Protein AF-0000000083319469 (afdb_homodimer)

Secondary structure (DSSP, 8-state):
-HHHHHHHGGGEEEEEEEEEEESS-GGG-EEEE--SSEEEEEEEE---EEEETTEEE---TTEEEEE-TTS-EEEE--TTSPPEEEEEEEEEEETTEESS-TT---EEEE-S-HHHHHHHHHHHHHHHHS--TTHHHHHHHHHHHHHHHHHHTS-S-HHHHHHHHHHHHHHHHHHHHHHHHTTTS---HHHHHHHTT--HHHHHHHHHHHHSS-HHHHHHHHHHHHHHHHHHH----HHHHHHHTT--HHHHHHHHHHHHSS-HHHHHHHH-/-HHHHHHHGGGEEEEEEEEEEESS-GGG-EEEE--SSEEEEEEEE---EEEETTEEE---TTEEEEE-TTS-EEEE--TTSPPEEEEEEEEEEETTEESS-TTPPPEEEE-S-HHHHHHHHHHHHHHHHS--TTHHHHHHHHHHHHHHHHHHTS-S-HHHHHHHHHHHHHHHHHHHHHHHHTTTS---HHHHHHHTT--HHHHHHHHHHHHSS-HHHHHHHHHHHHHHHHHHH----HHHHHHHTT--HHHHHHHHHHHHSS-HHHHHHHH-

Structure (mmCIF, N/CA/C/O backbone):
data_AF-0000000083319469-model_v1
#
loop_
_entity.id
_entity.type
_entity.pdbx_description
1 polymer 'Helix-turn-helix domain-containing protein'
#
loop_
_atom_site.group_PDB
_atom_site.id
_atom_site.type_symbol
_atom_site.label_atom_id
_atom_site.label_alt_id
_atom_site.label_comp_id
_atom_site.label_asym_id
_atom_site.label_entity_id
_atom_site.label_seq_id
_atom_site.pdbx_PDB_ins_code
_atom_site.Cartn_x
_atom_site.Cartn_y
_atom_site.Cartn_z
_atom_site.occupancy
_atom_site.B_iso_or_equiv
_atom_site.auth_seq_id
_atom_site.auth_comp_id
_atom_site.auth_asym_id
_atom_site.auth_atom_id
_atom_site.pdbx_PDB_model_num
ATOM 1 N N . MET A 1 1 ? -1.737 14.008 -18.641 1 25.75 1 MET A N 1
ATOM 2 C CA . MET A 1 1 ? -1.816 14.516 -17.266 1 25.75 1 MET A CA 1
ATOM 3 C C . MET A 1 1 ? -2.451 13.484 -16.344 1 25.75 1 MET A C 1
ATOM 5 O O . MET A 1 1 ? -2.035 13.344 -15.188 1 25.75 1 MET A O 1
ATOM 9 N N . GLN A 1 2 ? -3.469 12.727 -16.906 1 33.78 2 GLN A N 1
ATOM 10 C CA . GLN A 1 2 ? -4.371 11.711 -16.375 1 33.78 2 GLN A CA 1
ATOM 11 C C . GLN A 1 2 ? -3.623 10.414 -16.062 1 33.78 2 GLN A C 1
ATOM 13 O O . GLN A 1 2 ? -3.941 9.727 -15.086 1 33.78 2 GLN A O 1
ATOM 18 N N . SER A 1 3 ? -2.605 10.281 -16.875 1 37.31 3 SER A N 1
ATOM 19 C CA . SER A 1 3 ? -1.804 9.062 -16.875 1 37.31 3 SER A CA 1
ATOM 20 C C . SER A 1 3 ? -0.834 9.031 -15.703 1 37.31 3 SER A C 1
ATOM 22 O O . SER A 1 3 ? -0.553 7.965 -15.156 1 37.31 3 SER A O 1
ATOM 24 N N . PHE A 1 4 ? -0.313 10.289 -15.367 1 36.44 4 PHE A N 1
ATOM 25 C CA . PHE A 1 4 ? 0.733 10.484 -14.367 1 36.44 4 PHE A CA 1
ATOM 26 C C . PHE A 1 4 ? 0.229 10.117 -12.977 1 36.44 4 PHE A C 1
ATOM 28 O O . PHE A 1 4 ? 0.923 9.438 -12.219 1 36.44 4 PHE A O 1
ATOM 35 N N . SER A 1 5 ? -0.995 10.727 -12.617 1 45.03 5 SER A N 1
ATOM 36 C CA . SER A 1 5 ? -1.585 10.586 -11.289 1 45.03 5 SER A CA 1
ATOM 37 C C . SER A 1 5 ? -1.801 9.125 -10.93 1 45.03 5 SER A C 1
ATOM 39 O O . SER A 1 5 ? -1.565 8.719 -9.789 1 45.03 5 SER A O 1
ATOM 41 N N . ARG A 1 6 ? -2.006 8.43 -12.039 1 48.38 6 ARG A N 1
ATOM 42 C CA . ARG A 1 6 ? -2.326 7.008 -11.953 1 48.38 6 ARG A CA 1
ATOM 43 C C . ARG A 1 6 ? -1.109 6.195 -11.523 1 48.38 6 ARG A C 1
ATOM 45 O O . ARG A 1 6 ? -1.216 5.309 -10.68 1 48.38 6 ARG A O 1
ATOM 52 N N . ASN A 1 7 ? 0.108 6.676 -12.047 1 51.81 7 ASN A N 1
ATOM 53 C CA . ASN A 1 7 ? 1.324 5.898 -11.836 1 51.81 7 ASN A CA 1
ATOM 54 C C . ASN A 1 7 ? 1.938 6.176 -10.469 1 51.81 7 ASN A C 1
ATOM 56 O O . ASN A 1 7 ? 2.496 5.273 -9.836 1 51.81 7 ASN A O 1
ATOM 60 N N . GLU A 1 8 ? 1.679 7.383 -9.969 1 56.5 8 GLU A N 1
ATOM 61 C CA . GLU A 1 8 ? 2.332 7.715 -8.703 1 56.5 8 GLU A CA 1
ATOM 62 C C . GLU A 1 8 ? 1.681 6.977 -7.539 1 56.5 8 GLU A C 1
ATOM 64 O O . GLU A 1 8 ? 2.371 6.492 -6.641 1 56.5 8 GLU A O 1
ATOM 69 N N . LEU A 1 9 ? 0.451 6.816 -7.695 1 61.28 9 LEU A N 1
ATOM 70 C CA . LEU A 1 9 ? -0.272 6.195 -6.594 1 61.28 9 LEU A CA 1
ATOM 71 C C . LEU A 1 9 ? -0.03 4.688 -6.57 1 61.28 9 LEU A C 1
ATOM 73 O O . LEU A 1 9 ? -0.332 4.023 -5.574 1 61.28 9 LEU A O 1
ATOM 77 N N . GLU A 1 10 ? 0.678 4.305 -7.605 1 62 10 GLU A N 1
ATOM 78 C CA . GLU A 1 10 ? 0.975 2.879 -7.668 1 62 10 GLU A CA 1
ATOM 79 C C . GLU A 1 10 ? 1.936 2.465 -6.559 1 62 10 GLU A C 1
ATOM 81 O O . GLU A 1 10 ? 1.886 1.332 -6.074 1 62 10 GLU A O 1
ATOM 86 N N . ASN A 1 11 ? 2.678 3.463 -6.066 1 64.06 11 ASN A N 1
ATOM 87 C CA . ASN A 1 11 ? 3.654 3.158 -5.023 1 64.06 11 ASN A CA 1
ATOM 88 C C . ASN A 1 11 ? 3.199 3.674 -3.662 1 64.06 11 ASN A C 1
ATOM 90 O O . ASN A 1 11 ? 4.008 3.803 -2.74 1 64.06 11 ASN A O 1
ATOM 94 N N . LEU A 1 12 ? 1.973 3.92 -3.6 1 77.25 12 LEU A N 1
ATOM 95 C CA . LEU A 1 12 ? 1.419 4.441 -2.354 1 77.25 12 LEU A CA 1
ATOM 96 C C . LEU A 1 12 ? 1.422 3.371 -1.268 1 77.25 12 LEU A C 1
ATOM 98 O O . LEU A 1 12 ? 0.998 2.236 -1.506 1 77.25 12 LEU A O 1
ATOM 102 N N . THR A 1 13 ? 2.008 3.699 -0.183 1 77.56 13 THR A N 1
ATOM 103 C CA . THR A 1 13 ? 1.927 2.887 1.025 1 77.56 13 THR A CA 1
ATOM 104 C C . THR A 1 13 ? 1.103 3.592 2.098 1 77.56 13 THR A C 1
ATOM 106 O O . THR A 1 13 ? 1.212 4.805 2.273 1 77.56 13 THR A O 1
ATOM 109 N N . VAL A 1 14 ? 0.245 2.842 2.748 1 86.62 14 VAL A N 1
ATOM 110 C CA . VAL A 1 14 ? -0.57 3.439 3.799 1 86.62 14 VAL A CA 1
ATOM 111 C C . VAL A 1 14 ? -0.482 2.592 5.066 1 86.62 14 VAL A C 1
ATOM 113 O O . VAL A 1 14 ? -0.237 1.385 5 1 86.62 14 VAL A O 1
ATOM 116 N N . HIS A 1 15 ? -0.659 3.279 6.16 1 82.94 15 HIS A N 1
ATOM 117 C CA . HIS A 1 15 ? -0.666 2.635 7.469 1 82.94 15 HIS A CA 1
ATOM 118 C C . HIS A 1 15 ? -1.679 3.291 8.398 1 82.94 15 HIS A C 1
ATOM 120 O O . HIS A 1 15 ? -1.742 4.52 8.492 1 82.94 15 HIS A O 1
ATOM 126 N N . VAL A 1 16 ? -2.494 2.451 9.023 1 85.38 16 VAL A N 1
ATOM 127 C CA . VAL A 1 16 ? -3.459 2.943 10 1 85.38 16 VAL A CA 1
ATOM 128 C C . VAL A 1 16 ? -2.98 2.607 11.414 1 85.38 16 VAL A C 1
ATOM 130 O O . VAL A 1 16 ? -2.68 1.45 11.711 1 85.38 16 VAL A O 1
ATOM 133 N N . SER A 1 17 ? -2.889 3.578 12.266 1 77.06 17 SER A N 1
ATOM 134 C CA . SER A 1 17 ? -2.432 3.342 13.625 1 77.06 17 SER A CA 1
ATOM 135 C C . SER A 1 17 ? -3.607 3.137 14.578 1 77.06 17 SER A C 1
ATOM 137 O O . SER A 1 17 ? -3.531 2.328 15.5 1 77.06 17 SER A O 1
ATOM 139 N N . HIS A 1 18 ? -4.668 3.938 14.305 1 78.88 18 HIS A N 1
ATOM 140 C CA . HIS A 1 18 ? -5.852 3.859 15.156 1 78.88 18 HIS A CA 1
ATOM 141 C C . HIS A 1 18 ? -7.117 4.188 14.375 1 78.88 18 HIS A C 1
ATOM 143 O O . HIS A 1 18 ? -7.074 4.953 13.406 1 78.88 18 HIS A O 1
ATOM 149 N N . ALA A 1 19 ? -8.219 3.531 14.797 1 88.94 19 ALA A N 1
ATOM 150 C CA . ALA A 1 19 ? -9.547 3.844 14.273 1 88.94 19 ALA A CA 1
ATOM 151 C C . ALA A 1 19 ? -10.602 3.742 15.359 1 88.94 19 ALA A C 1
ATOM 153 O O . ALA A 1 19 ? -10.562 2.826 16.188 1 88.94 19 ALA A O 1
ATOM 154 N N . PHE A 1 20 ? -11.523 4.789 15.383 1 85.75 20 PHE A N 1
ATOM 155 C CA . PHE A 1 20 ? -12.484 4.816 16.469 1 85.75 20 PHE A CA 1
ATOM 156 C C . PHE A 1 20 ? -13.797 5.441 16.031 1 85.75 20 PHE A C 1
ATOM 158 O O . PHE A 1 20 ? -13.859 6.074 14.969 1 85.75 20 PHE A O 1
ATOM 165 N N . TYR A 1 21 ? -14.789 5.102 16.766 1 91.81 21 TYR A N 1
ATOM 166 C CA . TYR A 1 21 ? -16.031 5.863 16.781 1 91.81 21 TYR A CA 1
ATOM 167 C C . TYR A 1 21 ? -16.266 6.512 18.141 1 91.81 21 TYR A C 1
ATOM 169 O O . TYR A 1 21 ? -16.062 5.883 19.172 1 91.81 21 TYR A O 1
ATOM 177 N N . ARG A 1 22 ? -16.562 7.812 18.125 1 88.94 22 ARG A N 1
ATOM 178 C CA . ARG A 1 22 ? -16.906 8.531 19.359 1 88.94 22 ARG A CA 1
ATOM 179 C C . ARG A 1 22 ? -18.219 9.297 19.203 1 88.94 22 ARG A C 1
ATOM 181 O O . ARG A 1 22 ? -18.344 10.141 18.312 1 88.94 22 ARG A O 1
ATOM 188 N N . ALA A 1 23 ? -19.094 8.945 20.047 1 89.12 23 ALA A N 1
ATOM 189 C CA . ALA A 1 23 ? -20.391 9.617 20.031 1 89.12 23 ALA A CA 1
ATOM 190 C C . ALA A 1 23 ? -20.406 10.805 20.984 1 89.12 23 ALA A C 1
ATOM 192 O O . ALA A 1 23 ? -20.062 10.672 22.172 1 89.12 23 ALA A O 1
ATOM 193 N N . GLY A 1 24 ? -20.812 11.938 20.453 1 79.75 24 GLY A N 1
ATOM 194 C CA . GLY A 1 24 ? -21.094 13.117 21.25 1 79.75 24 GLY A CA 1
ATOM 195 C C . GLY A 1 24 ? -20 13.445 22.25 1 79.75 24 GLY A C 1
ATOM 196 O O . GLY A 1 24 ? -20.297 13.781 23.391 1 79.75 24 GLY A O 1
ATOM 197 N N . TYR A 1 25 ? -18.781 13.312 21.875 1 71.88 25 TYR A N 1
ATOM 198 C CA . TYR A 1 25 ? -17.672 13.477 22.797 1 71.88 25 TYR A CA 1
ATOM 199 C C . TYR A 1 25 ? -17.094 14.891 22.734 1 71.88 25 TYR A C 1
ATOM 201 O O . TYR A 1 25 ? -16.438 15.25 21.766 1 71.88 25 TYR A O 1
ATOM 209 N N . PHE A 1 26 ? -17.406 15.695 23.797 1 70.31 26 PHE A N 1
ATOM 210 C CA . PHE A 1 26 ? -17 17.094 23.859 1 70.31 26 PHE A CA 1
ATOM 211 C C . PHE A 1 26 ? -15.492 17.219 24.078 1 70.31 26 PHE A C 1
ATOM 213 O O . PHE A 1 26 ? -14.891 18.234 23.734 1 70.31 26 PHE A O 1
ATOM 220 N N . GLY A 1 27 ? -14.883 16.188 24.531 1 69.75 27 GLY A N 1
ATOM 221 C CA . GLY A 1 27 ? -13.445 16.203 24.766 1 69.75 27 GLY A CA 1
ATOM 222 C C . GLY A 1 27 ? -12.625 16.25 23.5 1 69.75 27 GLY A C 1
ATOM 223 O O . GLY A 1 27 ? -11.391 16.234 23.547 1 69.75 27 GLY A O 1
ATOM 224 N N . TRP A 1 28 ? -13.398 16.453 22.5 1 73.62 28 TRP A N 1
ATOM 225 C CA . TRP A 1 28 ? -12.719 16.562 21.219 1 73.62 28 TRP A CA 1
ATOM 226 C C . TRP A 1 28 ? -12.016 17.922 21.078 1 73.62 28 TRP A C 1
ATOM 228 O O . TRP A 1 28 ? -11.078 18.062 20.297 1 73.62 28 TRP A O 1
ATOM 238 N N . ASN A 1 29 ? -12.461 18.906 21.875 1 75.5 29 ASN A N 1
ATOM 239 C CA . ASN A 1 29 ? -11.883 20.25 21.797 1 75.5 29 ASN A CA 1
ATOM 240 C C . ASN A 1 29 ? -10.391 20.234 22.141 1 75.5 29 ASN A C 1
ATOM 242 O O . ASN A 1 29 ? -9.992 19.641 23.141 1 75.5 29 ASN A O 1
ATOM 246 N N . ALA A 1 30 ? -9.672 20.531 21.188 1 70.56 30 ALA A N 1
ATOM 247 C CA . ALA A 1 30 ? -8.227 20.562 21.422 1 70.56 30 ALA A CA 1
ATOM 248 C C . ALA A 1 30 ? -7.609 21.844 20.891 1 70.56 30 ALA A C 1
ATOM 250 O O . ALA A 1 30 ? -7.949 22.312 19.812 1 70.56 30 ALA A O 1
ATOM 251 N N . PRO A 1 31 ? -6.691 22.406 21.844 1 76.31 31 PRO A N 1
ATOM 252 C CA . PRO A 1 31 ? -5.898 23.547 21.391 1 76.31 31 PRO A CA 1
ATOM 253 C C . PRO A 1 31 ? -4.988 23.203 20.219 1 76.31 31 PRO A C 1
ATOM 255 O O . PRO A 1 31 ? -4.926 22.047 19.797 1 76.31 31 PRO A O 1
ATOM 258 N N . GLU A 1 32 ? -4.125 24.109 19.844 1 77.31 32 GLU A N 1
ATOM 259 C CA . GLU A 1 32 ? -3.215 24.047 18.703 1 77.31 32 GLU A CA 1
ATOM 260 C C . GLU A 1 32 ? -2.275 22.844 18.812 1 77.31 32 GLU A C 1
ATOM 262 O O . GLU A 1 32 ? -1.512 22.734 19.781 1 77.31 32 GLU A O 1
ATOM 267 N N . GLU A 1 33 ? -2.646 21.906 17.969 1 75.38 33 GLU A N 1
ATOM 268 C CA . GLU A 1 33 ? -1.786 20.734 17.859 1 75.38 33 GLU A CA 1
ATOM 269 C C . GLU A 1 33 ? -1.119 20.656 16.484 1 75.38 33 GLU A C 1
ATOM 271 O O . GLU A 1 33 ? -1.618 21.234 15.516 1 75.38 33 GLU A O 1
ATOM 276 N N . LYS A 1 34 ? -0.006 20 16.516 1 77.56 34 LYS A N 1
ATOM 277 C CA . LYS A 1 34 ? 0.685 19.688 15.273 1 77.56 34 LYS A CA 1
ATOM 278 C C . LYS A 1 34 ? 1.047 18.203 15.203 1 77.56 34 LYS A C 1
ATOM 280 O O . LYS A 1 34 ? 2.201 17.828 15.422 1 77.56 34 LYS A O 1
ATOM 285 N N . PRO A 1 35 ? 0.069 17.422 14.867 1 74.19 35 PRO A N 1
ATOM 286 C CA . PRO A 1 35 ? 0.321 15.977 14.883 1 74.19 35 PRO A CA 1
ATOM 287 C C . PRO A 1 35 ? 1.273 15.531 13.773 1 74.19 35 PRO A C 1
ATOM 289 O O . PRO A 1 35 ? 1.378 16.203 12.742 1 74.19 35 PRO A O 1
ATOM 292 N N . SER A 1 36 ? 1.928 14.367 13.953 1 73.06 36 SER A N 1
ATOM 293 C CA . SER A 1 36 ? 2.834 13.797 12.961 1 73.06 36 SER A CA 1
ATOM 294 C C . SER A 1 36 ? 2.121 12.773 12.086 1 73.06 36 SER A C 1
ATOM 296 O O . SER A 1 36 ? 2.76 12.07 11.297 1 73.06 36 SER A O 1
ATOM 298 N N . PHE A 1 37 ? 0.866 12.648 12.266 1 77.75 37 PHE A N 1
ATOM 299 C CA . PHE A 1 37 ? 0.055 11.727 11.484 1 77.75 37 PHE A CA 1
ATOM 300 C C . PHE A 1 37 ? -1.149 12.445 10.883 1 77.75 37 PHE A C 1
ATOM 302 O O . PHE A 1 37 ? -1.534 13.516 11.344 1 77.75 37 PHE A O 1
ATOM 309 N N . ASN A 1 38 ? -1.716 11.828 9.828 1 88 38 ASN A N 1
ATOM 310 C CA . ASN A 1 38 ? -2.947 12.344 9.25 1 88 38 ASN A CA 1
ATOM 311 C C . ASN A 1 38 ? -4.18 11.852 10.008 1 88 38 ASN A C 1
ATOM 313 O O . ASN A 1 38 ? -4.148 10.789 10.625 1 88 38 ASN A O 1
ATOM 317 N N . ARG A 1 39 ? -5.184 12.672 9.961 1 91.06 39 ARG A N 1
ATOM 318 C CA . ARG A 1 39 ? -6.473 12.266 10.5 1 91.06 39 ARG A CA 1
ATOM 319 C C . ARG A 1 39 ? -7.551 12.273 9.422 1 91.06 39 ARG A C 1
ATOM 321 O O . ARG A 1 39 ? -7.617 13.195 8.609 1 91.06 39 ARG A O 1
ATOM 328 N N . LEU A 1 40 ? -8.312 11.211 9.328 1 96.31 40 LEU A N 1
ATOM 329 C CA . LEU A 1 40 ? -9.508 11.141 8.492 1 96.31 40 LEU A CA 1
ATOM 330 C C . LEU A 1 40 ? -10.766 11.055 9.352 1 96.31 40 LEU A C 1
ATOM 332 O O . LEU A 1 40 ? -10.891 10.148 10.188 1 96.31 40 LEU A O 1
ATOM 336 N N . TYR A 1 41 ? -11.695 12.039 9.164 1 95.94 41 TYR A N 1
ATOM 337 C CA . TYR A 1 41 ? -12.922 12.094 9.953 1 95.94 41 TYR A CA 1
ATOM 338 C C . TYR A 1 41 ? -14.148 11.891 9.07 1 95.94 41 TYR A C 1
ATOM 340 O O . TYR A 1 41 ? -14.148 12.273 7.898 1 95.94 41 TYR A O 1
ATOM 348 N N . TYR A 1 42 ? -15.164 11.312 9.586 1 97.88 42 TYR A N 1
ATOM 349 C CA . TYR A 1 42 ? -16.516 11.297 9.055 1 97.88 42 TYR A CA 1
ATOM 350 C C . TYR A 1 42 ? -17.531 11.711 10.117 1 97.88 42 TYR A C 1
ATOM 352 O O . TYR A 1 42 ? -17.719 11.008 11.117 1 97.88 42 TYR A O 1
ATOM 360 N N . VAL A 1 43 ? -18.172 12.828 9.93 1 97.25 43 VAL A N 1
ATOM 361 C CA . VAL A 1 43 ? -19.125 13.359 10.906 1 97.25 43 VAL A CA 1
ATOM 362 C C . VAL A 1 43 ? -20.5 12.734 10.688 1 97.25 43 VAL A C 1
ATOM 364 O O . VAL A 1 43 ? -21.062 12.836 9.594 1 97.25 43 VAL A O 1
ATOM 367 N N . THR A 1 44 ? -20.984 12.109 11.742 1 96.94 44 THR A N 1
ATOM 368 C CA . THR A 1 44 ? -22.297 11.484 11.617 1 96.94 44 THR A CA 1
ATOM 369 C C . THR A 1 44 ? -23.391 12.398 12.164 1 96.94 44 THR A C 1
ATOM 371 O O . THR A 1 44 ? -24.531 12.367 11.703 1 96.94 44 THR A O 1
ATOM 374 N N . GLU A 1 45 ? -23.094 13.109 13.18 1 96.12 45 GLU A N 1
ATOM 375 C CA . GLU A 1 45 ? -24.031 14.023 13.828 1 96.12 45 GLU A CA 1
ATOM 376 C C . GLU A 1 45 ? -23.297 15.188 14.492 1 96.12 45 GLU A C 1
ATOM 378 O O . GLU A 1 45 ? -22.078 15.141 14.68 1 96.12 45 GLU A O 1
ATOM 383 N N . GLY A 1 46 ? -24.141 16.266 14.719 1 94.88 46 GLY A N 1
ATOM 384 C CA . GLY A 1 46 ? -23.656 17.359 15.547 1 94.88 46 GLY A CA 1
ATOM 385 C C . GLY A 1 46 ? -23.062 18.484 14.734 1 94.88 46 GLY A C 1
ATOM 386 O O . GLY A 1 46 ? -23.281 18.578 13.523 1 94.88 46 GLY A O 1
ATOM 387 N N . GLU A 1 47 ? -22.453 19.391 15.523 1 94.38 47 GLU A N 1
ATOM 388 C CA . GLU A 1 47 ? -21.828 20.578 14.922 1 94.38 47 GLU A CA 1
ATOM 389 C C . GLU A 1 47 ? -20.453 20.828 15.531 1 94.38 47 GLU A C 1
ATOM 391 O O . GLU A 1 47 ? -20.156 20.375 16.641 1 94.38 47 GLU A O 1
ATOM 396 N N . GLY A 1 48 ? -19.688 21.516 14.695 1 93.69 48 GLY A N 1
ATOM 397 C CA . GLY A 1 48 ? -18.344 21.844 15.148 1 93.69 48 GLY A CA 1
ATOM 398 C C . GLY A 1 48 ? -17.516 22.547 14.094 1 93.69 48 GLY A C 1
ATOM 399 O O . GLY A 1 48 ? -18.047 23.047 13.094 1 93.69 48 GLY A O 1
ATOM 400 N N . ALA A 1 49 ? -16.266 22.719 14.523 1 94.88 49 ALA A N 1
ATOM 401 C CA . ALA A 1 49 ? -15.344 23.391 13.617 1 94.88 49 ALA A CA 1
ATOM 402 C C . ALA A 1 49 ? -13.922 22.875 13.781 1 94.88 49 ALA A C 1
ATOM 404 O O . ALA A 1 49 ? -13.562 22.344 14.836 1 94.88 49 ALA A O 1
ATOM 405 N N . VAL A 1 50 ? -13.227 22.938 12.68 1 94.62 50 VAL A N 1
ATOM 406 C CA . VAL A 1 50 ? -11.797 22.656 12.711 1 94.62 50 VAL A CA 1
ATOM 407 C C . VAL A 1 50 ? -11.031 23.812 12.062 1 94.62 50 VAL A C 1
ATOM 409 O O . VAL A 1 50 ? -11.531 24.453 11.125 1 94.62 50 VAL A O 1
ATOM 412 N N . THR A 1 51 ? -9.898 24.156 12.625 1 92.69 51 THR A N 1
ATOM 413 C CA . THR A 1 51 ? -9.016 25.172 12.047 1 92.69 51 THR A CA 1
ATOM 414 C C . THR A 1 51 ? -7.703 24.531 11.594 1 92.69 51 THR A C 1
ATOM 416 O O . THR A 1 51 ? -7.035 23.844 12.367 1 92.69 51 THR A O 1
ATOM 419 N N . LEU A 1 52 ? -7.465 24.719 10.359 1 90.75 52 LEU A N 1
ATOM 420 C CA . LEU A 1 52 ? -6.215 24.234 9.773 1 90.75 52 LEU A CA 1
ATOM 421 C C . LEU A 1 52 ? -5.348 25.391 9.312 1 90.75 52 LEU A C 1
ATOM 423 O O . LEU A 1 52 ? -5.723 26.125 8.383 1 90.75 52 LEU A O 1
ATOM 427 N N . ASP A 1 53 ? -4.227 25.516 9.945 1 87.88 53 ASP A N 1
ATOM 428 C CA . ASP A 1 53 ? -3.295 26.594 9.594 1 87.88 53 ASP A CA 1
ATOM 429 C C . ASP A 1 53 ? -4.004 27.938 9.539 1 87.88 53 ASP A C 1
ATOM 431 O O . ASP A 1 53 ? -3.852 28.688 8.57 1 87.88 53 ASP A O 1
ATOM 435 N N . GLY A 1 54 ? -4.789 28.094 10.477 1 88.06 54 GLY A N 1
ATOM 436 C CA . GLY A 1 54 ? -5.414 29.391 10.672 1 88.06 54 GLY A CA 1
ATOM 437 C C . GLY A 1 54 ? -6.742 29.531 9.953 1 88.06 54 GLY A C 1
ATOM 438 O O . GLY A 1 54 ? -7.48 30.5 10.18 1 88.06 54 GLY A O 1
ATOM 439 N N . ILE A 1 55 ? -7.082 28.641 9.078 1 91.94 55 ILE A N 1
ATOM 440 C CA . ILE A 1 55 ? -8.336 28.719 8.328 1 91.94 55 ILE A CA 1
ATOM 441 C C . ILE A 1 55 ? -9.383 27.828 8.984 1 91.94 55 ILE A C 1
ATOM 443 O O . ILE A 1 55 ? -9.148 26.641 9.211 1 91.94 55 ILE A O 1
ATOM 447 N N . ARG A 1 56 ? -10.578 28.422 9.195 1 94.19 56 ARG A N 1
ATOM 448 C CA . ARG A 1 56 ? -11.633 27.734 9.93 1 94.19 56 ARG A CA 1
ATOM 449 C C . ARG A 1 56 ? -12.609 27.062 8.961 1 94.19 56 ARG A C 1
ATOM 451 O O . ARG A 1 56 ? -13.016 27.672 7.969 1 94.19 56 ARG A O 1
ATOM 458 N N . TYR A 1 57 ? -12.977 25.781 9.195 1 94.88 57 TYR A N 1
ATOM 459 C CA . TYR A 1 57 ? -13.961 25 8.453 1 94.88 57 TYR A CA 1
ATOM 460 C C . TYR A 1 57 ? -15.023 24.422 9.383 1 94.88 57 TYR A C 1
ATOM 462 O O . TYR A 1 57 ? -14.773 24.234 10.578 1 94.88 57 TYR A O 1
ATOM 470 N N . GLU A 1 58 ? -16.172 24.219 8.859 1 96.31 58 GLU A N 1
ATOM 471 C CA . GLU A 1 58 ? -17.25 23.656 9.648 1 96.31 58 GLU A CA 1
ATOM 472 C C . GLU A 1 58 ? -17.875 22.453 8.961 1 96.31 58 GLU A C 1
ATOM 474 O O . GLU A 1 58 ? -19 22.531 8.445 1 96.31 58 GLU A O 1
ATOM 479 N N . PRO A 1 59 ? -17.156 21.344 9.07 1 96.06 59 PRO A N 1
ATOM 480 C CA . PRO A 1 59 ? -17.734 20.141 8.477 1 96.06 59 PRO A CA 1
ATOM 481 C C . PRO A 1 59 ? -19.109 19.797 9.039 1 96.06 59 PRO A C 1
ATOM 483 O O . PRO A 1 59 ? -19.359 20 10.227 1 96.06 59 PRO A O 1
ATOM 486 N N . ARG A 1 60 ? -19.953 19.281 8.203 1 96.75 60 ARG A N 1
ATOM 487 C CA . ARG A 1 60 ? -21.328 18.938 8.562 1 96.75 60 ARG A CA 1
ATOM 488 C C . ARG A 1 60 ? -21.531 17.438 8.555 1 96.75 60 ARG A C 1
ATOM 490 O O . ARG A 1 60 ? -20.734 16.688 7.973 1 96.75 60 ARG A O 1
ATOM 497 N N . PRO A 1 61 ? -22.656 17 9.242 1 96.94 61 PRO A N 1
ATOM 498 C CA . PRO A 1 61 ? -22.969 15.562 9.18 1 96.94 61 PRO A CA 1
ATOM 499 C C . PRO A 1 61 ? -23.062 15.047 7.746 1 96.94 61 PRO A C 1
ATOM 501 O O . PRO A 1 61 ? -23.641 15.703 6.883 1 96.94 61 PRO A O 1
ATOM 504 N N . GLY A 1 62 ? -22.438 13.891 7.512 1 97.12 62 GLY A N 1
ATOM 505 C CA . GLY A 1 62 ? -22.422 13.312 6.176 1 97.12 62 GLY A CA 1
ATOM 506 C C . GLY A 1 62 ? -21.172 13.648 5.387 1 97.12 62 GLY A C 1
ATOM 507 O O . GLY A 1 62 ? -21.016 13.195 4.254 1 97.12 62 GLY A O 1
ATOM 508 N N . GLN A 1 63 ? -20.281 14.367 6.012 1 96.94 63 GLN A N 1
ATOM 509 C CA . GLN A 1 63 ? -19.094 14.789 5.293 1 96.94 63 GLN A CA 1
ATOM 510 C C . GLN A 1 63 ? -17.844 14.125 5.867 1 96.94 63 GLN A C 1
ATOM 512 O O . GLN A 1 63 ? -17.781 13.836 7.066 1 96.94 63 GLN A O 1
ATOM 517 N N . LEU A 1 64 ? -16.875 13.836 4.98 1 97 64 LEU A N 1
ATOM 518 C CA . LEU A 1 64 ? -15.531 13.383 5.301 1 97 64 LEU A CA 1
ATOM 519 C C . LEU A 1 64 ? -14.523 14.523 5.145 1 97 64 LEU A C 1
ATOM 521 O O . LEU A 1 64 ? -14.664 15.359 4.254 1 97 64 LEU A O 1
ATOM 525 N N . PHE A 1 65 ? -13.5 14.5 5.977 1 95.5 65 PHE A N 1
ATOM 526 C CA . PHE A 1 65 ? -12.422 15.453 5.762 1 95.5 65 PHE A CA 1
ATOM 527 C C . PHE A 1 65 ? -11.109 14.922 6.309 1 95.5 65 PHE A C 1
ATOM 529 O O . PHE A 1 65 ? -11.102 14.031 7.164 1 95.5 65 PHE A O 1
ATOM 536 N N . ILE A 1 66 ? -10.031 15.43 5.746 1 94.69 66 ILE A N 1
ATOM 537 C CA . ILE A 1 66 ? -8.68 15.016 6.117 1 94.69 66 ILE A CA 1
ATOM 538 C C . ILE A 1 66 ? -7.93 16.188 6.742 1 94.69 66 ILE A C 1
ATOM 540 O O . ILE A 1 66 ? -7.969 17.297 6.219 1 94.69 66 ILE A O 1
ATOM 544 N N . MET A 1 67 ? -7.359 15.961 7.871 1 91.38 67 MET A N 1
ATOM 545 C CA . MET A 1 67 ? -6.43 16.906 8.492 1 91.38 67 MET A CA 1
ATOM 546 C C . MET A 1 67 ? -4.992 16.391 8.375 1 91.38 67 MET A C 1
ATOM 548 O O . MET A 1 67 ? -4.625 15.406 9 1 91.38 67 MET A O 1
ATOM 552 N N . PRO A 1 68 ? -4.199 17.047 7.594 1 89.69 68 PRO A N 1
ATOM 553 C CA . PRO A 1 68 ? -2.873 16.531 7.246 1 89.69 68 PRO A CA 1
ATOM 554 C C . PRO A 1 68 ? -1.895 16.578 8.414 1 89.69 68 PRO A C 1
ATOM 556 O O . PRO A 1 68 ? -1.967 17.484 9.25 1 89.69 68 PRO A O 1
ATOM 559 N N . ALA A 1 69 ? -0.998 15.633 8.391 1 81.69 69 ALA A N 1
ATOM 560 C CA . ALA A 1 69 ? 0.128 15.648 9.32 1 81.69 69 ALA A CA 1
ATOM 561 C C . ALA A 1 69 ? 0.926 16.938 9.203 1 81.69 69 ALA A C 1
ATOM 563 O O . ALA A 1 69 ? 1.133 17.453 8.094 1 81.69 69 ALA A O 1
ATOM 564 N N . GLY A 1 70 ? 1.322 17.5 10.328 1 76.25 70 GLY A N 1
ATOM 565 C CA . GLY A 1 70 ? 2.205 18.656 10.328 1 76.25 70 GLY A CA 1
ATOM 566 C C . GLY A 1 70 ? 1.457 19.969 10.289 1 76.25 70 GLY A C 1
ATOM 567 O O . GLY A 1 70 ? 2.045 21.031 10.523 1 76.25 70 GLY A O 1
ATOM 568 N N . ALA A 1 71 ? 0.253 20 9.961 1 83 71 ALA A N 1
ATOM 569 C CA . ALA A 1 71 ? -0.548 21.219 9.984 1 83 71 ALA A CA 1
ATOM 570 C C . ALA A 1 71 ? -0.952 21.578 11.414 1 83 71 ALA A C 1
ATOM 572 O O . ALA A 1 71 ? -1.191 20.703 12.242 1 83 71 ALA A O 1
ATOM 573 N N . VAL A 1 72 ? -0.954 22.922 11.648 1 85.62 72 VAL A N 1
ATOM 574 C CA . VAL A 1 72 ? -1.498 23.359 12.93 1 85.62 72 VAL A CA 1
ATOM 575 C C . VAL A 1 72 ? -3.01 23.156 12.953 1 85.62 72 VAL A C 1
ATOM 577 O O . VAL A 1 72 ? -3.727 23.672 12.094 1 85.62 72 VAL A O 1
ATOM 580 N N . GLN A 1 73 ? -3.449 22.406 13.945 1 88.5 73 GLN A N 1
ATOM 581 C CA . GLN A 1 73 ? -4.848 21.984 13.945 1 88.5 73 GLN A CA 1
ATOM 582 C C . GLN A 1 73 ? -5.535 22.375 15.258 1 88.5 73 GLN A C 1
ATOM 584 O O . GLN A 1 73 ? -4.957 22.219 16.328 1 88.5 73 GLN A O 1
ATOM 589 N N . THR A 1 74 ? -6.633 23.016 15.195 1 89.62 74 THR A N 1
ATOM 590 C CA . THR A 1 74 ? -7.531 23.234 16.328 1 89.62 74 THR A CA 1
ATOM 591 C C . THR A 1 74 ? -8.891 22.609 16.062 1 89.62 74 THR A C 1
ATOM 593 O O . THR A 1 74 ? -9.383 22.609 14.938 1 89.62 74 THR A O 1
ATOM 596 N N . ARG A 1 75 ? -9.477 22.047 17.078 1 90 75 ARG A N 1
ATOM 597 C CA . ARG A 1 75 ? -10.773 21.391 17 1 90 75 ARG A CA 1
ATOM 598 C C . ARG A 1 75 ? -11.742 21.938 18.031 1 90 75 ARG A C 1
ATOM 600 O O . ARG A 1 75 ? -11.344 22.25 19.156 1 90 75 ARG A O 1
ATOM 607 N N . PHE A 1 76 ? -12.961 22.094 17.562 1 91 76 PHE A N 1
ATOM 608 C CA . PHE A 1 76 ? -13.992 22.625 18.438 1 91 76 PHE A CA 1
ATOM 609 C C . PHE A 1 76 ? -15.336 21.969 18.172 1 91 76 PHE A C 1
ATOM 611 O O . PHE A 1 76 ? -15.703 21.75 17.016 1 91 76 PHE A O 1
ATOM 618 N N . THR A 1 77 ? -16.047 21.562 19.25 1 91.5 77 THR A N 1
ATOM 619 C CA . THR A 1 77 ? -17.438 21.141 19.188 1 91.5 77 THR A CA 1
ATOM 620 C C . THR A 1 77 ? -18.219 21.688 20.375 1 91.5 77 THR A C 1
ATOM 622 O O . THR A 1 77 ? -17.719 21.688 21.5 1 91.5 77 THR A O 1
ATOM 625 N N . PRO A 1 78 ? -19.359 22.281 20.156 1 90.31 78 PRO A N 1
ATOM 626 C CA . PRO A 1 78 ? -20.141 22.812 21.281 1 90.31 78 PRO A CA 1
ATOM 627 C C . PRO A 1 78 ? -20.688 21.719 22.188 1 90.31 78 PRO A C 1
ATOM 629 O O . PRO A 1 78 ? -21.094 20.656 21.719 1 90.31 78 PRO A O 1
ATOM 632 N N . PRO A 1 79 ? -20.75 22 23.469 1 86.75 79 PRO A N 1
ATOM 633 C CA . PRO A 1 79 ? -21.266 21 24.406 1 86.75 79 PRO A CA 1
ATOM 634 C C . PRO A 1 79 ? -22.734 20.656 24.156 1 86.75 79 PRO A C 1
ATOM 636 O O . PRO A 1 79 ? -23.172 19.531 24.422 1 86.75 79 PRO A O 1
ATOM 639 N N . GLY A 1 80 ? -23.531 21.516 23.688 1 88.88 80 GLY A N 1
ATOM 640 C CA . GLY A 1 80 ? -24.953 21.297 23.5 1 88.88 80 GLY A CA 1
ATOM 641 C C . GLY A 1 80 ? -25.266 20.359 22.344 1 88.88 80 GLY A C 1
ATOM 642 O O . GLY A 1 80 ? -26.312 19.719 22.328 1 88.88 80 GLY A O 1
ATOM 643 N N . ASN A 1 81 ? -24.453 20.297 21.359 1 92.69 81 ASN A N 1
ATOM 644 C CA . ASN A 1 81 ? -24.641 19.453 20.188 1 92.69 81 ASN A CA 1
ATOM 645 C C . ASN A 1 81 ? -23.297 19 19.609 1 92.69 81 ASN A C 1
ATOM 647 O O . ASN A 1 81 ? -22.969 19.328 18.469 1 92.69 81 ASN A O 1
ATOM 651 N N . PRO A 1 82 ? -22.656 18.172 20.406 1 91.56 82 PRO A N 1
ATOM 652 C CA . PRO A 1 82 ? -21.281 17.797 20.016 1 91.56 82 PRO A CA 1
ATOM 653 C C . PRO A 1 82 ? -21.25 16.859 18.812 1 91.56 82 PRO A C 1
ATOM 655 O O . PRO A 1 82 ? -22.219 16.141 18.547 1 91.56 82 PRO A O 1
ATOM 658 N N . TYR A 1 83 ? -20.109 16.812 18.188 1 92.81 83 TYR A N 1
ATOM 659 C CA . TYR A 1 83 ? -19.891 15.93 17.047 1 92.81 83 TYR A CA 1
ATOM 660 C C . TYR A 1 83 ? -19.906 14.469 17.469 1 92.81 83 TYR A C 1
ATOM 662 O O . TYR A 1 83 ? -19.359 14.117 18.516 1 92.81 83 TYR A O 1
ATOM 670 N N . SER A 1 84 ? -20.641 13.648 16.797 1 95.19 84 SER A N 1
ATOM 671 C CA . SER A 1 84 ? -20.391 12.211 16.703 1 95.19 84 SER A CA 1
ATOM 672 C C . SER A 1 84 ? -19.641 11.875 15.414 1 95.19 84 SER A C 1
ATOM 674 O O . SER A 1 84 ? -19.984 12.391 14.344 1 95.19 84 SER A O 1
ATOM 676 N N . ARG A 1 85 ? -18.594 11.055 15.547 1 94.69 85 ARG A N 1
ATOM 677 C CA . ARG A 1 85 ? -17.766 10.922 14.359 1 94.69 85 ARG A CA 1
ATOM 678 C C . ARG A 1 85 ? -17 9.609 14.367 1 94.69 85 ARG A C 1
ATOM 680 O O . ARG A 1 85 ? -16.672 9.078 15.43 1 94.69 85 ARG A O 1
ATOM 687 N N . TYR A 1 86 ? -16.812 9.047 13.195 1 95.81 86 TYR A N 1
ATOM 688 C CA . TYR A 1 86 ? -15.773 8.062 12.938 1 95.81 86 TYR A CA 1
ATOM 689 C C . TYR A 1 86 ? -14.461 8.742 12.586 1 95.81 86 TYR A C 1
ATOM 691 O O . TYR A 1 86 ? -14.445 9.781 11.922 1 95.81 86 TYR A O 1
ATOM 699 N N . PHE A 1 87 ? -13.336 8.195 13.078 1 92.5 87 PHE A N 1
ATOM 700 C CA . PHE A 1 87 ? -12.055 8.758 12.648 1 92.5 87 PHE A CA 1
ATOM 701 C C . PHE A 1 87 ? -10.953 7.707 12.719 1 92.5 87 PHE A C 1
ATOM 703 O O . PHE A 1 87 ? -11.102 6.688 13.391 1 92.5 87 PHE A O 1
ATOM 710 N N . CYS A 1 88 ? -9.906 7.906 11.953 1 91.5 88 CYS A N 1
ATOM 711 C CA . CYS A 1 88 ? -8.695 7.105 12.047 1 91.5 88 CYS A CA 1
ATOM 712 C C . CYS A 1 88 ? -7.453 7.977 11.875 1 91.5 88 CYS A C 1
ATOM 714 O O . CYS A 1 88 ? -7.52 9.047 11.281 1 91.5 88 CYS A O 1
ATOM 716 N N . HIS A 1 89 ? -6.402 7.598 12.492 1 87.75 89 HIS A N 1
ATOM 717 C CA . HIS A 1 89 ? -5.066 8.141 12.273 1 87.75 89 HIS A CA 1
ATOM 718 C C . HIS A 1 89 ? -4.277 7.285 11.289 1 87.75 89 HIS A C 1
ATOM 720 O O . HIS A 1 89 ? -4.34 6.055 11.344 1 87.75 89 HIS A O 1
ATOM 726 N N . PHE A 1 90 ? -3.604 7.98 10.344 1 87.31 90 PHE A N 1
ATOM 727 C CA . PHE A 1 90 ? -2.934 7.168 9.336 1 87.31 90 PHE A CA 1
ATOM 728 C C . PHE A 1 90 ? -1.732 7.91 8.758 1 87.31 90 PHE A C 1
ATOM 730 O O . PHE A 1 90 ? -1.578 9.117 8.969 1 87.31 90 PHE A O 1
ATOM 737 N N . ASP A 1 91 ? -0.926 7.148 8.102 1 82.19 91 ASP A N 1
ATOM 738 C CA . ASP A 1 91 ? 0.144 7.648 7.238 1 82.19 91 ASP A CA 1
ATOM 739 C C . ASP A 1 91 ? -0.069 7.219 5.789 1 82.19 91 ASP A C 1
ATOM 741 O O . ASP A 1 91 ? -0.596 6.137 5.527 1 82.19 91 ASP A O 1
ATOM 745 N N . ALA A 1 92 ? 0.271 8.094 4.91 1 85.12 92 ALA A N 1
ATOM 746 C CA . ALA A 1 92 ? 0.208 7.812 3.479 1 85.12 92 ALA A CA 1
ATOM 747 C C . ALA A 1 92 ? 1.396 8.43 2.748 1 85.12 92 ALA A C 1
ATOM 749 O O . ALA A 1 92 ? 1.597 9.641 2.789 1 85.12 92 ALA A O 1
ATOM 750 N N . LYS A 1 93 ? 2.113 7.523 2.072 1 76.38 93 LYS A N 1
ATOM 751 C CA . LYS A 1 93 ? 3.32 8.008 1.409 1 76.38 93 LYS A CA 1
ATOM 752 C C . LYS A 1 93 ? 3.467 7.402 0.018 1 76.38 93 LYS A C 1
ATOM 754 O O . LYS A 1 93 ? 3.066 6.258 -0.211 1 76.38 93 LYS A O 1
ATOM 759 N N . ILE A 1 94 ? 4.02 8.18 -0.852 1 68.94 94 ILE A N 1
ATOM 760 C CA . ILE A 1 94 ? 4.453 7.719 -2.164 1 68.94 94 ILE A CA 1
ATOM 761 C C . ILE A 1 94 ? 5.977 7.773 -2.252 1 68.94 94 ILE A C 1
ATOM 763 O O . ILE A 1 94 ? 6.562 8.859 -2.301 1 68.94 94 ILE A O 1
ATOM 767 N N . GLY A 1 95 ? 6.574 6.664 -2.402 1 58.78 95 GLY A N 1
ATOM 768 C CA . GLY A 1 95 ? 8.031 6.676 -2.445 1 58.78 95 GLY A CA 1
ATOM 769 C C . GLY A 1 95 ? 8.656 7.406 -1.272 1 58.78 95 GLY A C 1
ATOM 770 O O . GLY A 1 95 ? 9.609 8.164 -1.446 1 58.78 95 GLY A O 1
ATOM 771 N N . GLY A 1 96 ? 8.031 7.438 -0.171 1 61.56 96 GLY A N 1
ATOM 772 C CA . GLY A 1 96 ? 8.547 8.102 1.012 1 61.56 96 GLY A CA 1
ATOM 773 C C . GLY A 1 96 ? 7.965 9.492 1.215 1 61.56 96 GLY A C 1
ATOM 774 O O . GLY A 1 96 ? 8.172 10.109 2.262 1 61.56 96 GLY A O 1
ATOM 775 N N . TRP A 1 97 ? 7.309 9.961 0.224 1 66.62 97 TRP A N 1
ATOM 776 C CA . TRP A 1 97 ? 6.715 11.297 0.301 1 66.62 97 TRP A CA 1
ATOM 777 C C . TRP A 1 97 ? 5.297 11.227 0.852 1 66.62 97 TRP A C 1
ATOM 779 O O . TRP A 1 97 ? 4.484 10.422 0.397 1 66.62 97 TRP A O 1
ATOM 789 N N . PRO A 1 98 ? 5.109 12.156 1.765 1 75.25 98 PRO A N 1
ATOM 790 C CA . PRO A 1 98 ? 3.744 12.148 2.293 1 75.25 98 PRO A CA 1
ATOM 791 C C . PRO A 1 98 ? 2.711 12.594 1.261 1 75.25 98 PRO A C 1
ATOM 793 O O . PRO A 1 98 ? 2.957 13.531 0.502 1 75.25 98 PRO A O 1
ATOM 796 N N . LEU A 1 99 ? 1.661 11.859 1.181 1 80.25 99 LEU A N 1
ATOM 797 C CA . LEU A 1 99 ? 0.579 12.211 0.267 1 80.25 99 LEU A CA 1
ATOM 798 C C . LEU A 1 99 ? -0.089 13.516 0.688 1 80.25 99 LEU A C 1
ATOM 800 O O . LEU A 1 99 ? -0.511 14.305 -0.161 1 80.25 99 LEU A O 1
ATOM 804 N N . PHE A 1 100 ? -0.156 13.672 2.018 1 83.06 100 PHE A N 1
ATOM 805 C CA . PHE A 1 100 ? -0.723 14.883 2.604 1 83.06 100 PHE A CA 1
ATOM 806 C C . PHE A 1 100 ? 0.319 15.617 3.438 1 83.06 100 PHE A C 1
ATOM 808 O O . PHE A 1 100 ? 1.124 14.992 4.129 1 83.06 100 PHE A O 1
ATOM 815 N N . ARG A 1 101 ? 0.284 17 3.273 1 77.12 101 ARG A N 1
ATOM 816 C CA . ARG A 1 101 ? 1.237 17.797 4.043 1 77.12 101 ARG A CA 1
ATOM 817 C C . ARG A 1 101 ? 0.611 19.109 4.5 1 77.12 101 ARG A C 1
ATOM 819 O O . ARG A 1 101 ? -0.474 19.484 4.047 1 77.12 101 ARG A O 1
ATOM 826 N N . ALA A 1 102 ? 1.415 19.703 5.414 1 75.62 102 ALA A N 1
ATOM 827 C CA . ALA A 1 102 ? 0.984 21.031 5.828 1 75.62 102 ALA A CA 1
ATOM 828 C C . ALA A 1 102 ? 0.869 21.969 4.629 1 75.62 102 ALA A C 1
ATOM 830 O O . ALA A 1 102 ? 1.725 21.969 3.74 1 75.62 102 ALA A O 1
ATOM 831 N N . GLY A 1 103 ? -0.214 22.656 4.617 1 74.38 103 GLY A N 1
ATOM 832 C CA . GLY A 1 103 ? -0.436 23.578 3.512 1 74.38 103 GLY A CA 1
ATOM 833 C C . GLY A 1 103 ? -1.248 22.969 2.385 1 74.38 103 GLY A C 1
ATOM 834 O O . GLY A 1 103 ? -1.63 23.672 1.442 1 74.38 103 GLY A O 1
ATOM 835 N N . SER A 1 104 ? -1.424 21.641 2.453 1 73.69 104 SER A N 1
ATOM 836 C CA . SER A 1 104 ? -2.297 21.016 1.462 1 73.69 104 SER A CA 1
ATOM 837 C C . SER A 1 104 ? -3.723 21.547 1.574 1 73.69 104 SER A C 1
ATOM 839 O O . SER A 1 104 ? -4.145 21.984 2.643 1 73.69 104 SER A O 1
ATOM 841 N N . PRO A 1 105 ? -4.352 21.484 0.456 1 77.31 105 PRO A N 1
ATOM 842 C CA . PRO A 1 105 ? -5.758 21.875 0.537 1 77.31 105 PRO A CA 1
ATOM 843 C C . PRO A 1 105 ? -6.559 21.016 1.513 1 77.31 105 PRO A C 1
ATOM 845 O O . PRO A 1 105 ? -6.227 19.844 1.72 1 77.31 105 PRO A O 1
ATOM 848 N N . PHE A 1 106 ? -7.508 21.75 2.1 1 85.44 106 PHE A N 1
ATOM 849 C CA . PHE A 1 106 ? -8.43 21.031 2.973 1 85.44 106 PHE A CA 1
ATOM 850 C C . PHE A 1 106 ? -9.367 20.141 2.16 1 85.44 106 PHE A C 1
ATOM 852 O O . PHE A 1 106 ? -10.164 20.641 1.363 1 85.44 106 PHE A O 1
ATOM 859 N N . HIS A 1 107 ? -9.289 18.875 2.324 1 89.5 107 HIS A N 1
ATOM 860 C CA . HIS A 1 107 ? -10.156 17.938 1.616 1 89.5 107 HIS A CA 1
ATOM 861 C C . HIS A 1 107 ? -11.445 17.688 2.391 1 89.5 107 HIS A C 1
ATOM 863 O O . HIS A 1 107 ? -11.438 16.969 3.395 1 89.5 107 HIS A O 1
ATOM 869 N N . LEU A 1 108 ? -12.438 18.297 1.979 1 93.19 108 LEU A N 1
ATOM 870 C CA . LEU A 1 108 ? -13.789 18.172 2.518 1 93.19 108 LEU A CA 1
ATOM 871 C C . LEU A 1 108 ? -14.75 17.641 1.452 1 93.19 108 LEU A C 1
ATOM 873 O O . LEU A 1 108 ? -14.844 18.219 0.363 1 93.19 108 LEU A O 1
ATOM 877 N N . ALA A 1 109 ? -15.453 16.531 1.763 1 94.44 109 ALA A N 1
ATOM 878 C CA . ALA A 1 109 ? -16.297 15.922 0.741 1 94.44 109 ALA A CA 1
ATOM 879 C C . ALA A 1 109 ? -17.594 15.375 1.353 1 94.44 109 ALA A C 1
ATOM 881 O O . ALA A 1 109 ? -17.578 14.82 2.455 1 94.44 109 ALA A O 1
ATOM 882 N N . ASP A 1 110 ? -18.641 15.477 0.564 1 95.31 110 ASP A N 1
ATOM 883 C CA . ASP A 1 110 ? -19.859 14.773 0.92 1 95.31 110 ASP A CA 1
ATOM 884 C C . ASP A 1 110 ? -19.75 13.281 0.632 1 95.31 110 ASP A C 1
ATOM 886 O O . ASP A 1 110 ? -19.266 12.883 -0.434 1 95.31 110 ASP A O 1
ATOM 890 N N . ALA A 1 111 ? -20.188 12.5 1.591 1 94.88 111 ALA A N 1
ATOM 891 C CA . ALA A 1 111 ? -20.25 11.07 1.312 1 94.88 111 ALA A CA 1
ATOM 892 C C . ALA A 1 111 ? -21.344 10.766 0.283 1 94.88 111 ALA A C 1
ATOM 894 O O . ALA A 1 111 ? -22.516 11.023 0.521 1 94.88 111 ALA A O 1
ATOM 895 N N . ALA A 1 112 ? -20.922 10.234 -0.802 1 90.62 112 ALA A N 1
ATOM 896 C CA . ALA A 1 112 ? -21.906 9.852 -1.805 1 90.62 112 ALA A CA 1
ATOM 897 C C . ALA A 1 112 ? -22.875 8.797 -1.251 1 90.62 112 ALA A C 1
ATOM 899 O O . ALA A 1 112 ? -24.062 8.836 -1.541 1 90.62 112 ALA A O 1
ATOM 900 N N . ASP A 1 113 ? -22.391 7.875 -0.492 1 93.94 113 ASP A N 1
ATOM 901 C CA . ASP A 1 113 ? -23.156 6.84 0.195 1 93.94 113 ASP A CA 1
ATOM 902 C C . ASP A 1 113 ? -22.734 6.727 1.658 1 93.94 113 ASP A C 1
ATOM 904 O O . ASP A 1 113 ? -21.844 5.934 1.995 1 93.94 113 ASP A O 1
ATOM 908 N N . PRO A 1 114 ? -23.516 7.379 2.559 1 96 114 PRO A N 1
ATOM 909 C CA . PRO A 1 114 ? -23.156 7.371 3.979 1 96 114 PRO A CA 1
ATOM 910 C C . PRO A 1 114 ? -23.094 5.961 4.566 1 96 114 PRO A C 1
ATOM 912 O O . PRO A 1 114 ? -22.234 5.672 5.398 1 96 114 PRO A O 1
ATOM 915 N N . GLY A 1 115 ? -23.984 5.156 4.102 1 95.88 115 GLY A N 1
ATOM 916 C CA . GLY A 1 115 ? -24 3.787 4.59 1 95.88 115 GLY A CA 1
ATOM 917 C C . GLY A 1 115 ? -22.703 3.045 4.301 1 95.88 115 GLY A C 1
ATOM 918 O O . GLY A 1 115 ? -22.172 2.344 5.172 1 95.88 115 GLY A O 1
ATOM 919 N N . THR A 1 116 ? -22.203 3.211 3.133 1 95.19 116 THR A N 1
ATOM 920 C CA . THR A 1 116 ? -20.969 2.557 2.736 1 95.19 116 THR A CA 1
ATOM 921 C C . THR A 1 116 ? -19.781 3.105 3.531 1 95.19 116 THR A C 1
ATOM 923 O O . THR A 1 116 ? -18.922 2.348 3.975 1 95.19 116 THR A O 1
ATOM 926 N N . VAL A 1 117 ? -19.75 4.375 3.715 1 97.38 117 VAL A N 1
ATOM 927 C CA . VAL A 1 117 ? -18.656 5.016 4.457 1 97.38 117 VAL A CA 1
ATOM 928 C C . VAL A 1 117 ? -18.656 4.516 5.898 1 97.38 117 VAL A C 1
ATOM 930 O O . VAL A 1 117 ? -17.609 4.137 6.426 1 97.38 117 VAL A O 1
ATOM 933 N N . GLU A 1 118 ? -19.797 4.488 6.488 1 97.5 118 GLU A N 1
ATOM 934 C CA . GLU A 1 118 ? -19.891 4.008 7.863 1 97.5 118 GLU A CA 1
ATOM 935 C C . GLU A 1 118 ? -19.5 2.537 7.965 1 97.5 118 GLU A C 1
ATOM 937 O O . GLU A 1 118 ? -18.828 2.131 8.922 1 97.5 118 GLU A O 1
ATOM 942 N N . ALA A 1 119 ? -19.938 1.771 7.008 1 96.88 119 ALA A N 1
ATOM 943 C CA . ALA A 1 119 ? -19.594 0.351 7 1 96.88 119 ALA A CA 1
ATOM 944 C C . ALA A 1 119 ? -18.094 0.148 6.914 1 96.88 119 ALA A C 1
ATOM 946 O O . ALA A 1 119 ? -17.531 -0.747 7.559 1 96.88 119 ALA A O 1
ATOM 947 N N . LEU A 1 120 ? -17.438 0.958 6.121 1 97.06 120 LEU A N 1
ATOM 948 C CA . LEU A 1 120 ? -15.992 0.87 5.977 1 97.06 120 LEU A CA 1
ATOM 949 C C . LEU A 1 120 ? -15.297 1.174 7.301 1 97.06 120 LEU A C 1
ATOM 951 O O . LEU A 1 120 ? -14.375 0.456 7.703 1 97.06 120 LEU A O 1
ATOM 955 N N . PHE A 1 121 ? -15.758 2.182 7.984 1 97.38 121 PHE A N 1
ATOM 956 C CA . PHE A 1 121 ? -15.172 2.502 9.281 1 97.38 121 PHE A CA 1
ATOM 957 C C . PHE A 1 121 ? -15.445 1.392 10.289 1 97.38 121 PHE A C 1
ATOM 959 O O . PHE A 1 121 ? -14.562 1.025 11.07 1 97.38 121 PHE A O 1
ATOM 966 N N . ARG A 1 122 ? -16.641 0.931 10.281 1 96.81 122 ARG A N 1
ATOM 967 C CA . ARG A 1 122 ? -16.984 -0.144 11.211 1 96.81 122 ARG A CA 1
ATOM 968 C C . ARG A 1 122 ? -16.109 -1.37 10.969 1 96.81 122 ARG A C 1
ATOM 970 O O . ARG A 1 122 ? -15.625 -1.993 11.922 1 96.81 122 ARG A O 1
ATOM 977 N N . ASP A 1 123 ? -15.93 -1.71 9.734 1 95.19 123 ASP A N 1
ATOM 978 C CA . ASP A 1 123 ? -15.055 -2.826 9.398 1 95.19 123 ASP A CA 1
ATOM 979 C C . ASP A 1 123 ? -13.625 -2.557 9.859 1 95.19 123 ASP A C 1
ATOM 981 O O . ASP A 1 123 ? -12.977 -3.438 10.43 1 95.19 123 ASP A O 1
ATOM 985 N N . MET A 1 124 ? -13.164 -1.384 9.602 1 94.56 124 MET A N 1
ATOM 986 C CA . MET A 1 124 ? -11.82 -0.981 10.016 1 94.56 124 MET A CA 1
ATOM 987 C C . MET A 1 124 ? -11.648 -1.128 11.523 1 94.56 124 MET A C 1
ATOM 989 O O . MET A 1 124 ? -10.656 -1.7 11.984 1 94.56 124 MET A O 1
ATOM 993 N N . 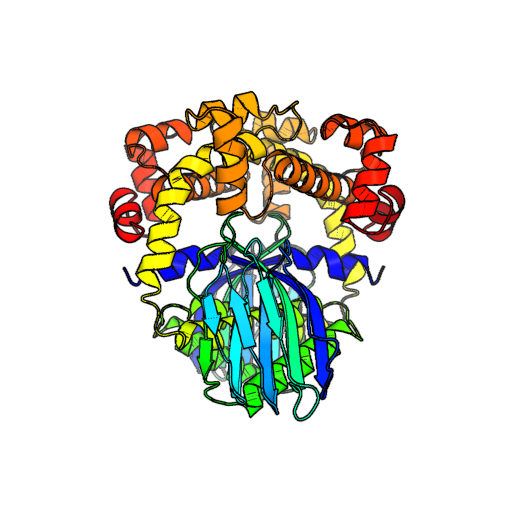ILE A 1 125 ? -12.617 -0.627 12.234 1 90.44 125 ILE A N 1
ATOM 994 C CA . ILE A 1 125 ? -12.578 -0.675 13.695 1 90.44 125 ILE A CA 1
ATOM 995 C C . ILE A 1 125 ? -12.633 -2.127 14.164 1 90.44 125 ILE A C 1
ATOM 997 O O . ILE A 1 125 ? -11.844 -2.537 15.016 1 90.44 125 ILE A O 1
ATOM 1001 N N . GLY A 1 126 ? -13.469 -2.867 13.617 1 91.75 126 GLY A N 1
ATOM 1002 C CA . GLY A 1 126 ? -13.578 -4.273 13.977 1 91.75 126 GLY A CA 1
ATOM 1003 C C . GLY A 1 126 ? -12.297 -5.047 13.742 1 91.75 126 GLY A C 1
ATOM 1004 O O . GLY A 1 126 ? -11.875 -5.832 14.594 1 91.75 126 GLY A O 1
ATOM 1005 N N . GLN A 1 127 ? -11.703 -4.801 12.562 1 87.62 127 GLN A N 1
ATOM 1006 C CA . GLN A 1 127 ? -10.461 -5.484 12.219 1 87.62 127 GLN A CA 1
ATOM 1007 C C . GLN A 1 127 ? -9.32 -5.031 13.117 1 87.62 127 GLN A C 1
ATOM 1009 O O . GLN A 1 127 ? -8.375 -5.789 13.359 1 87.62 127 GLN A O 1
ATOM 1014 N N . SER A 1 128 ? -9.367 -3.848 13.562 1 78.56 128 SER A N 1
ATOM 1015 C CA . SER A 1 128 ? -8.32 -3.307 14.43 1 78.56 128 SER A CA 1
ATOM 1016 C C . SER A 1 128 ? -8.469 -3.818 15.859 1 78.56 128 SER A C 1
ATOM 1018 O O . SER A 1 128 ? -7.473 -4.035 16.547 1 78.56 128 SER A O 1
ATOM 1020 N N . GLU A 1 129 ? -9.641 -3.979 16.281 1 74.12 129 GLU A N 1
ATOM 1021 C CA . GLU A 1 129 ? -9.93 -4.41 17.641 1 74.12 129 GLU A CA 1
ATOM 1022 C C . GLU A 1 129 ? -9.711 -5.914 17.797 1 74.12 129 GLU A C 1
ATOM 1024 O O . GLU A 1 129 ? -9.242 -6.371 18.844 1 74.12 129 GLU A O 1
ATOM 1029 N N . HIS A 1 130 ? -10.078 -6.676 16.812 1 76.5 130 HIS A N 1
ATOM 1030 C CA . HIS A 1 130 ? -9.914 -8.125 16.812 1 76.5 130 HIS A CA 1
ATOM 1031 C C . HIS A 1 130 ? -9.133 -8.578 15.578 1 76.5 130 HIS A C 1
ATOM 1033 O O . HIS A 1 130 ? -9.703 -9.203 14.672 1 76.5 130 HIS A O 1
ATOM 1039 N N . PRO A 1 131 ? -7.867 -8.367 15.719 1 74 131 PRO A N 1
ATOM 1040 C CA . PRO A 1 131 ? -7.094 -8.578 14.5 1 74 131 PRO A CA 1
ATOM 1041 C C . PRO A 1 131 ? -6.797 -10.055 14.234 1 74 131 PRO A C 1
ATOM 1043 O O . PRO A 1 131 ? -6.297 -10.75 15.125 1 74 131 PRO A O 1
ATOM 1046 N N . GLY A 1 132 ? -7.312 -10.445 13.102 1 73.56 132 GLY A N 1
ATOM 1047 C CA . GLY A 1 132 ? -6.812 -11.711 12.578 1 73.56 132 GLY A CA 1
ATOM 1048 C C . GLY A 1 132 ? -5.461 -11.586 11.906 1 73.56 132 GLY A C 1
ATOM 1049 O O . GLY A 1 132 ? -4.883 -10.492 11.859 1 73.56 132 GLY A O 1
ATOM 1050 N N . PRO A 1 133 ? -4.965 -12.656 11.336 1 73.06 133 PRO A N 1
ATOM 1051 C CA . PRO A 1 133 ? -3.633 -12.648 10.734 1 73.06 133 PRO A CA 1
ATOM 1052 C C . PRO A 1 133 ? -3.539 -11.727 9.516 1 73.06 133 PRO A C 1
ATOM 1054 O O . PRO A 1 133 ? -2.463 -11.211 9.211 1 73.06 133 PRO A O 1
ATOM 1057 N N . PHE A 1 134 ? -4.668 -11.492 8.891 1 83.25 134 PHE A N 1
ATOM 1058 C CA . PHE A 1 134 ? -4.621 -10.688 7.676 1 83.25 134 PHE A CA 1
ATOM 1059 C C . PHE A 1 134 ? -5.477 -9.438 7.824 1 83.25 134 PHE A C 1
ATOM 1061 O O . PHE A 1 134 ? -5.906 -8.844 6.832 1 83.25 134 PHE A O 1
ATOM 1068 N N . ALA A 1 135 ? -5.707 -9.094 9.109 1 85.5 135 ALA A N 1
ATOM 1069 C CA . ALA A 1 135 ? -6.508 -7.914 9.414 1 85.5 135 ALA A CA 1
ATOM 1070 C C . ALA A 1 135 ? -5.883 -6.66 8.805 1 85.5 135 ALA A C 1
ATOM 1072 O O . ALA A 1 135 ? -6.598 -5.754 8.367 1 85.5 135 ALA A O 1
ATOM 1073 N N . ALA A 1 136 ? -4.59 -6.652 8.734 1 84.81 136 ALA A N 1
ATOM 1074 C CA . ALA A 1 136 ? -3.883 -5.492 8.195 1 84.81 136 ALA A CA 1
ATOM 1075 C C . ALA A 1 136 ? -4.273 -5.238 6.738 1 84.81 136 ALA A C 1
ATOM 1077 O O . ALA A 1 136 ? -4.387 -4.086 6.312 1 84.81 136 ALA A O 1
ATOM 1078 N N . LEU A 1 137 ? -4.48 -6.242 5.965 1 90 137 LEU A N 1
ATOM 1079 C CA . LEU A 1 137 ? -4.906 -6.094 4.578 1 90 137 LEU A CA 1
ATOM 1080 C C . LEU A 1 137 ? -6.273 -5.426 4.496 1 90 137 LEU A C 1
ATOM 1082 O O . LEU A 1 137 ? -6.48 -4.52 3.688 1 90 137 LEU A O 1
ATOM 1086 N N . ARG A 1 138 ? -7.105 -5.828 5.348 1 92.38 138 ARG A N 1
ATOM 1087 C CA . ARG A 1 138 ? -8.469 -5.316 5.34 1 92.38 138 ARG A CA 1
ATOM 1088 C C . ARG A 1 138 ? -8.516 -3.867 5.816 1 92.38 138 ARG A C 1
ATOM 1090 O O . ARG A 1 138 ? -9.227 -3.041 5.242 1 92.38 138 ARG A O 1
ATOM 1097 N N . VAL A 1 139 ? -7.781 -3.652 6.848 1 92.88 139 VAL A N 1
ATOM 1098 C CA . VAL A 1 139 ? -7.719 -2.293 7.375 1 92.88 139 VAL A CA 1
ATOM 1099 C C . VAL A 1 139 ? -7.176 -1.349 6.305 1 92.88 139 VAL A C 1
ATOM 1101 O O . VAL A 1 139 ? -7.738 -0.275 6.074 1 92.88 139 VAL A O 1
ATOM 1104 N N . LYS A 1 140 ? -6.16 -1.715 5.637 1 93.69 140 LYS A N 1
ATOM 1105 C CA . LYS A 1 140 ? -5.594 -0.917 4.555 1 93.69 140 LYS A CA 1
ATOM 1106 C C . LYS A 1 140 ? -6.609 -0.708 3.436 1 93.69 140 LYS A C 1
ATOM 1108 O O . LYS A 1 140 ? -6.715 0.389 2.883 1 93.69 140 LYS A O 1
ATOM 1113 N N . ALA A 1 141 ? -7.258 -1.775 3.104 1 95.56 141 ALA A N 1
ATOM 1114 C CA . ALA A 1 141 ? -8.266 -1.685 2.051 1 95.56 141 ALA A CA 1
ATOM 1115 C C . ALA A 1 141 ? -9.344 -0.668 2.412 1 95.56 141 ALA A C 1
ATOM 1117 O O . ALA A 1 141 ? -9.758 0.134 1.571 1 95.56 141 ALA A O 1
ATOM 1118 N N . CYS A 1 142 ? -9.758 -0.712 3.646 1 96.56 142 CYS A N 1
ATOM 1119 C CA . CYS A 1 142 ? -10.766 0.237 4.109 1 96.56 142 CYS A CA 1
ATOM 1120 C C . CYS A 1 142 ? -10.266 1.671 3.975 1 96.56 142 CYS A C 1
ATOM 1122 O O . CYS A 1 142 ? -10.984 2.539 3.473 1 96.56 142 CYS A O 1
ATOM 1124 N N . LEU A 1 143 ? -9.086 1.866 4.406 1 96.56 143 LEU A N 1
ATOM 1125 C CA . LEU A 1 143 ? -8.531 3.213 4.328 1 96.56 143 LEU A CA 1
ATOM 1126 C C . LEU A 1 143 ? -8.461 3.688 2.879 1 96.56 143 LEU A C 1
ATOM 1128 O O . LEU A 1 143 ? -8.844 4.82 2.576 1 96.56 143 LEU A O 1
ATOM 1132 N N . LEU A 1 144 ? -8.016 2.871 2.049 1 95.19 144 LEU A N 1
ATOM 1133 C CA . LEU A 1 144 ? -7.867 3.25 0.648 1 95.19 144 LEU A CA 1
ATOM 1134 C C . LEU A 1 144 ? -9.211 3.617 0.038 1 95.19 144 LEU A C 1
ATOM 1136 O O . LEU A 1 144 ? -9.312 4.582 -0.724 1 95.19 144 LEU A O 1
ATOM 1140 N N . GLN A 1 145 ? -10.203 2.867 0.348 1 95.5 145 GLN A N 1
ATOM 1141 C CA . GLN A 1 145 ? -11.539 3.182 -0.135 1 95.5 145 GLN A CA 1
ATOM 1142 C C . GLN A 1 145 ? -12.031 4.516 0.425 1 95.5 145 GLN A C 1
ATOM 1144 O O . GLN A 1 145 ? -12.625 5.316 -0.297 1 95.5 145 GLN A O 1
ATOM 1149 N N . LEU A 1 146 ? -11.773 4.727 1.665 1 96.69 146 LEU A N 1
ATOM 1150 C CA . LEU A 1 146 ? -12.195 5.969 2.305 1 96.69 146 LEU A CA 1
ATOM 1151 C C . LEU A 1 146 ? -11.469 7.164 1.708 1 96.69 146 LEU A C 1
ATOM 1153 O O . LEU A 1 146 ? -12.07 8.219 1.481 1 96.69 146 LEU A O 1
ATOM 1157 N N . LEU A 1 147 ? -10.203 7.004 1.477 1 94 147 LEU A N 1
ATOM 1158 C CA . LEU A 1 147 ? -9.422 8.07 0.854 1 94 147 LEU A CA 1
ATOM 1159 C C . LEU A 1 147 ? -9.953 8.391 -0.539 1 94 147 LEU A C 1
ATOM 1161 O O . LEU A 1 147 ? -10.086 9.562 -0.904 1 94 147 LEU A O 1
ATOM 1165 N N . ALA A 1 148 ? -10.258 7.383 -1.282 1 91.69 148 ALA A N 1
ATOM 1166 C CA . ALA A 1 148 ? -10.82 7.602 -2.611 1 91.69 148 ALA A CA 1
ATOM 1167 C C . ALA A 1 148 ? -12.133 8.383 -2.533 1 91.69 148 ALA A C 1
ATOM 1169 O O . ALA A 1 148 ? -12.336 9.336 -3.289 1 91.69 148 ALA A O 1
ATOM 1170 N N . CYS A 1 149 ? -12.969 8.016 -1.629 1 92.5 149 CYS A N 1
ATOM 1171 C CA . CYS A 1 149 ? -14.25 8.688 -1.436 1 92.5 149 CYS A CA 1
ATOM 1172 C C . CYS A 1 149 ? -14.047 10.164 -1.135 1 92.5 149 CYS A C 1
ATOM 1174 O O . CYS A 1 149 ? -14.773 11.016 -1.666 1 92.5 149 CYS A O 1
ATOM 1176 N N . CYS A 1 150 ? -13.094 10.453 -0.316 1 92.62 150 CYS A N 1
ATOM 1177 C CA . CYS A 1 150 ? -12.852 11.82 0.129 1 92.62 150 CYS A CA 1
ATOM 1178 C C . CYS A 1 150 ? -12.211 12.648 -0.98 1 92.62 150 CYS A C 1
ATOM 1180 O O . CYS A 1 150 ? -12.656 13.766 -1.262 1 92.62 150 CYS A O 1
ATOM 1182 N N . LEU A 1 151 ? -11.273 12.07 -1.654 1 87.94 151 LEU A N 1
ATOM 1183 C CA . LEU A 1 151 ? -10.469 12.82 -2.611 1 87.94 151 LEU A CA 1
ATOM 1184 C C . LEU A 1 151 ? -11.227 13.031 -3.916 1 87.94 151 LEU A C 1
ATOM 1186 O O . LEU A 1 151 ? -11.055 14.055 -4.578 1 87.94 151 LEU A O 1
ATOM 1190 N N . GLU A 1 152 ? -11.984 12.078 -4.301 1 84.69 152 GLU A N 1
ATOM 1191 C CA . GLU A 1 152 ? -12.734 12.164 -5.547 1 84.69 152 GLU A CA 1
ATOM 1192 C C . GLU A 1 152 ? -13.719 13.328 -5.516 1 84.69 152 GLU A C 1
ATOM 1194 O O . GLU A 1 152 ? -14.047 13.906 -6.555 1 84.69 152 GLU A O 1
ATOM 1199 N N . ARG A 1 153 ? -14.148 13.75 -4.41 1 82.06 153 ARG A N 1
ATOM 1200 C CA . ARG A 1 153 ? -15.234 14.727 -4.32 1 82.06 153 ARG A CA 1
ATOM 1201 C C . ARG A 1 153 ? -14.758 16.016 -3.672 1 82.06 153 ARG A C 1
ATOM 1203 O O . ARG A 1 153 ? -15.562 16.906 -3.373 1 82.06 153 ARG A O 1
ATOM 1210 N N . SER A 1 154 ? -13.516 16.094 -3.27 1 75.12 154 SER A N 1
ATOM 1211 C CA . SER A 1 154 ? -13.016 17.297 -2.6 1 75.12 154 SER A CA 1
ATOM 1212 C C . SER A 1 154 ? -12.766 18.422 -3.596 1 75.12 154 SER A C 1
ATOM 1214 O O . SER A 1 154 ? -12.531 19.562 -3.201 1 75.12 154 SER A O 1
ATOM 1216 N N . GLY A 1 155 ? -13.211 18.359 -4.875 1 63.41 155 GLY A N 1
ATOM 1217 C CA . GLY A 1 155 ? -13.203 19.422 -5.863 1 63.41 155 GLY A CA 1
ATOM 1218 C C . GLY A 1 155 ? -11.812 19.906 -6.211 1 63.41 155 GLY A C 1
ATOM 1219 O O . GLY A 1 155 ? -11.648 20.844 -6.996 1 63.41 155 GLY A O 1
ATOM 1220 N N . HIS A 1 156 ? -10.766 19.641 -5.438 1 56.84 156 HIS A N 1
ATOM 1221 C CA . HIS A 1 156 ? -9.477 20.266 -5.723 1 56.84 156 HIS A CA 1
ATOM 1222 C C . HIS A 1 156 ? -8.844 19.672 -6.98 1 56.84 156 HIS A C 1
ATOM 1224 O O . HIS A 1 156 ? -9.047 18.5 -7.289 1 56.84 156 HIS A O 1
ATOM 1230 N N . ASP A 1 157 ? -8.484 20.578 -7.871 1 51.28 157 ASP A N 1
ATOM 1231 C CA . ASP A 1 157 ? -7.773 20.172 -9.078 1 51.28 157 ASP A CA 1
ATOM 1232 C C . ASP A 1 157 ? -6.574 19.297 -8.734 1 51.28 157 ASP A C 1
ATOM 1234 O O . ASP A 1 157 ? -5.531 19.797 -8.305 1 51.28 157 ASP A O 1
ATOM 1238 N N . GLU A 1 158 ? -6.754 18.062 -8.477 1 51.56 158 GLU A N 1
ATOM 1239 C CA . GLU A 1 158 ? -5.992 16.922 -7.984 1 51.56 158 GLU A CA 1
ATOM 1240 C C . GLU A 1 158 ? -4.625 16.828 -8.664 1 51.56 158 GLU A C 1
ATOM 1242 O O . GLU A 1 158 ? -3.613 16.594 -8 1 51.56 158 GLU A O 1
ATOM 1247 N N . HIS A 1 159 ? -4.797 17.125 -9.914 1 50.25 159 HIS A N 1
ATOM 1248 C CA . HIS A 1 159 ? -3.596 17 -10.727 1 50.25 159 HIS A CA 1
ATOM 1249 C C . HIS A 1 159 ? -2.57 18.062 -10.367 1 50.25 159 HIS A C 1
ATOM 1251 O O . HIS A 1 159 ? -1.369 17.797 -10.32 1 50.25 159 HIS A O 1
ATOM 1257 N N . SER A 1 160 ? -3.189 19.094 -10.023 1 49.31 160 SER A N 1
ATOM 1258 C CA . SER A 1 160 ? -2.307 20.219 -9.781 1 49.31 160 SER A CA 1
ATOM 1259 C C . SER A 1 160 ? -1.542 20.062 -8.469 1 49.31 160 SER A C 1
ATOM 1261 O O . SER A 1 160 ? -0.348 20.359 -8.406 1 49.31 160 SER A O 1
ATOM 1263 N N . GLU A 1 161 ? -2.168 19.531 -7.516 1 53.56 161 GLU A N 1
ATOM 1264 C CA . GLU A 1 161 ? -1.504 19.422 -6.219 1 53.56 161 GLU A CA 1
ATOM 1265 C C . GLU A 1 161 ? -0.465 18.312 -6.215 1 53.56 161 GLU A C 1
ATOM 1267 O O . GLU A 1 161 ? 0.631 18.469 -5.676 1 53.56 161 GLU A O 1
ATOM 1272 N N . LEU A 1 162 ? -0.926 17.312 -6.816 1 55.69 162 LEU A N 1
ATOM 1273 C CA . LEU A 1 162 ? 0.031 16.203 -6.895 1 55.69 162 LEU A CA 1
ATOM 1274 C C . LEU A 1 162 ? 1.234 16.594 -7.75 1 55.69 162 LEU A C 1
ATOM 1276 O O . LEU A 1 162 ? 2.369 16.234 -7.43 1 55.69 162 LEU A O 1
ATOM 1280 N N . ALA A 1 163 ? 0.86 17.422 -8.711 1 49.44 163 ALA A N 1
ATOM 1281 C CA . ALA A 1 163 ? 1.908 17.938 -9.594 1 49.44 163 ALA A CA 1
ATOM 1282 C C . ALA A 1 163 ? 2.795 18.938 -8.867 1 49.44 163 ALA A C 1
ATOM 1284 O O . ALA A 1 163 ? 4.02 18.938 -9.023 1 49.44 163 ALA A O 1
ATOM 1285 N N . ALA A 1 164 ? 2.191 19.812 -8.109 1 51.28 164 ALA A N 1
ATOM 1286 C CA . ALA A 1 164 ? 2.947 20.797 -7.348 1 51.28 164 ALA A CA 1
ATOM 1287 C C . ALA A 1 164 ? 3.887 20.109 -6.355 1 51.28 164 ALA A C 1
ATOM 1289 O O . ALA A 1 164 ? 5.027 20.547 -6.172 1 51.28 164 ALA A O 1
ATOM 1290 N N . GLN A 1 165 ? 3.445 19.078 -5.879 1 57.84 165 GLN A N 1
ATOM 1291 C CA . GLN A 1 165 ? 4.238 18.297 -4.934 1 57.84 165 GLN A CA 1
ATOM 1292 C C . GLN A 1 165 ? 5.406 17.609 -5.637 1 57.84 165 GLN A C 1
ATOM 1294 O O . GLN A 1 165 ? 6.488 17.469 -5.059 1 57.84 165 GLN A O 1
ATOM 1299 N N . ALA A 1 166 ? 5.098 17.297 -6.805 1 54.59 166 ALA A N 1
ATOM 1300 C CA . ALA A 1 166 ? 6.152 16.656 -7.586 1 54.59 166 ALA A CA 1
ATOM 1301 C C . ALA A 1 166 ? 7.32 17.609 -7.82 1 54.59 166 ALA A C 1
ATOM 1303 O O . ALA A 1 166 ? 8.484 17.188 -7.797 1 54.59 166 ALA A O 1
ATOM 1304 N N . GLY A 1 167 ? 6.949 18.891 -8.031 1 51.81 167 GLY A N 1
ATOM 1305 C CA . GLY A 1 167 ? 7.996 19.891 -8.195 1 51.81 167 GLY A CA 1
ATOM 1306 C C . GLY A 1 167 ? 8.867 20.047 -6.961 1 51.81 167 GLY A C 1
ATOM 1307 O O . GLY A 1 167 ? 10.094 20.047 -7.059 1 51.81 167 GLY A O 1
ATOM 1308 N N . GLU A 1 168 ? 8.312 20.266 -5.844 1 55.5 168 GLU A N 1
ATOM 1309 C CA . GLU A 1 168 ? 9.023 20.406 -4.578 1 55.5 168 GLU A CA 1
ATOM 1310 C C . GLU A 1 168 ? 9.75 19.125 -4.203 1 55.5 168 GLU A C 1
ATOM 1312 O O . GLU A 1 168 ? 10.797 19.156 -3.543 1 55.5 168 GLU A O 1
ATOM 1317 N N . ARG A 1 169 ? 9.289 18.094 -4.758 1 59.53 169 ARG A N 1
ATOM 1318 C CA . ARG A 1 169 ? 9.836 16.766 -4.555 1 59.53 169 ARG A CA 1
ATOM 1319 C C . ARG A 1 169 ? 11.25 16.656 -5.121 1 59.53 169 ARG A C 1
ATOM 1321 O O . ARG A 1 169 ? 12.102 15.977 -4.551 1 59.53 169 ARG A O 1
ATOM 1328 N N . GLY A 1 170 ? 11.391 17.422 -6.121 1 58.28 170 GLY A N 1
ATOM 1329 C CA . GLY A 1 170 ? 12.695 17.344 -6.754 1 58.28 170 GLY A CA 1
ATOM 1330 C C . GLY A 1 170 ? 13.828 17.766 -5.84 1 58.28 170 GLY A C 1
ATOM 1331 O O . GLY A 1 170 ? 14.836 17.062 -5.73 1 58.28 170 GLY A O 1
ATOM 1332 N N . LYS A 1 171 ? 13.664 18.844 -5.137 1 62.47 171 LYS A N 1
ATOM 1333 C CA . LYS A 1 171 ? 14.742 19.344 -4.285 1 62.47 171 LYS A CA 1
ATOM 1334 C C . LYS A 1 171 ? 14.984 18.406 -3.107 1 62.47 171 LYS A C 1
ATOM 1336 O O . LYS A 1 171 ? 16.141 18.125 -2.76 1 62.47 171 LYS A O 1
ATOM 1341 N N . LEU A 1 172 ? 13.992 17.891 -2.568 1 76.31 172 LEU A N 1
ATOM 1342 C CA . LEU A 1 172 ? 14.125 17.062 -1.371 1 76.31 172 LEU A CA 1
ATOM 1343 C C . LEU A 1 172 ? 14.43 15.617 -1.738 1 76.31 172 LEU A C 1
ATOM 1345 O O . LEU A 1 172 ? 14.93 14.852 -0.908 1 76.31 172 LEU A O 1
ATOM 1349 N N . SER A 1 173 ? 14.211 15.383 -2.945 1 72.81 173 SER A N 1
ATOM 1350 C CA . SER A 1 173 ? 14.477 14.016 -3.391 1 72.81 173 SER A CA 1
ATOM 1351 C C . SER A 1 173 ? 15.945 13.656 -3.213 1 72.81 173 SER A C 1
ATOM 1353 O O . SER A 1 173 ? 16.266 12.547 -2.777 1 72.81 173 SER A O 1
ATOM 1355 N N . ALA A 1 174 ? 16.766 14.562 -3.498 1 71.25 174 ALA A N 1
ATOM 1356 C CA . ALA A 1 174 ? 18.188 14.328 -3.35 1 71.25 174 ALA A CA 1
ATOM 1357 C C . ALA A 1 174 ? 18.562 14.086 -1.89 1 71.25 174 ALA A C 1
ATOM 1359 O O . ALA A 1 174 ? 19.422 13.258 -1.592 1 71.25 174 ALA A O 1
ATOM 1360 N N . VAL A 1 175 ? 17.875 14.789 -1.047 1 82.06 175 VAL A N 1
ATOM 1361 C CA . VAL A 1 175 ? 18.125 14.633 0.381 1 82.06 175 VAL A CA 1
ATOM 1362 C C . VAL A 1 175 ? 17.672 13.25 0.837 1 82.06 175 VAL A C 1
ATOM 1364 O O . VAL A 1 175 ? 18.391 12.539 1.527 1 82.06 175 VAL A O 1
ATOM 1367 N N . LEU A 1 176 ? 16.5 12.914 0.4 1 78.69 176 LEU A N 1
ATOM 1368 C CA . LEU A 1 176 ? 15.93 11.641 0.807 1 78.69 176 LEU A CA 1
ATOM 1369 C C . LEU A 1 176 ? 16.766 10.477 0.274 1 78.69 176 LEU A C 1
ATOM 1371 O O . LEU A 1 176 ? 16.984 9.492 0.983 1 78.69 176 LEU A O 1
ATOM 1375 N N . GLU A 1 177 ? 17.203 10.664 -0.854 1 70.81 177 GLU A N 1
ATOM 1376 C CA . GLU A 1 177 ? 18.062 9.648 -1.447 1 70.81 177 GLU A CA 1
ATOM 1377 C C . GLU A 1 177 ? 19.391 9.547 -0.705 1 70.81 177 GLU A C 1
ATOM 1379 O O . GLU A 1 177 ? 19.922 8.453 -0.498 1 70.81 177 GLU A O 1
ATOM 1384 N N . TYR A 1 178 ? 19.891 10.664 -0.445 1 77.62 178 TYR A N 1
ATOM 1385 C CA . TYR A 1 178 ? 21.125 10.711 0.316 1 77.62 178 TYR A CA 1
ATOM 1386 C C . TYR A 1 178 ? 20.984 10.008 1.656 1 77.62 178 TYR A C 1
ATOM 1388 O O . TYR A 1 178 ? 21.844 9.227 2.057 1 77.62 178 TYR A O 1
ATOM 1396 N N . ILE A 1 179 ? 19.906 10.25 2.281 1 82 179 ILE A N 1
ATOM 1397 C CA . ILE A 1 179 ? 19.641 9.641 3.582 1 82 179 ILE A CA 1
ATOM 1398 C C . ILE A 1 179 ? 19.516 8.133 3.432 1 82 179 ILE A C 1
ATOM 1400 O O . ILE A 1 179 ? 20.172 7.371 4.152 1 82 179 ILE A O 1
ATOM 1404 N N . GLU A 1 180 ? 18.734 7.723 2.475 1 74.19 180 GLU A N 1
ATOM 1405 C CA . GLU A 1 180 ? 18.5 6.301 2.26 1 74.19 180 GLU A CA 1
ATOM 1406 C C . GLU A 1 180 ? 19.797 5.562 1.958 1 74.19 180 GLU A C 1
ATOM 1408 O O . GLU A 1 180 ? 20 4.438 2.424 1 74.19 180 GLU A O 1
ATOM 1413 N N . ALA A 1 181 ? 20.609 6.199 1.265 1 68.69 181 ALA A N 1
ATOM 1414 C CA . ALA A 1 181 ? 21.859 5.582 0.812 1 68.69 181 ALA A CA 1
ATOM 1415 C C . ALA A 1 181 ? 22.891 5.551 1.934 1 68.69 181 ALA A C 1
ATOM 1417 O O . ALA A 1 181 ? 23.859 4.785 1.874 1 68.69 181 ALA A O 1
ATOM 1418 N N . ARG A 1 182 ? 22.594 6.328 2.979 1 77.62 182 ARG A N 1
ATOM 1419 C CA . ARG A 1 182 ? 23.641 6.5 3.977 1 77.62 182 ARG A CA 1
ATOM 1420 C C . ARG A 1 182 ? 23.078 6.352 5.387 1 77.62 182 ARG A C 1
ATOM 1422 O O . ARG A 1 182 ? 23.469 7.094 6.293 1 77.62 182 ARG A O 1
ATOM 1429 N N . LEU A 1 183 ? 22.188 5.496 5.508 1 80 183 LEU A N 1
ATOM 1430 C CA . LEU A 1 183 ? 21.516 5.328 6.789 1 80 183 LEU A CA 1
ATOM 1431 C C . LEU A 1 183 ? 22.469 4.82 7.855 1 80 183 LEU A C 1
ATOM 1433 O O . LEU A 1 183 ? 22.281 5.078 9.047 1 80 183 LEU A O 1
ATOM 1437 N N . GLU A 1 184 ? 23.453 4.141 7.406 1 80.56 184 GLU A N 1
ATOM 1438 C CA . GLU A 1 184 ? 24.391 3.508 8.336 1 80.56 184 GLU A CA 1
ATOM 1439 C C . GLU A 1 184 ? 25.531 4.457 8.711 1 80.56 184 GLU A C 1
ATOM 1441 O O . GLU A 1 184 ? 26.359 4.129 9.555 1 80.56 184 GLU A O 1
ATOM 1446 N N . GLU A 1 185 ? 25.531 5.586 8.102 1 82.75 185 GLU A N 1
ATOM 1447 C CA . GLU A 1 185 ? 26.562 6.582 8.336 1 82.75 185 GLU A CA 1
ATOM 1448 C C . GLU A 1 185 ? 26.047 7.742 9.172 1 82.75 185 GLU A C 1
ATOM 1450 O O . GLU A 1 185 ? 24.844 7.953 9.266 1 82.75 185 GLU A O 1
ATOM 1455 N N . PRO A 1 186 ? 27.031 8.391 9.875 1 85.5 186 PRO A N 1
ATOM 1456 C CA . PRO A 1 186 ? 26.594 9.617 10.547 1 85.5 186 PRO A CA 1
ATOM 1457 C C . PRO A 1 186 ? 26.047 10.656 9.57 1 85.5 186 PRO A C 1
ATOM 1459 O O . PRO A 1 186 ? 26.656 10.906 8.523 1 85.5 186 PRO A O 1
ATOM 1462 N N . LEU A 1 187 ? 24.859 11.062 9.82 1 89.81 187 LEU A N 1
ATOM 1463 C CA . LEU A 1 187 ? 24.234 12.094 9.008 1 89.81 187 LEU A CA 1
ATOM 1464 C C . LEU A 1 187 ? 24.016 13.367 9.82 1 89.81 187 LEU A C 1
ATOM 1466 O O . LEU A 1 187 ? 23.5 13.312 10.938 1 89.81 187 LEU A O 1
ATOM 1470 N N . GLU A 1 188 ? 24.562 14.461 9.336 1 92.19 188 GLU A N 1
ATOM 1471 C CA . GLU A 1 188 ? 24.406 15.766 9.977 1 92.19 188 GLU A CA 1
ATOM 1472 C C . GLU A 1 188 ? 23.438 16.641 9.188 1 92.19 188 GLU A C 1
ATOM 1474 O O . GLU A 1 188 ? 23.422 16.625 7.953 1 92.19 188 GLU A O 1
ATOM 1479 N N . VAL A 1 189 ? 22.734 17.375 9.961 1 94 189 VAL A N 1
ATOM 1480 C CA . VAL A 1 189 ? 21.719 18.234 9.344 1 94 189 VAL A CA 1
ATOM 1481 C C . VAL A 1 189 ? 22.391 19.203 8.391 1 94 189 VAL A C 1
ATOM 1483 O O . VAL A 1 189 ? 21.828 19.562 7.352 1 94 189 VAL A O 1
ATOM 1486 N N . GLU A 1 190 ? 23.656 19.594 8.719 1 93.69 190 GLU A N 1
ATOM 1487 C CA . GLU A 1 190 ? 24.391 20.547 7.891 1 93.69 190 GLU A CA 1
ATOM 1488 C C . GLU A 1 190 ? 24.641 19.984 6.492 1 93.69 190 GLU A C 1
ATOM 1490 O O . GLU A 1 190 ? 24.484 20.688 5.496 1 93.69 190 GLU A O 1
ATOM 1495 N N . ARG A 1 191 ? 25.016 18.781 6.461 1 92 191 ARG A N 1
ATOM 1496 C CA . ARG A 1 191 ? 25.266 18.125 5.184 1 92 191 ARG A CA 1
ATOM 1497 C C . ARG A 1 191 ? 24 18 4.363 1 92 191 ARG A C 1
ATOM 1499 O O . ARG A 1 191 ? 24.016 18.188 3.146 1 92 191 ARG A O 1
ATOM 1506 N N . LEU A 1 192 ? 22.953 17.609 5.02 1 92.56 192 LEU A N 1
ATOM 1507 C CA . LEU A 1 192 ? 21.672 17.469 4.336 1 92.56 192 LEU A CA 1
ATOM 1508 C C . LEU A 1 192 ? 21.219 18.797 3.775 1 92.56 192 LEU A C 1
ATOM 1510 O O . LEU A 1 192 ? 20.703 18.859 2.654 1 92.56 192 LEU A O 1
ATOM 1514 N N . ALA A 1 193 ? 21.406 19.812 4.531 1 92 193 ALA A N 1
ATOM 1515 C CA . ALA A 1 193 ? 21.031 21.156 4.113 1 92 193 ALA A CA 1
ATOM 1516 C C . ALA A 1 193 ? 21.828 21.594 2.885 1 92 193 ALA A C 1
ATOM 1518 O O . ALA A 1 193 ? 21.297 22.234 1.977 1 92 193 ALA A O 1
ATOM 1519 N N . GLU A 1 194 ? 23.062 21.203 2.863 1 89.25 194 GLU A N 1
ATOM 1520 C CA . GLU A 1 194 ? 23.969 21.562 1.771 1 89.25 194 GLU A CA 1
ATOM 1521 C C . GLU A 1 194 ? 23.484 20.969 0.448 1 89.25 194 GLU A C 1
ATOM 1523 O O . GLU A 1 194 ? 23.688 21.578 -0.612 1 89.25 194 GLU A O 1
ATOM 1528 N N . ILE A 1 195 ? 22.891 19.891 0.521 1 84.56 195 ILE A N 1
ATOM 1529 C CA . ILE A 1 195 ? 22.438 19.188 -0.68 1 84.56 195 ILE A CA 1
ATOM 1530 C C . ILE A 1 195 ? 21.438 20.062 -1.43 1 84.56 195 ILE A C 1
ATOM 1532 O O . ILE A 1 195 ? 21.406 20.062 -2.662 1 84.56 195 ILE A O 1
ATOM 1536 N N . VAL A 1 196 ? 20.672 20.781 -0.643 1 82.81 196 VAL A N 1
ATOM 1537 C CA . VAL A 1 196 ? 19.656 21.625 -1.273 1 82.81 196 VAL A CA 1
ATOM 1538 C C . VAL A 1 196 ? 20.078 23.094 -1.209 1 82.81 196 VAL A C 1
ATOM 1540 O O . VAL A 1 196 ? 19.25 23.984 -1.382 1 82.81 196 VAL A O 1
ATOM 1543 N N . HIS A 1 197 ? 21.312 23.266 -0.84 1 87.88 197 HIS A N 1
ATOM 1544 C CA . HIS A 1 197 ? 21.938 24.578 -0.838 1 87.88 197 HIS A CA 1
ATOM 1545 C C . HIS A 1 197 ? 21.203 25.547 0.096 1 87.88 197 HIS A C 1
ATOM 1547 O O . HIS A 1 197 ? 20.906 26.688 -0.278 1 87.88 197 HIS A O 1
ATOM 1553 N N . LEU A 1 198 ? 20.844 25.078 1.27 1 88 198 LEU A N 1
ATOM 1554 C CA . LEU A 1 198 ? 20.234 25.891 2.312 1 88 198 LEU A CA 1
ATOM 1555 C C . LEU A 1 198 ? 21.047 25.844 3.596 1 88 198 LEU A C 1
ATOM 1557 O O . LEU A 1 198 ? 21.812 24.891 3.816 1 88 198 LEU A O 1
ATOM 1561 N N . HIS A 1 199 ? 20.922 26.906 4.383 1 89.88 199 HIS A N 1
ATOM 1562 C CA . HIS A 1 199 ? 21.406 26.859 5.758 1 89.88 199 HIS A CA 1
ATOM 1563 C C . HIS A 1 199 ? 20.516 25.984 6.625 1 89.88 199 HIS A C 1
ATOM 1565 O O . HIS A 1 199 ? 19.297 25.938 6.438 1 89.88 199 HIS A O 1
ATOM 1571 N N . PRO A 1 200 ? 21.109 25.25 7.594 1 91.75 200 PRO A N 1
ATOM 1572 C CA . PRO A 1 200 ? 20.312 24.391 8.461 1 91.75 200 PRO A CA 1
ATOM 1573 C C . PRO A 1 200 ? 19.109 25.094 9.07 1 91.75 200 PRO A C 1
ATOM 1575 O O . PRO A 1 200 ? 18.047 24.5 9.211 1 91.75 200 PRO A O 1
ATOM 1578 N N . ASN A 1 201 ? 19.297 26.406 9.273 1 90.38 201 ASN A N 1
ATOM 1579 C CA . ASN A 1 201 ? 18.219 27.188 9.883 1 90.38 201 ASN A CA 1
ATOM 1580 C C . ASN A 1 201 ? 17 27.281 8.961 1 90.38 201 ASN A C 1
ATOM 1582 O O . ASN A 1 201 ? 15.875 27.438 9.438 1 90.38 201 ASN A O 1
ATOM 1586 N N . TYR A 1 202 ? 17.281 27.266 7.719 1 89.19 202 TYR A N 1
ATOM 1587 C CA . TYR A 1 202 ? 16.203 27.312 6.746 1 89.19 202 TYR A CA 1
ATOM 1588 C C . TYR A 1 202 ? 15.789 25.922 6.301 1 89.19 202 TYR A C 1
ATOM 1590 O O . TYR A 1 202 ? 14.617 25.672 5.98 1 89.19 202 TYR A O 1
ATOM 1598 N N . PHE A 1 203 ? 16.672 24.969 6.336 1 92.25 203 PHE A N 1
ATOM 1599 C CA . PHE A 1 203 ? 16.438 23.609 5.859 1 92.25 203 PHE A CA 1
ATOM 1600 C C . PHE A 1 203 ? 15.492 22.859 6.789 1 92.25 203 PHE A C 1
ATOM 1602 O O . PHE A 1 203 ? 14.586 22.156 6.332 1 92.25 203 PHE A O 1
ATOM 1609 N N . ILE A 1 204 ? 15.68 22.984 8.117 1 90.69 204 ILE A N 1
ATOM 1610 C CA . ILE A 1 204 ? 14.938 22.188 9.094 1 90.69 204 ILE A CA 1
ATOM 1611 C C . ILE A 1 204 ? 13.453 22.516 9 1 90.69 204 ILE A C 1
ATOM 1613 O O . ILE A 1 204 ? 12.625 21.609 8.812 1 90.69 204 ILE A O 1
ATOM 1617 N N . PRO A 1 205 ? 13.18 23.812 8.992 1 87.19 205 PRO A N 1
ATOM 1618 C CA . PRO A 1 205 ? 11.75 24.109 8.844 1 87.19 205 PRO A CA 1
ATOM 1619 C C . PRO A 1 205 ? 11.211 23.75 7.465 1 87.19 205 PRO A C 1
ATOM 1621 O O . PRO A 1 205 ? 10.055 23.312 7.344 1 87.19 205 PRO A O 1
ATOM 1624 N N . TYR A 1 206 ? 11.977 23.922 6.465 1 82.31 206 TYR A N 1
ATOM 1625 C CA . TYR A 1 206 ? 11.594 23.547 5.105 1 82.31 206 TYR A CA 1
ATOM 1626 C C . TYR A 1 206 ? 11.281 22.062 5.012 1 82.31 206 TYR A C 1
ATOM 1628 O O . TYR A 1 206 ? 10.234 21.672 4.477 1 82.31 206 TYR A O 1
ATOM 1636 N N . PHE A 1 207 ? 12.188 21.281 5.531 1 86.81 207 PHE A N 1
ATOM 1637 C CA . PHE A 1 207 ? 12.008 19.828 5.539 1 86.81 207 PHE A CA 1
ATOM 1638 C C . PHE A 1 207 ? 10.758 19.438 6.32 1 86.81 207 PHE A C 1
ATOM 1640 O O . PHE A 1 207 ? 9.961 18.625 5.859 1 86.81 207 PHE A O 1
ATOM 1647 N N . LYS A 1 208 ? 10.648 20.031 7.414 1 83.31 208 LYS A N 1
ATOM 1648 C CA . LYS A 1 208 ? 9.5 19.734 8.266 1 83.31 208 LYS A CA 1
ATOM 1649 C C . LYS A 1 208 ? 8.188 20.078 7.566 1 83.31 208 LYS A C 1
ATOM 1651 O O . LYS A 1 208 ? 7.207 19.344 7.66 1 83.31 208 LYS A O 1
ATOM 1656 N N . LYS A 1 209 ? 8.234 21.172 6.934 1 75.56 209 LYS A N 1
ATOM 1657 C CA . LYS A 1 209 ? 7.047 21.594 6.195 1 75.56 209 LYS A CA 1
ATOM 1658 C C . LYS A 1 209 ? 6.691 20.578 5.109 1 75.56 209 LYS A C 1
ATOM 1660 O O . LYS A 1 209 ? 5.512 20.297 4.887 1 75.56 209 LYS A O 1
ATOM 1665 N N . GLN A 1 210 ? 7.695 20.062 4.488 1 74.25 210 GLN A N 1
ATOM 1666 C CA . GLN A 1 210 ? 7.488 19.188 3.344 1 74.25 210 GLN A CA 1
ATOM 1667 C C . GLN A 1 210 ? 7.223 17.75 3.795 1 74.25 210 GLN A C 1
ATOM 1669 O O . GLN A 1 210 ? 6.402 17.047 3.199 1 74.25 210 GLN A O 1
ATOM 1674 N N . MET A 1 211 ? 7.918 17.328 4.887 1 75.38 211 MET A N 1
ATOM 1675 C CA . MET A 1 211 ? 7.938 15.914 5.25 1 75.38 211 MET A CA 1
ATOM 1676 C C . MET A 1 211 ? 7.113 15.664 6.504 1 75.38 211 MET A C 1
ATOM 1678 O O . MET A 1 211 ? 6.863 14.516 6.871 1 75.38 211 MET A O 1
ATOM 1682 N N . GLY A 1 212 ? 6.699 16.75 7.172 1 73.25 212 GLY A N 1
ATOM 1683 C CA . GLY A 1 212 ? 5.93 16.625 8.398 1 73.25 212 GLY A CA 1
ATOM 1684 C C . GLY A 1 212 ? 6.781 16.297 9.609 1 73.25 212 GLY A C 1
ATOM 1685 O O . GLY A 1 212 ? 6.266 16.141 10.719 1 73.25 212 GLY A O 1
ATOM 1686 N N . THR A 1 213 ? 8.047 16.109 9.453 1 80.38 213 THR A N 1
ATOM 1687 C CA . THR A 1 213 ? 9 15.797 10.516 1 80.38 213 THR A CA 1
ATOM 1688 C C . THR A 1 213 ? 10.344 16.469 10.242 1 80.38 213 THR A C 1
ATOM 1690 O O . THR A 1 213 ? 10.586 16.969 9.141 1 80.38 213 THR A O 1
ATOM 1693 N N . THR A 1 214 ? 11.07 16.594 11.273 1 88.31 214 THR A N 1
ATOM 1694 C CA . THR A 1 214 ? 12.391 17.188 11.094 1 88.31 214 THR A CA 1
ATOM 1695 C C . THR A 1 214 ? 13.328 16.219 10.383 1 88.31 214 THR A C 1
ATOM 1697 O O . THR A 1 214 ? 13.078 15.016 10.367 1 88.31 214 THR A O 1
ATOM 1700 N N . PRO A 1 215 ? 14.383 16.703 9.82 1 89.94 215 PRO A N 1
ATOM 1701 C CA . PRO A 1 215 ? 15.32 15.844 9.109 1 89.94 215 PRO A CA 1
ATOM 1702 C C . PRO A 1 215 ? 15.898 14.742 9.992 1 89.94 215 PRO A C 1
ATOM 1704 O O . PRO A 1 215 ? 15.914 13.57 9.594 1 89.94 215 PRO A O 1
ATOM 1707 N N . MET A 1 216 ? 16.234 15.062 11.141 1 89.81 216 MET A N 1
ATOM 1708 C CA . MET A 1 216 ? 16.906 14.078 11.984 1 89.81 216 MET A CA 1
ATOM 1709 C C . MET A 1 216 ? 15.906 13.062 12.539 1 89.81 216 MET A C 1
ATOM 1711 O O . MET A 1 216 ? 16.234 11.891 12.711 1 89.81 216 MET A O 1
ATOM 1715 N N . SER A 1 217 ? 14.75 13.578 12.859 1 86.88 217 SER A N 1
ATOM 1716 C CA . SER A 1 217 ? 13.711 12.633 13.258 1 86.88 217 SER A CA 1
ATOM 1717 C C . SER A 1 217 ? 13.398 11.648 12.141 1 86.88 217 SER A C 1
ATOM 1719 O O . SER A 1 217 ? 13.188 10.461 12.391 1 86.88 217 SER A O 1
ATOM 1721 N N . TYR A 1 218 ? 13.383 12.18 10.922 1 86.62 218 TYR A N 1
ATOM 1722 C CA . TYR A 1 218 ? 13.172 11.328 9.75 1 86.62 218 TYR A CA 1
ATOM 1723 C C . TYR A 1 218 ? 14.266 10.273 9.641 1 86.62 218 TYR A C 1
ATOM 1725 O O . TYR A 1 218 ? 13.984 9.094 9.445 1 86.62 218 TYR A O 1
ATOM 1733 N N . VAL A 1 219 ? 15.516 10.672 9.781 1 88.38 219 VAL A N 1
ATOM 1734 C CA . VAL A 1 219 ? 16.672 9.773 9.719 1 88.38 219 VAL A CA 1
ATOM 1735 C C . VAL A 1 219 ? 16.531 8.68 10.773 1 88.38 219 VAL A C 1
ATOM 1737 O O . VAL A 1 219 ? 16.734 7.5 10.492 1 88.38 219 VAL A O 1
ATOM 1740 N N . GLN A 1 220 ? 16.125 9.109 11.938 1 85.5 220 GLN A N 1
ATOM 1741 C CA . GLN A 1 220 ? 15.977 8.156 13.039 1 85.5 220 GLN A CA 1
ATOM 1742 C C . GLN A 1 220 ? 14.898 7.121 12.727 1 85.5 220 GLN A C 1
ATOM 1744 O O . GLN A 1 220 ? 15.078 5.93 12.984 1 85.5 220 GLN A O 1
ATOM 1749 N N . HIS A 1 221 ? 13.883 7.617 12.234 1 79.25 221 HIS A N 1
ATOM 1750 C CA . HIS A 1 221 ? 12.797 6.715 11.867 1 79.25 221 HIS A CA 1
ATOM 1751 C C . HIS A 1 221 ? 13.242 5.711 10.812 1 79.25 221 HIS A C 1
ATOM 1753 O O . HIS A 1 221 ? 12.938 4.52 10.914 1 79.25 221 HIS A O 1
ATOM 1759 N N . LYS A 1 222 ? 13.898 6.184 9.82 1 80.44 222 LYS A N 1
ATOM 1760 C CA . LYS A 1 222 ? 14.398 5.316 8.75 1 80.44 222 LYS A CA 1
ATOM 1761 C C . LYS A 1 222 ? 15.383 4.289 9.297 1 80.44 222 LYS A C 1
ATOM 1763 O O . LYS A 1 222 ? 15.406 3.141 8.852 1 80.44 222 LYS A O 1
ATOM 1768 N N . ARG A 1 223 ? 16.125 4.746 10.219 1 84.25 223 ARG A N 1
ATOM 1769 C CA . ARG A 1 223 ? 17.094 3.848 10.828 1 84.25 223 ARG A CA 1
ATOM 1770 C C . ARG A 1 223 ? 16.406 2.742 11.617 1 84.25 223 ARG A C 1
ATOM 1772 O O . ARG A 1 223 ? 16.828 1.587 11.586 1 84.25 223 ARG A O 1
ATOM 1779 N N . ILE A 1 224 ? 15.414 3.102 12.312 1 80.94 224 ILE A N 1
ATOM 1780 C CA . ILE A 1 224 ? 14.672 2.104 13.07 1 80.94 224 ILE A CA 1
ATOM 1781 C C . ILE A 1 224 ? 14 1.123 12.109 1 80.94 224 ILE A C 1
ATOM 1783 O O . ILE A 1 224 ? 13.977 -0.084 12.367 1 80.94 224 ILE A O 1
ATOM 1787 N N . GLU A 1 225 ? 13.5 1.642 11.055 1 72.12 225 GLU A N 1
ATOM 1788 C CA . GLU A 1 225 ? 12.914 0.768 10.039 1 72.12 225 GLU A CA 1
ATOM 1789 C C . GLU A 1 225 ? 13.953 -0.201 9.484 1 72.12 225 GLU A C 1
ATOM 1791 O O . GLU A 1 225 ? 13.656 -1.376 9.258 1 72.12 225 GLU A O 1
ATOM 1796 N N . PHE A 1 226 ? 15.109 0.318 9.273 1 74.38 226 PHE A N 1
ATOM 1797 C CA . PHE A 1 226 ? 16.219 -0.49 8.805 1 74.38 226 PHE A CA 1
ATOM 1798 C C . PHE A 1 226 ? 16.594 -1.556 9.828 1 74.38 226 PHE A C 1
ATOM 1800 O O . PHE A 1 226 ? 16.812 -2.717 9.477 1 74.38 226 PHE A O 1
ATOM 1807 N N . ALA A 1 227 ? 16.562 -1.146 10.992 1 78.88 227 ALA A N 1
ATOM 1808 C CA . ALA A 1 227 ? 16.859 -2.074 12.078 1 78.88 227 ALA A CA 1
ATOM 1809 C C . ALA A 1 227 ? 15.82 -3.188 12.148 1 78.88 227 ALA A C 1
ATOM 1811 O O . ALA A 1 227 ? 16.156 -4.355 12.359 1 78.88 227 ALA A O 1
ATOM 1812 N N . ARG A 1 228 ? 14.656 -2.775 12 1 69.75 228 ARG A N 1
ATOM 1813 C CA . ARG A 1 228 ? 13.578 -3.758 12 1 69.75 228 ARG A CA 1
ATOM 1814 C C . ARG A 1 228 ? 13.797 -4.816 10.93 1 69.75 228 ARG A C 1
ATOM 1816 O O . ARG A 1 228 ? 13.602 -6.008 11.172 1 69.75 228 ARG A O 1
ATOM 1823 N N . ARG A 1 229 ? 14.258 -4.352 9.883 1 64.06 229 ARG A N 1
ATOM 1824 C CA . ARG A 1 229 ? 14.523 -5.262 8.773 1 64.06 229 ARG A CA 1
ATOM 1825 C C . ARG A 1 229 ? 15.68 -6.195 9.094 1 64.06 229 ARG A C 1
ATOM 1827 O O . ARG A 1 229 ? 15.617 -7.395 8.805 1 64.06 229 ARG A O 1
ATOM 1834 N N . LEU A 1 230 ? 16.656 -5.625 9.703 1 70.69 230 LEU A N 1
ATOM 1835 C CA . LEU A 1 230 ? 17.828 -6.422 10.062 1 70.69 230 LEU A CA 1
ATOM 1836 C C . LEU A 1 230 ? 17.469 -7.449 11.133 1 70.69 230 LEU A C 1
ATOM 1838 O O . LEU A 1 230 ? 17.953 -8.586 11.094 1 70.69 230 LEU A O 1
ATOM 1842 N N . LEU A 1 231 ? 16.625 -7.035 12.023 1 72.75 231 LEU A N 1
ATOM 1843 C CA . LEU A 1 231 ? 16.219 -7.91 13.117 1 72.75 231 LEU A CA 1
ATOM 1844 C C . LEU A 1 231 ? 15.43 -9.102 12.602 1 72.75 231 LEU A C 1
ATOM 1846 O O . LEU A 1 231 ? 15.531 -10.203 13.148 1 72.75 231 LEU A O 1
ATOM 1850 N N . THR A 1 232 ? 14.766 -8.812 11.586 1 59.75 232 THR A N 1
ATOM 1851 C CA . THR A 1 232 ? 13.867 -9.844 11.078 1 59.75 232 THR A CA 1
ATOM 1852 C C . THR A 1 232 ? 14.57 -10.695 10.023 1 59.75 232 THR A C 1
ATOM 1854 O O . THR A 1 232 ? 14.242 -11.875 9.859 1 59.75 232 THR A O 1
ATOM 1857 N N . SER A 1 233 ? 15.555 -10.102 9.477 1 56.44 233 SER A N 1
ATOM 1858 C CA . SER A 1 233 ? 16.094 -10.758 8.289 1 56.44 233 SER A CA 1
ATOM 1859 C C . SER A 1 233 ? 17.484 -11.32 8.547 1 56.44 233 SER A C 1
ATOM 1861 O O . SER A 1 233 ? 18.031 -12.047 7.711 1 56.44 233 SER A O 1
ATOM 1863 N N . THR A 1 234 ? 18.047 -10.898 9.602 1 65 234 THR A N 1
ATOM 1864 C CA . THR A 1 234 ? 19.422 -11.336 9.883 1 65 234 THR A CA 1
ATOM 1865 C C . THR A 1 234 ? 19.516 -11.883 11.305 1 65 234 THR A C 1
ATOM 1867 O O . THR A 1 234 ? 18.609 -11.719 12.109 1 65 234 THR A O 1
ATOM 1870 N N . ASP A 1 235 ? 20.562 -12.617 11.523 1 70.94 235 ASP A N 1
ATOM 1871 C CA . ASP A 1 235 ? 20.859 -13.078 12.875 1 70.94 235 ASP A CA 1
ATOM 1872 C C . ASP A 1 235 ? 21.875 -12.172 13.555 1 70.94 235 ASP A C 1
ATOM 1874 O O . ASP A 1 235 ? 22.547 -12.578 14.516 1 70.94 235 ASP A O 1
ATOM 1878 N N . MET A 1 236 ? 21.984 -11.055 13 1 79.38 236 MET A N 1
ATOM 1879 C CA . MET A 1 236 ? 22.922 -10.102 13.57 1 79.38 236 MET A CA 1
ATOM 1880 C C . MET A 1 236 ? 22.562 -9.766 15.016 1 79.38 236 MET A C 1
ATOM 1882 O O . MET A 1 236 ? 21.375 -9.617 15.336 1 79.38 236 MET A O 1
ATOM 1886 N N . GLY A 1 237 ? 23.562 -9.789 15.867 1 86.75 237 GLY A N 1
ATOM 1887 C CA . GLY A 1 237 ? 23.312 -9.391 17.25 1 86.75 237 GLY A CA 1
ATOM 1888 C C . GLY A 1 237 ? 22.75 -7.988 17.375 1 86.75 237 GLY A C 1
ATOM 1889 O O . GLY A 1 237 ? 22.969 -7.145 16.5 1 86.75 237 GLY A O 1
ATOM 1890 N N . ILE A 1 238 ? 22.094 -7.75 18.406 1 89.62 238 ILE A N 1
ATOM 1891 C CA . ILE A 1 238 ? 21.422 -6.477 18.641 1 89.62 238 ILE A CA 1
ATOM 1892 C C . ILE A 1 238 ? 22.453 -5.352 18.688 1 89.62 238 ILE A C 1
ATOM 1894 O O . ILE A 1 238 ? 22.219 -4.262 18.156 1 89.62 238 ILE A O 1
ATOM 1898 N N . SER A 1 239 ? 23.594 -5.672 19.281 1 91.12 239 SER A N 1
ATOM 1899 C CA . SER A 1 239 ? 24.641 -4.668 19.391 1 91.12 239 SER A CA 1
ATOM 1900 C C . SER A 1 239 ? 25.203 -4.289 18.016 1 91.12 239 SER A C 1
ATOM 1902 O O . SER A 1 239 ? 25.5 -3.121 17.766 1 91.12 239 SER A O 1
ATOM 1904 N N . LEU A 1 240 ? 25.297 -5.25 17.219 1 88.81 240 LEU A N 1
ATOM 1905 C CA . LEU A 1 240 ? 25.812 -5.004 15.867 1 88.81 240 LEU A CA 1
ATOM 1906 C C . LEU A 1 240 ? 24.812 -4.207 15.039 1 88.81 240 LEU A C 1
ATOM 1908 O O . LEU A 1 240 ? 25.203 -3.34 14.25 1 88.81 240 LEU A O 1
ATOM 1912 N N . ILE A 1 241 ? 23.562 -4.512 15.219 1 87.81 241 ILE A N 1
ATOM 1913 C CA . ILE A 1 241 ? 22.516 -3.775 14.523 1 87.81 241 ILE A CA 1
ATOM 1914 C C . ILE A 1 241 ? 22.5 -2.32 14.992 1 87.81 241 ILE A C 1
ATOM 1916 O O . ILE A 1 241 ? 22.375 -1.403 14.18 1 87.81 241 ILE A O 1
ATOM 1920 N N . ALA A 1 242 ? 22.688 -2.162 16.25 1 89.75 242 ALA A N 1
ATOM 1921 C CA . ALA A 1 242 ? 22.781 -0.81 16.797 1 89.75 242 ALA A CA 1
ATOM 1922 C C . ALA A 1 242 ? 23.906 -0.023 16.141 1 89.75 242 ALA A C 1
ATOM 1924 O O . ALA A 1 242 ? 23.734 1.138 15.766 1 89.75 242 ALA A O 1
ATOM 1925 N N . ASP A 1 243 ? 25 -0.7 15.992 1 86.19 243 ASP A N 1
ATOM 1926 C CA . ASP A 1 243 ? 26.172 -0.077 15.383 1 86.19 243 ASP A CA 1
ATOM 1927 C C . ASP A 1 243 ? 25.906 0.274 13.922 1 86.19 243 ASP A C 1
ATOM 1929 O O . ASP A 1 243 ? 26.344 1.324 13.445 1 86.19 243 ASP A O 1
ATOM 1933 N N . ARG A 1 244 ? 25.234 -0.515 13.289 1 82.88 244 ARG A N 1
ATOM 1934 C CA . ARG A 1 244 ? 24.953 -0.326 11.875 1 82.88 244 ARG A CA 1
ATOM 1935 C C . ARG A 1 244 ? 24.062 0.888 11.648 1 82.88 244 ARG A C 1
ATOM 1937 O O . ARG A 1 244 ? 24.141 1.532 10.594 1 82.88 244 ARG A O 1
ATOM 1944 N N . VAL A 1 245 ? 23.219 1.053 12.609 1 85.12 245 VAL A N 1
ATOM 1945 C CA . VAL A 1 245 ? 22.312 2.176 12.43 1 85.12 245 VAL A CA 1
ATOM 1946 C C . VAL A 1 245 ? 22.859 3.416 13.125 1 85.12 245 VAL A C 1
ATOM 1948 O O . VAL A 1 245 ? 22.188 4.438 13.227 1 85.12 245 VAL A O 1
ATOM 1951 N N . GLY A 1 246 ? 24.016 3.311 13.609 1 82.25 246 GLY A N 1
ATOM 1952 C CA . GLY A 1 246 ? 24.734 4.457 14.148 1 82.25 246 GLY A CA 1
ATOM 1953 C C . GLY A 1 246 ? 24.312 4.812 15.555 1 82.25 246 GLY A C 1
ATOM 1954 O O . GLY A 1 246 ? 24.312 5.988 15.93 1 82.25 246 GLY A O 1
ATOM 1955 N N . MET A 1 247 ? 23.828 3.9 16.328 1 85.69 247 MET A N 1
ATOM 1956 C CA . MET A 1 247 ? 23.406 4.164 17.688 1 85.69 247 MET A CA 1
ATOM 1957 C C . MET A 1 247 ? 24.141 3.262 18.672 1 85.69 247 MET A C 1
ATOM 1959 O O . MET A 1 247 ? 24.578 2.166 18.312 1 85.69 247 MET A O 1
ATOM 1963 N N . ASP A 1 248 ? 24.344 3.801 19.844 1 88.19 248 ASP A N 1
ATOM 1964 C CA . ASP A 1 248 ? 24.766 2.893 20.906 1 88.19 248 ASP A CA 1
ATOM 1965 C C . ASP A 1 248 ? 23.641 1.95 21.312 1 88.19 248 ASP A C 1
ATOM 1967 O O . ASP A 1 248 ? 22.469 2.283 21.156 1 88.19 248 ASP A O 1
ATOM 1971 N N . PRO A 1 249 ? 24 0.747 21.75 1 89.56 249 PRO A N 1
ATOM 1972 C CA . PRO A 1 249 ? 23 -0.292 22.031 1 89.56 249 PRO A CA 1
ATOM 1973 C C . PRO A 1 249 ? 21.906 0.188 22.969 1 89.56 249 PRO A C 1
ATOM 1975 O O . PRO A 1 249 ? 20.734 -0.139 22.766 1 89.56 249 PRO A O 1
ATOM 1978 N N . ALA A 1 250 ? 22.281 0.981 23.969 1 89.94 250 ALA A N 1
ATOM 1979 C CA . ALA A 1 250 ? 21.281 1.46 24.906 1 89.94 250 ALA A CA 1
ATOM 1980 C C . ALA A 1 250 ? 20.312 2.434 24.25 1 89.94 250 ALA A C 1
ATOM 1982 O O . ALA A 1 250 ? 19.094 2.328 24.422 1 89.94 250 ALA A O 1
ATOM 1983 N N . HIS A 1 251 ? 20.906 3.316 23.562 1 89.75 251 HIS A N 1
ATOM 1984 C CA . HIS A 1 251 ? 20.094 4.297 22.844 1 89.75 251 HIS A CA 1
ATOM 1985 C C . HIS A 1 251 ? 19.234 3.629 21.781 1 89.75 251 HIS A C 1
ATOM 1987 O O . HIS A 1 251 ? 18.062 3.992 21.609 1 89.75 251 HIS A O 1
ATOM 1993 N N . PHE A 1 252 ? 19.766 2.67 21.141 1 91.44 252 PHE A N 1
ATOM 1994 C CA . PHE A 1 252 ? 19.031 1.922 20.125 1 91.44 252 PHE A CA 1
ATOM 1995 C C . PHE A 1 252 ? 17.812 1.22 20.734 1 91.44 252 PHE A C 1
ATOM 1997 O O . PHE A 1 252 ? 16.703 1.341 20.234 1 91.44 252 PHE A O 1
ATOM 2004 N N . SER A 1 253 ? 18.047 0.572 21.812 1 89.44 253 SER A N 1
ATOM 2005 C CA . SER A 1 253 ? 16.969 -0.191 22.453 1 89.44 253 SER A CA 1
ATOM 2006 C C . SER A 1 253 ? 15.836 0.719 22.906 1 89.44 253 SER A C 1
ATOM 2008 O O . SER A 1 253 ? 14.664 0.39 22.719 1 89.44 253 SER A O 1
ATOM 2010 N N . ARG A 1 254 ? 16.156 1.85 23.406 1 89.06 254 ARG A N 1
ATOM 2011 C CA . ARG A 1 254 ? 15.164 2.805 23.875 1 89.06 254 ARG A CA 1
ATOM 2012 C C . ARG A 1 254 ? 14.359 3.381 22.719 1 89.06 254 ARG A C 1
ATOM 2014 O O . ARG A 1 254 ? 13.133 3.447 22.781 1 89.06 254 ARG A O 1
ATOM 2021 N N . THR A 1 255 ? 15.125 3.756 21.766 1 86.06 255 THR A N 1
ATOM 2022 C CA . THR A 1 255 ? 14.484 4.379 20.609 1 86.06 255 THR A CA 1
ATOM 2023 C C . THR A 1 255 ? 13.609 3.375 19.875 1 86.06 255 THR A C 1
ATOM 2025 O O . THR A 1 255 ? 12.508 3.713 19.422 1 86.06 255 THR A O 1
ATOM 2028 N N . PHE A 1 256 ? 14.117 2.211 19.75 1 86.25 256 PHE A N 1
ATOM 2029 C CA . PHE A 1 256 ? 13.375 1.145 19.078 1 86.25 256 PHE A CA 1
ATOM 2030 C C . PHE A 1 256 ? 12.07 0.851 19.812 1 86.25 256 PHE A C 1
ATOM 2032 O O . PHE A 1 256 ? 11.008 0.778 19.188 1 86.25 256 PHE A O 1
ATOM 2039 N N . LYS A 1 257 ? 12.172 0.757 21.047 1 81.19 257 LYS A N 1
ATOM 2040 C CA . LYS A 1 257 ? 10.992 0.477 21.859 1 81.19 257 LYS A CA 1
ATOM 2041 C C . LYS A 1 257 ? 9.984 1.621 21.781 1 81.19 257 LYS A C 1
ATOM 2043 O O . LYS A 1 257 ? 8.773 1.388 21.688 1 81.19 257 LYS A O 1
ATOM 2048 N N . LYS A 1 258 ? 10.492 2.762 21.844 1 78.12 258 LYS A N 1
ATOM 2049 C CA . LYS A 1 258 ? 9.641 3.939 21.766 1 78.12 258 LYS A CA 1
ATOM 2050 C C . LYS A 1 258 ? 8.883 3.975 20.438 1 78.12 258 LYS A C 1
ATOM 2052 O O . LYS A 1 258 ? 7.707 4.332 20.391 1 78.12 258 LYS A O 1
ATOM 2057 N N . THR A 1 259 ? 9.602 3.551 19.453 1 68.75 259 THR A N 1
ATOM 2058 C CA . THR A 1 259 ? 9.055 3.666 18.109 1 68.75 259 THR A CA 1
ATOM 2059 C C . THR A 1 259 ? 8.141 2.48 17.797 1 68.75 259 THR A C 1
ATOM 2061 O O . THR A 1 259 ? 7.105 2.643 17.141 1 68.75 259 THR A O 1
ATOM 2064 N N . THR A 1 260 ? 8.531 1.267 18.266 1 65.19 260 THR A N 1
ATOM 2065 C CA . THR A 1 260 ? 7.836 0.058 17.844 1 65.19 260 THR A CA 1
ATOM 2066 C C . THR A 1 260 ? 6.949 -0.48 18.953 1 65.19 260 THR A C 1
ATOM 2068 O O . THR A 1 260 ? 6.074 -1.314 18.719 1 65.19 260 THR A O 1
ATOM 2071 N N . GLY A 1 261 ? 7.207 -0.091 20.062 1 62.69 261 GLY A N 1
ATOM 2072 C CA . GLY A 1 261 ? 6.43 -0.522 21.219 1 62.69 261 GLY A CA 1
ATOM 2073 C C . GLY A 1 261 ? 7.035 -1.715 21.938 1 62.69 261 GLY A C 1
ATOM 2074 O O . GLY A 1 261 ? 6.609 -2.064 23.031 1 62.69 261 GLY A O 1
ATOM 2075 N N . VAL A 1 262 ? 7.988 -2.428 21.281 1 69.38 262 VAL A N 1
ATOM 2076 C CA . VAL A 1 262 ? 8.625 -3.59 21.891 1 69.38 262 VAL A CA 1
ATOM 2077 C C . VAL A 1 262 ? 10.141 -3.488 21.75 1 69.38 262 VAL A C 1
ATOM 2079 O O . VAL A 1 262 ? 10.641 -2.734 20.906 1 69.38 262 VAL A O 1
ATOM 2082 N N . SER A 1 263 ? 10.828 -4.219 22.609 1 82.75 263 SER A N 1
ATOM 2083 C CA . SER A 1 263 ? 12.281 -4.215 22.531 1 82.75 263 SER A CA 1
ATOM 2084 C C . SER A 1 263 ? 12.773 -4.902 21.266 1 82.75 263 SER A C 1
ATOM 2086 O O . SER A 1 263 ? 12.031 -5.68 20.656 1 82.75 263 SER A O 1
ATOM 2088 N N . PRO A 1 264 ? 14.023 -4.594 20.875 1 83.44 264 PRO A N 1
ATOM 2089 C CA . PRO A 1 264 ? 14.57 -5.27 19.703 1 83.44 264 PRO A CA 1
ATOM 2090 C C . PRO A 1 264 ? 14.562 -6.793 19.828 1 83.44 264 PRO A C 1
ATOM 2092 O O . PRO A 1 264 ? 14.227 -7.496 18.891 1 83.44 264 PRO A O 1
ATOM 2095 N N . SER A 1 265 ? 14.922 -7.273 21 1 82.62 265 SER A N 1
ATOM 2096 C CA . SER A 1 265 ? 14.953 -8.711 21.234 1 82.62 265 SER A CA 1
ATOM 2097 C C . SER A 1 265 ? 13.555 -9.32 21.109 1 82.62 265 SER A C 1
ATOM 2099 O O . SER A 1 265 ? 13.383 -10.367 20.484 1 82.62 265 SER A O 1
ATOM 2101 N N . THR A 1 266 ? 12.656 -8.656 21.719 1 72.06 266 THR A N 1
ATOM 2102 C CA . THR A 1 266 ? 11.273 -9.117 21.656 1 72.06 266 THR A CA 1
ATOM 2103 C C . THR A 1 266 ? 10.758 -9.086 20.219 1 72.06 266 THR A C 1
ATOM 2105 O O . THR A 1 266 ? 10.062 -10.008 19.781 1 72.06 266 THR A O 1
ATOM 2108 N N . TYR A 1 267 ? 11.117 -8.016 19.562 1 69.25 267 TYR A N 1
ATOM 2109 C CA . TYR A 1 267 ? 10.711 -7.875 18.172 1 69.25 267 TYR A CA 1
ATOM 2110 C C . TYR A 1 267 ? 11.234 -9.031 17.328 1 69.25 267 TYR A C 1
ATOM 2112 O O . TYR A 1 267 ? 10.484 -9.625 16.547 1 69.25 267 TYR A O 1
ATOM 2120 N N . ARG A 1 268 ? 12.461 -9.367 17.438 1 70.56 268 ARG A N 1
ATOM 2121 C CA . ARG A 1 268 ? 13.094 -10.461 16.703 1 70.56 268 ARG A CA 1
ATOM 2122 C C . ARG A 1 268 ? 12.43 -11.797 17.016 1 70.56 268 ARG A C 1
ATOM 2124 O O . ARG A 1 268 ? 12.156 -12.594 16.125 1 70.56 268 ARG A O 1
ATOM 2131 N N . ASN A 1 269 ? 12.258 -11.953 18.25 1 64.19 269 ASN A N 1
ATOM 2132 C CA . ASN A 1 269 ? 11.688 -13.219 18.688 1 64.19 269 ASN A CA 1
ATOM 2133 C C . ASN A 1 269 ? 10.25 -13.391 18.188 1 64.19 269 ASN A C 1
ATOM 2135 O O . ASN A 1 269 ? 9.805 -14.516 17.969 1 64.19 269 ASN A O 1
ATOM 2139 N N . SER A 1 270 ? 9.695 -12.281 18.094 1 50.22 270 SER A N 1
ATOM 2140 C CA . SER A 1 270 ? 8.305 -12.344 17.672 1 50.22 270 SER A CA 1
ATOM 2141 C C . SER A 1 270 ? 8.188 -12.547 16.156 1 50.22 270 SER A C 1
ATOM 2143 O O . SER A 1 270 ? 7.125 -12.914 15.656 1 50.22 270 SER A O 1
ATOM 2145 N N . THR A 1 271 ? 9.211 -12.266 15.539 1 44.62 271 THR A N 1
ATOM 2146 C CA . THR A 1 271 ? 9.172 -12.328 14.086 1 44.62 271 THR A CA 1
ATOM 2147 C C . THR A 1 271 ? 9.891 -13.57 13.57 1 44.62 271 THR A C 1
ATOM 2149 O O . THR A 1 271 ? 9.844 -13.883 12.383 1 44.62 271 THR A O 1
ATOM 2152 N N . ARG A 1 272 ? 10.586 -14.359 14.461 1 47.31 272 ARG A N 1
ATOM 2153 C CA . ARG A 1 272 ? 11.25 -15.609 14.133 1 47.31 272 ARG A CA 1
ATOM 2154 C C . ARG A 1 272 ? 10.391 -16.812 14.531 1 47.31 272 ARG A C 1
ATOM 2156 O O . ARG A 1 272 ? 9.68 -16.766 15.531 1 47.31 272 ARG A O 1
ATOM 2163 N N . MET B 1 1 ? 3.297 -14.047 18.594 1 26 1 MET B N 1
ATOM 2164 C CA . MET B 1 1 ? 3.383 -14.555 17.219 1 26 1 MET B CA 1
ATOM 2165 C C . MET B 1 1 ? 2.441 -13.789 16.297 1 26 1 MET B C 1
ATOM 2167 O O . MET B 1 1 ? 2.777 -13.523 15.148 1 26 1 MET B O 1
ATOM 2171 N N . GLN B 1 2 ? 1.274 -13.438 16.859 1 34.25 2 GLN B N 1
ATOM 2172 C CA . GLN B 1 2 ? 0.081 -12.789 16.328 1 34.25 2 GLN B CA 1
ATOM 2173 C C . GLN B 1 2 ? 0.351 -11.32 16 1 34.25 2 GLN B C 1
ATOM 2175 O O . GLN B 1 2 ? -0.177 -10.789 15.016 1 34.25 2 GLN B O 1
ATOM 2180 N N . SER B 1 3 ? 1.294 -10.875 16.781 1 36.28 3 SER B N 1
ATOM 2181 C CA . SER B 1 3 ? 1.626 -9.453 16.781 1 36.28 3 SER B CA 1
ATOM 2182 C C . SER B 1 3 ? 2.51 -9.086 15.594 1 36.28 3 SER B C 1
ATOM 2184 O O . SER B 1 3 ? 2.387 -7.992 15.039 1 36.28 3 SER B O 1
ATOM 2186 N N . PHE B 1 4 ? 3.465 -10.062 15.273 1 36.91 4 PHE B N 1
ATOM 2187 C CA . PHE B 1 4 ? 4.496 -9.867 14.258 1 36.91 4 PHE B CA 1
ATOM 2188 C C . PHE B 1 4 ? 3.875 -9.711 12.875 1 36.91 4 PHE B C 1
ATOM 2190 O O . PHE B 1 4 ? 4.293 -8.859 12.094 1 36.91 4 PHE B O 1
ATOM 2197 N N . SER B 1 5 ? 2.893 -10.648 12.555 1 45.25 5 SER B N 1
ATOM 2198 C CA . SER B 1 5 ? 2.285 -10.742 11.234 1 45.25 5 SER B CA 1
ATOM 2199 C C . SER B 1 5 ? 1.576 -9.445 10.859 1 45.25 5 SER B C 1
ATOM 2201 O O . SER B 1 5 ? 1.664 -8.992 9.719 1 45.25 5 SER B O 1
ATOM 2203 N N . ARG B 1 6 ? 1.213 -8.828 11.938 1 48.88 6 ARG B N 1
ATOM 2204 C CA . ARG B 1 6 ? 0.429 -7.602 11.805 1 48.88 6 ARG B CA 1
ATOM 2205 C C . ARG B 1 6 ? 1.306 -6.438 11.352 1 48.88 6 ARG B C 1
ATOM 2207 O O . ARG B 1 6 ? 0.923 -5.668 10.469 1 48.88 6 ARG B O 1
ATOM 2214 N N . ASN B 1 7 ? 2.562 -6.477 11.906 1 52.34 7 ASN B N 1
ATOM 2215 C CA . ASN B 1 7 ? 3.443 -5.336 11.68 1 52.34 7 ASN B CA 1
ATOM 2216 C C . ASN B 1 7 ? 4.113 -5.406 10.312 1 52.34 7 ASN B C 1
ATOM 2218 O O . ASN B 1 7 ? 4.336 -4.379 9.672 1 52.34 7 ASN B O 1
ATOM 2222 N N . GLU B 1 8 ? 4.27 -6.66 9.836 1 56.09 8 GLU B N 1
ATOM 2223 C CA . GLU B 1 8 ? 4.988 -6.766 8.57 1 56.09 8 GLU B CA 1
ATOM 2224 C C . GLU B 1 8 ? 4.125 -6.301 7.406 1 56.09 8 GLU B C 1
ATOM 2226 O O . GLU B 1 8 ? 4.605 -5.613 6.5 1 56.09 8 GLU B O 1
ATOM 2231 N N . LEU B 1 9 ? 2.93 -6.582 7.555 1 61.38 9 LEU B N 1
ATOM 2232 C CA . LEU B 1 9 ? 2.033 -6.25 6.453 1 61.38 9 LEU B CA 1
ATOM 2233 C C . LEU B 1 9 ? 1.735 -4.758 6.426 1 61.38 9 LEU B C 1
ATOM 2235 O O . LEU B 1 9 ? 1.22 -4.238 5.434 1 61.38 9 LEU B O 1
ATOM 2239 N N . GLU B 1 10 ? 2.26 -4.156 7.465 1 61.47 10 GLU B N 1
ATOM 2240 C CA . GLU B 1 10 ? 2.037 -2.713 7.523 1 61.47 10 GLU B CA 1
ATOM 2241 C C . GLU B 1 10 ? 2.785 -1.992 6.406 1 61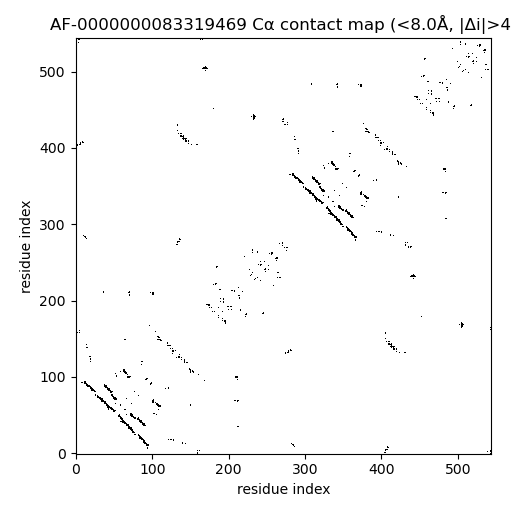.47 10 GLU B C 1
ATOM 2243 O O . GLU B 1 10 ? 2.336 -0.95 5.926 1 61.47 10 GLU B O 1
ATOM 2248 N N . ASN B 1 11 ? 3.822 -2.662 5.902 1 64 11 ASN B N 1
ATOM 2249 C CA . ASN B 1 11 ? 4.625 -2.039 4.855 1 64 11 ASN B CA 1
ATOM 2250 C C . ASN B 1 11 ? 4.367 -2.688 3.496 1 64 11 ASN B C 1
ATOM 2252 O O . ASN B 1 11 ? 5.172 -2.537 2.572 1 64 11 ASN B O 1
ATOM 2256 N N . LEU B 1 12 ? 3.311 -3.33 3.438 1 77.31 12 LEU B N 1
ATOM 2257 C CA . LEU B 1 12 ? 2.963 -4.016 2.197 1 77.31 12 LEU B CA 1
ATOM 2258 C C . LEU B 1 12 ? 2.584 -3.012 1.111 1 77.31 12 LEU B C 1
ATOM 2260 O O . LEU B 1 12 ? 1.792 -2.1 1.354 1 77.31 12 LEU B O 1
ATOM 2264 N N . THR B 1 13 ? 3.234 -3.119 0.026 1 77.56 13 THR B N 1
ATOM 2265 C CA . THR B 1 13 ? 2.865 -2.389 -1.181 1 77.56 13 THR B CA 1
ATOM 2266 C C . THR B 1 13 ? 2.332 -3.34 -2.248 1 77.56 13 THR B C 1
ATOM 2268 O O . THR B 1 13 ? 2.857 -4.441 -2.424 1 77.56 13 THR B O 1
ATOM 2271 N N . VAL B 1 14 ? 1.258 -2.941 -2.887 1 86.94 14 VAL B N 1
ATOM 2272 C CA . VAL B 1 14 ? 0.696 -3.789 -3.934 1 86.94 14 VAL B CA 1
ATOM 2273 C C . VAL B 1 14 ? 0.473 -2.967 -5.199 1 86.94 14 VAL B C 1
ATOM 2275 O O . VAL B 1 14 ? 0.276 -1.752 -5.133 1 86.94 14 VAL B O 1
ATOM 2278 N N . HIS B 1 15 ? 0.548 -3.67 -6.293 1 82.94 15 HIS B N 1
ATOM 2279 C CA . HIS B 1 15 ? 0.307 -3.072 -7.598 1 82.94 15 HIS B CA 1
ATOM 2280 C C . HIS B 1 15 ? -0.419 -4.043 -8.523 1 82.94 15 HIS B C 1
ATOM 2282 O O . HIS B 1 15 ? -0.052 -5.219 -8.609 1 82.94 15 HIS B O 1
ATOM 2288 N N . VAL B 1 16 ? -1.481 -3.541 -9.156 1 85.5 16 VAL B N 1
ATOM 2289 C CA . VAL B 1 16 ? -2.217 -4.344 -10.125 1 85.5 16 VAL B CA 1
ATOM 2290 C C . VAL B 1 16 ? -1.896 -3.863 -11.539 1 85.5 16 VAL B C 1
ATOM 2292 O O . VAL B 1 16 ? -2.018 -2.672 -11.836 1 85.5 16 VAL B O 1
ATOM 2295 N N . SER B 1 17 ? -1.479 -4.734 -12.391 1 77.12 17 SER B N 1
ATOM 2296 C CA . SER B 1 17 ? -1.143 -4.355 -13.766 1 77.12 17 SER B CA 1
ATOM 2297 C C . SER B 1 17 ? -2.32 -4.578 -14.703 1 77.12 17 SER B C 1
ATOM 2299 O O . SER B 1 17 ? -2.537 -3.795 -15.633 1 77.12 17 SER B O 1
ATOM 2301 N N . HIS B 1 18 ? -3.035 -5.707 -14.414 1 78.88 18 HIS B N 1
ATOM 2302 C CA . HIS B 1 18 ? -4.176 -6.051 -15.258 1 78.88 18 HIS B CA 1
ATOM 2303 C C . HIS B 1 18 ? -5.246 -6.793 -14.461 1 78.88 18 HIS B C 1
ATOM 2305 O O . HIS B 1 18 ? -4.934 -7.496 -13.5 1 78.88 18 HIS B O 1
ATOM 2311 N N . ALA B 1 19 ? -6.512 -6.555 -14.875 1 89.06 19 ALA B N 1
ATOM 2312 C CA . ALA B 1 19 ? -7.641 -7.309 -14.344 1 89.06 19 ALA B CA 1
ATOM 2313 C C . ALA B 1 19 ? -8.68 -7.578 -15.43 1 89.06 19 ALA B C 1
ATOM 2315 O O . ALA B 1 19 ? -8.969 -6.707 -16.25 1 89.06 19 ALA B O 1
ATOM 2316 N N . PHE B 1 20 ? -9.172 -8.875 -15.43 1 86.06 20 PHE B N 1
ATOM 2317 C CA . PHE B 1 20 ? -10.078 -9.234 -16.516 1 86.06 20 PHE B CA 1
ATOM 2318 C C . PHE B 1 20 ? -11.086 -10.281 -16.062 1 86.06 20 PHE B C 1
ATOM 2320 O O . PHE B 1 20 ? -10.914 -10.898 -15.008 1 86.06 20 PHE B O 1
ATOM 2327 N N . TYR B 1 21 ? -12.156 -10.312 -16.812 1 91.88 21 TYR B N 1
ATOM 2328 C CA . TYR B 1 21 ? -13.055 -11.461 -16.812 1 91.88 21 TYR B CA 1
ATOM 2329 C C . TYR B 1 21 ? -13.055 -12.148 -18.172 1 91.88 21 TYR B C 1
ATOM 2331 O O . TYR B 1 21 ? -13.086 -11.484 -19.203 1 91.88 21 TYR B O 1
ATOM 2339 N N . ARG B 1 22 ? -12.867 -13.461 -18.156 1 89.06 22 ARG B N 1
ATOM 2340 C CA . ARG B 1 22 ? -12.945 -14.25 -19.391 1 89.06 22 ARG B CA 1
ATOM 2341 C C . ARG B 1 22 ? -13.898 -15.43 -19.219 1 89.06 22 ARG B C 1
ATOM 2343 O O . ARG B 1 22 ? -13.719 -16.266 -18.344 1 89.06 22 ARG B O 1
ATOM 2350 N N . ALA B 1 23 ? -14.867 -15.406 -20.062 1 89 23 ALA B N 1
ATOM 2351 C CA . ALA B 1 23 ? -15.836 -16.484 -20.047 1 89 23 ALA B CA 1
ATOM 2352 C C . ALA B 1 23 ? -15.438 -17.609 -21 1 89 23 ALA B C 1
ATOM 2354 O O . ALA B 1 23 ? -15.18 -17.359 -22.188 1 89 23 ALA B O 1
ATOM 2355 N N . GLY B 1 24 ? -15.422 -18.812 -20.469 1 79.12 24 GLY B N 1
ATOM 2356 C CA . GLY B 1 24 ? -15.289 -20.031 -21.266 1 79.12 24 GLY B CA 1
ATOM 2357 C C . GLY B 1 24 ? -14.156 -19.953 -22.281 1 79.12 24 GLY B C 1
ATOM 2358 O O . GLY B 1 24 ? -14.32 -20.359 -23.422 1 79.12 24 GLY B O 1
ATOM 2359 N N . TYR B 1 25 ? -13.047 -19.391 -21.906 1 71.44 25 TYR B N 1
ATOM 2360 C CA . TYR B 1 25 ? -11.961 -19.156 -22.844 1 71.44 25 TYR B CA 1
ATOM 2361 C C . TYR B 1 25 ? -10.938 -20.281 -22.781 1 71.44 25 TYR B C 1
ATOM 2363 O O . TYR B 1 25 ? -10.18 -20.391 -21.812 1 71.44 25 TYR B O 1
ATOM 2371 N N . PHE B 1 26 ? -10.945 -21.141 -23.859 1 70.12 26 PHE B N 1
ATOM 2372 C CA . PHE B 1 26 ? -10.07 -22.312 -23.938 1 70.12 26 PHE B CA 1
ATOM 2373 C C . PHE B 1 26 ? -8.625 -21.891 -24.141 1 70.12 26 PHE B C 1
ATOM 2375 O O . PHE B 1 26 ? -7.703 -22.641 -23.812 1 70.12 26 PHE B O 1
ATOM 2382 N N . GLY B 1 27 ? -8.406 -20.719 -24.578 1 69.69 27 GLY B N 1
ATOM 2383 C CA . GLY B 1 27 ? -7.059 -20.234 -24.828 1 69.69 27 GLY B CA 1
ATOM 2384 C C . GLY B 1 27 ? -6.266 -20 -23.562 1 69.69 27 GLY B C 1
ATOM 2385 O O . GLY B 1 27 ? -5.117 -19.562 -23.609 1 69.69 27 GLY B O 1
ATOM 2386 N N . TRP B 1 28 ? -6.922 -20.453 -22.578 1 73.62 28 TRP B N 1
ATOM 2387 C CA . TRP B 1 28 ? -6.234 -20.328 -21.281 1 73.62 28 TRP B CA 1
ATOM 2388 C C . TRP B 1 28 ? -5.113 -21.344 -21.172 1 73.62 28 TRP B C 1
ATOM 2390 O O . TRP B 1 28 ? -4.168 -21.156 -20.391 1 73.62 28 TRP B O 1
ATOM 2400 N N . ASN B 1 29 ? -5.195 -22.438 -21.953 1 75.44 29 ASN B N 1
ATOM 2401 C CA . ASN B 1 29 ? -4.188 -23.484 -21.891 1 75.44 29 ASN B CA 1
ATOM 2402 C C . ASN B 1 29 ? -2.803 -22.953 -22.25 1 75.44 29 ASN B C 1
ATOM 2404 O O . ASN B 1 29 ? -2.641 -22.25 -23.25 1 75.44 29 ASN B O 1
ATOM 2408 N N . ALA B 1 30 ? -2.004 -23 -21.281 1 70.81 30 ALA B N 1
ATOM 2409 C CA . ALA B 1 30 ? -0.647 -22.516 -21.531 1 70.81 30 ALA B CA 1
ATOM 2410 C C . ALA B 1 30 ? 0.39 -23.516 -21.031 1 70.81 30 ALA B C 1
ATOM 2412 O O . ALA B 1 30 ? 0.239 -24.078 -19.938 1 70.81 30 ALA B O 1
ATOM 2413 N N . PRO B 1 31 ? 1.439 -23.703 -21.984 1 76.56 31 PRO B N 1
ATOM 2414 C CA . PRO B 1 31 ? 2.594 -24.484 -21.547 1 76.56 31 PRO B CA 1
ATOM 2415 C C . PRO B 1 31 ? 3.322 -23.859 -20.359 1 76.56 31 PRO B C 1
ATOM 2417 O O . PRO B 1 31 ? 2.961 -22.766 -19.922 1 76.56 31 PRO B O 1
ATOM 2420 N N . GLU B 1 32 ? 4.445 -24.406 -20.016 1 78.44 32 GLU B N 1
ATOM 2421 C CA . GLU B 1 32 ? 5.277 -24.047 -18.875 1 78.44 32 GLU B CA 1
ATOM 2422 C C . GLU B 1 32 ? 5.746 -22.594 -18.984 1 78.44 32 GLU B C 1
ATOM 2424 O O . GLU B 1 32 ? 6.41 -22.219 -19.953 1 78.44 32 GLU B O 1
ATOM 2429 N N . GLU B 1 33 ? 5.094 -21.828 -18.125 1 75.31 33 GLU B N 1
ATOM 2430 C CA . GLU B 1 33 ? 5.492 -20.438 -18.031 1 75.31 33 GLU B CA 1
ATOM 2431 C C . GLU B 1 33 ? 6.094 -20.125 -16.656 1 75.31 33 GLU B C 1
ATOM 2433 O O . GLU B 1 33 ? 5.828 -20.844 -15.688 1 75.31 33 GLU B O 1
ATOM 2438 N N . LYS B 1 34 ? 6.918 -19.141 -16.688 1 77.44 34 LYS B N 1
ATOM 2439 C CA . LYS B 1 34 ? 7.457 -18.594 -15.438 1 77.44 34 LYS B CA 1
ATOM 2440 C C . LYS B 1 34 ? 7.277 -17.078 -15.375 1 77.44 34 LYS B C 1
ATOM 2442 O O . LYS B 1 34 ? 8.227 -16.328 -15.602 1 77.44 34 LYS B O 1
ATOM 2447 N N . PRO B 1 35 ? 6.094 -16.688 -15.039 1 74.06 35 PRO B N 1
ATOM 2448 C CA . PRO B 1 35 ? 5.828 -15.25 -15.055 1 74.06 35 PRO B CA 1
ATOM 2449 C C . PRO B 1 35 ? 6.57 -14.5 -13.953 1 74.06 35 PRO B C 1
ATOM 2451 O O . PRO B 1 35 ? 6.906 -15.086 -12.922 1 74.06 35 PRO B O 1
ATOM 2454 N N . SER B 1 36 ? 6.773 -13.172 -14.133 1 73.25 36 SER B N 1
ATOM 2455 C CA . SER B 1 36 ? 7.43 -12.32 -13.148 1 73.25 36 SER B CA 1
ATOM 2456 C C . SER B 1 36 ? 6.414 -11.609 -12.258 1 73.25 36 SER B C 1
ATOM 2458 O O . SER B 1 36 ? 6.773 -10.727 -11.477 1 73.25 36 SER B O 1
ATOM 2460 N N . PHE B 1 37 ? 5.191 -11.938 -12.438 1 77.69 37 PHE B N 1
ATOM 2461 C CA . PHE B 1 37 ? 4.117 -11.352 -11.641 1 77.69 37 PHE B CA 1
ATOM 2462 C C . PHE B 1 37 ? 3.242 -12.445 -11.031 1 77.69 37 PHE B C 1
ATOM 2464 O O . PHE B 1 37 ? 3.258 -13.586 -11.492 1 77.69 37 PHE B O 1
ATOM 2471 N N . ASN B 1 38 ? 2.494 -12.055 -9.977 1 88 38 ASN B N 1
ATOM 2472 C CA . ASN B 1 38 ? 1.522 -12.969 -9.383 1 88 38 ASN B CA 1
ATOM 2473 C C . ASN B 1 38 ? 0.194 -12.938 -10.133 1 88 38 ASN B C 1
ATOM 2475 O O . ASN B 1 38 ? -0.154 -11.922 -10.75 1 88 38 ASN B O 1
ATOM 2479 N N . ARG B 1 39 ? -0.457 -14.055 -10.086 1 90.94 39 ARG B N 1
ATOM 2480 C CA . ARG B 1 39 ? -1.812 -14.125 -10.617 1 90.94 39 ARG B CA 1
ATOM 2481 C C . ARG B 1 39 ? -2.812 -14.508 -9.531 1 90.94 39 ARG B C 1
ATOM 2483 O O . ARG B 1 39 ? -2.547 -15.398 -8.719 1 90.94 39 ARG B O 1
ATOM 2490 N N . LEU B 1 40 ? -3.889 -13.766 -9.43 1 96.25 40 LEU B N 1
ATOM 2491 C CA . LEU B 1 40 ? -5.027 -14.125 -8.594 1 96.25 40 LEU B CA 1
ATOM 2492 C C . LEU B 1 40 ? -6.242 -14.477 -9.445 1 96.25 40 LEU B C 1
ATOM 2494 O O . LEU B 1 40 ? -6.68 -13.672 -10.273 1 96.25 40 LEU B O 1
ATOM 2498 N N . TYR B 1 41 ? -6.773 -15.719 -9.234 1 95.81 41 TYR B N 1
ATOM 2499 C CA . TYR B 1 41 ? -7.91 -16.203 -10.016 1 95.81 41 TYR B CA 1
ATOM 2500 C C . TYR B 1 41 ? -9.125 -16.422 -9.133 1 95.81 41 TYR B C 1
ATOM 2502 O O . TYR B 1 41 ? -8.992 -16.781 -7.953 1 95.81 41 TYR B O 1
ATOM 2510 N N . TYR B 1 42 ? -10.281 -16.219 -9.695 1 97.88 42 TYR B N 1
ATOM 2511 C CA . TYR B 1 42 ? -11.555 -16.688 -9.148 1 97.88 42 TYR B CA 1
ATOM 2512 C C . TYR B 1 42 ? -12.359 -17.422 -10.203 1 97.88 42 TYR B C 1
ATOM 2514 O O . TYR B 1 42 ? -12.789 -16.828 -11.195 1 97.88 42 TYR B O 1
ATOM 2522 N N . VAL B 1 43 ? -12.57 -18.719 -9.961 1 97.25 43 VAL B N 1
ATOM 2523 C CA . VAL B 1 43 ? -13.281 -19.547 -10.938 1 97.25 43 VAL B CA 1
ATOM 2524 C C . VAL B 1 43 ? -14.781 -19.438 -10.703 1 97.25 43 VAL B C 1
ATOM 2526 O O . VAL B 1 43 ? -15.273 -19.734 -9.609 1 97.25 43 VAL B O 1
ATOM 2529 N N . THR B 1 44 ? -15.484 -19.031 -11.75 1 96.88 44 THR B N 1
ATOM 2530 C CA . THR B 1 44 ? -16.922 -18.906 -11.609 1 96.88 44 THR B CA 1
ATOM 2531 C C . THR B 1 44 ? -17.625 -20.141 -12.156 1 96.88 44 THR B C 1
ATOM 2533 O O . THR B 1 44 ? -18.703 -20.516 -11.672 1 96.88 44 THR B O 1
ATOM 2536 N N . GLU B 1 45 ? -17.109 -20.703 -13.18 1 96.06 45 GLU B N 1
ATOM 2537 C CA . GLU B 1 45 ? -17.672 -21.875 -13.828 1 96.06 45 GLU B CA 1
ATOM 2538 C C . GLU B 1 45 ? -16.578 -22.719 -14.492 1 96.06 45 GLU B C 1
ATOM 2540 O O . GLU B 1 45 ? -15.461 -22.234 -14.695 1 96.06 45 GLU B O 1
ATOM 2545 N N . GLY B 1 46 ? -17.016 -24.016 -14.711 1 94.81 46 GLY B N 1
ATOM 2546 C CA . GLY B 1 46 ? -16.172 -24.859 -15.539 1 94.81 46 GLY B CA 1
ATOM 2547 C C . GLY B 1 46 ? -15.219 -25.719 -14.734 1 94.81 46 GLY B C 1
ATOM 2548 O O . GLY B 1 46 ? -15.398 -25.891 -13.523 1 94.81 46 GLY B O 1
ATOM 2549 N N . GLU B 1 47 ? -14.328 -26.359 -15.531 1 94.31 47 GLU B N 1
ATOM 2550 C CA . GLU B 1 47 ? -13.336 -27.25 -14.938 1 94.31 47 GLU B CA 1
ATOM 2551 C C . GLU B 1 47 ? -11.953 -27.016 -15.555 1 94.31 47 GLU B C 1
ATOM 2553 O O . GLU B 1 47 ? -11.852 -26.484 -16.656 1 94.31 47 GLU B O 1
ATOM 2558 N N . GLY B 1 48 ? -11 -27.391 -14.727 1 93.69 48 GLY B N 1
ATOM 2559 C CA . GLY B 1 48 ? -9.633 -27.234 -15.195 1 93.69 48 GLY B CA 1
ATOM 2560 C C . GLY B 1 48 ? -8.602 -27.609 -14.148 1 93.69 48 GLY B C 1
ATOM 2561 O O . GLY B 1 48 ? -8.922 -28.25 -13.156 1 93.69 48 GLY B O 1
ATOM 2562 N N . ALA B 1 49 ? -7.359 -27.328 -14.586 1 94.88 49 ALA B N 1
ATOM 2563 C CA . ALA B 1 49 ? -6.254 -27.641 -13.688 1 94.88 49 ALA B CA 1
ATOM 2564 C C . ALA B 1 49 ? -5.105 -26.656 -13.859 1 94.88 49 ALA B C 1
ATOM 2566 O O . ALA B 1 49 ? -4.965 -26.031 -14.922 1 94.88 49 ALA B O 1
ATOM 2567 N N . VAL B 1 50 ? -4.426 -26.469 -12.766 1 94.62 50 VAL B N 1
ATOM 2568 C CA . VAL B 1 50 ? -3.184 -25.703 -12.805 1 94.62 50 VAL B CA 1
ATOM 2569 C C . VAL B 1 50 ? -2.061 -26.516 -12.164 1 94.62 50 VAL B C 1
ATOM 2571 O O . VAL B 1 50 ? -2.295 -27.281 -11.219 1 94.62 50 VAL B O 1
ATOM 2574 N N . THR B 1 51 ? -0.89 -26.453 -12.734 1 92.81 51 THR B N 1
ATOM 2575 C CA . THR B 1 51 ? 0.292 -27.094 -12.164 1 92.81 51 THR B CA 1
ATOM 2576 C C . THR B 1 51 ? 1.309 -26.047 -11.719 1 92.81 51 THR B C 1
ATOM 2578 O O . THR B 1 51 ? 1.692 -25.172 -12.5 1 92.81 51 THR B O 1
ATOM 2581 N N . LEU B 1 52 ? 1.604 -26.125 -10.484 1 90.69 52 LEU B N 1
ATOM 2582 C CA . LEU B 1 52 ? 2.609 -25.234 -9.914 1 90.69 52 LEU B CA 1
ATOM 2583 C C . LEU B 1 52 ? 3.83 -26.031 -9.453 1 90.69 52 LEU B C 1
ATOM 2585 O O . LEU B 1 52 ? 3.734 -26.844 -8.531 1 90.69 52 LEU B O 1
ATOM 2589 N N . ASP B 1 53 ? 4.922 -25.75 -10.086 1 87.88 53 ASP B N 1
ATOM 2590 C CA . ASP B 1 53 ? 6.168 -26.438 -9.75 1 87.88 53 ASP B CA 1
ATOM 2591 C C . ASP B 1 53 ? 5.973 -27.938 -9.688 1 87.88 53 ASP B C 1
ATOM 2593 O O . ASP B 1 53 ? 6.383 -28.594 -8.727 1 87.88 53 ASP B O 1
ATOM 2597 N N . GLY B 1 54 ? 5.297 -28.359 -10.633 1 88 54 GLY B N 1
ATOM 2598 C CA . GLY B 1 54 ? 5.16 -29.797 -10.82 1 88 54 GLY B CA 1
ATOM 2599 C C . GLY B 1 54 ? 3.965 -30.391 -10.102 1 88 54 GLY B C 1
ATOM 2600 O O . GLY B 1 54 ? 3.613 -31.547 -10.312 1 88 54 GLY B O 1
ATOM 2601 N N . ILE B 1 55 ? 3.336 -29.672 -9.211 1 91.81 55 ILE B N 1
ATOM 2602 C CA . ILE B 1 55 ? 2.195 -30.188 -8.461 1 91.81 55 ILE B CA 1
ATOM 2603 C C . ILE B 1 55 ? 0.896 -29.719 -9.109 1 91.81 55 ILE B C 1
ATOM 2605 O O . ILE B 1 55 ? 0.704 -28.516 -9.336 1 91.81 55 ILE B O 1
ATOM 2609 N N . ARG B 1 56 ? -0.016 -30.688 -9.312 1 94.19 56 ARG B N 1
ATOM 2610 C CA . ARG B 1 56 ? -1.253 -30.406 -10.031 1 94.19 56 ARG B CA 1
ATOM 2611 C C . ARG B 1 56 ? -2.396 -30.109 -9.062 1 94.19 56 ARG B C 1
ATOM 2613 O O . ARG B 1 56 ? -2.564 -30.828 -8.062 1 94.19 56 ARG B O 1
ATOM 2620 N N . TYR B 1 57 ? -3.178 -29.047 -9.289 1 94.88 57 TYR B N 1
ATOM 2621 C CA . TYR B 1 57 ? -4.367 -28.672 -8.539 1 94.88 57 TYR B CA 1
ATOM 2622 C C . TYR B 1 57 ? -5.566 -28.484 -9.461 1 94.88 57 TYR B C 1
ATOM 2624 O O . TYR B 1 57 ? -5.406 -28.234 -10.656 1 94.88 57 TYR B O 1
ATOM 2632 N N . GLU B 1 58 ? -6.715 -28.672 -8.914 1 96.31 58 GLU B N 1
ATOM 2633 C CA . GLU B 1 58 ? -7.934 -28.531 -9.703 1 96.31 58 GLU B CA 1
ATOM 2634 C C . GLU B 1 58 ? -8.938 -27.625 -9.008 1 96.31 58 GLU B C 1
ATOM 2636 O O . GLU B 1 58 ? -9.953 -28.078 -8.484 1 96.31 58 GLU B O 1
ATOM 2641 N N . PRO B 1 59 ? -8.641 -26.344 -9.133 1 96.06 59 PRO B N 1
ATOM 2642 C CA . PRO B 1 59 ? -9.594 -25.406 -8.531 1 96.06 59 PRO B CA 1
ATOM 2643 C C . PRO B 1 59 ? -11.008 -25.578 -9.078 1 96.06 59 PRO B C 1
ATOM 2645 O O . PRO B 1 59 ? -11.188 -25.844 -10.266 1 96.06 59 PRO B O 1
ATOM 2648 N N . ARG B 1 60 ? -11.969 -25.391 -8.234 1 96.69 60 ARG B N 1
ATOM 2649 C CA . ARG B 1 60 ? -13.383 -25.547 -8.578 1 96.69 60 ARG B CA 1
ATOM 2650 C C . ARG B 1 60 ? -14.102 -24.203 -8.57 1 96.69 60 ARG B C 1
ATOM 2652 O O . ARG B 1 60 ? -13.609 -23.234 -7.988 1 96.69 60 ARG B O 1
ATOM 2659 N N . PRO B 1 61 ? -15.32 -24.203 -9.242 1 96.94 61 PRO B N 1
ATOM 2660 C CA . PRO B 1 61 ? -16.094 -22.969 -9.18 1 96.94 61 PRO B CA 1
ATOM 2661 C C . PRO B 1 61 ? -16.359 -22.5 -7.746 1 96.94 61 PRO B C 1
ATOM 2663 O O . PRO B 1 61 ? -16.672 -23.328 -6.879 1 96.94 61 PRO B O 1
ATOM 2666 N N . GLY B 1 62 ? -16.188 -21.188 -7.516 1 97.12 62 GLY B N 1
ATOM 2667 C CA . GLY B 1 62 ? -16.375 -20.641 -6.184 1 97.12 62 GLY B CA 1
ATOM 2668 C C . GLY B 1 62 ? -15.07 -20.531 -5.402 1 97.12 62 GLY B C 1
ATOM 2669 O O . GLY B 1 62 ? -15.07 -20.062 -4.262 1 97.12 62 GLY B O 1
ATOM 2670 N N . GLN B 1 63 ? -13.984 -20.891 -6.031 1 96.94 63 GLN B N 1
ATOM 2671 C CA . GLN B 1 63 ? -12.711 -20.875 -5.32 1 96.94 63 GLN B CA 1
ATOM 2672 C C . GLN B 1 63 ? -11.773 -19.812 -5.906 1 96.94 63 GLN B C 1
ATOM 2674 O O . GLN B 1 63 ? -11.836 -19.516 -7.102 1 96.94 63 GLN B O 1
ATOM 2679 N N . LEU B 1 64 ? -10.969 -19.219 -5.027 1 96.94 64 LEU B N 1
ATOM 2680 C CA . LEU B 1 64 ? -9.867 -18.328 -5.359 1 96.94 64 LEU B CA 1
ATOM 2681 C C . LEU B 1 64 ? -8.523 -19.031 -5.211 1 96.94 64 LEU B C 1
ATOM 2683 O O . LEU B 1 64 ? -8.359 -19.875 -4.324 1 96.94 64 LEU B O 1
ATOM 2687 N N . PHE B 1 65 ? -7.582 -18.656 -6.047 1 95.56 65 PHE B N 1
ATOM 2688 C CA . PHE B 1 65 ? -6.234 -19.172 -5.84 1 95.56 65 PHE B CA 1
ATOM 2689 C C . PHE B 1 65 ? -5.191 -18.219 -6.398 1 95.56 65 PHE B C 1
ATOM 2691 O O . PHE B 1 65 ? -5.5 -17.375 -7.246 1 95.56 65 PHE B O 1
ATOM 2698 N N . ILE B 1 66 ? -4.008 -18.328 -5.852 1 94.69 66 ILE B N 1
ATOM 2699 C CA . ILE B 1 66 ? -2.895 -17.469 -6.234 1 94.69 66 ILE B CA 1
ATOM 2700 C C . ILE B 1 66 ? -1.785 -18.312 -6.867 1 94.69 66 ILE B C 1
ATOM 2702 O O . ILE B 1 66 ? -1.425 -19.359 -6.344 1 94.69 66 ILE B O 1
ATOM 2706 N N . MET B 1 67 ? -1.335 -17.906 -7.992 1 91.38 67 MET B N 1
ATOM 2707 C CA . MET B 1 67 ? -0.14 -18.453 -8.625 1 91.38 67 MET B CA 1
ATOM 2708 C C . MET B 1 67 ? 1.033 -17.484 -8.508 1 91.38 67 MET B C 1
ATOM 2710 O O . MET B 1 67 ? 1.03 -16.422 -9.125 1 91.38 67 MET B O 1
ATOM 2714 N N . PRO B 1 68 ? 2.008 -17.828 -7.738 1 89.5 68 PRO B N 1
ATOM 2715 C CA . PRO B 1 68 ? 3.074 -16.875 -7.391 1 89.5 68 PRO B CA 1
ATOM 2716 C C . PRO B 1 68 ? 4.004 -16.578 -8.562 1 89.5 68 PRO B C 1
ATOM 2718 O O . PRO B 1 68 ? 4.246 -17.453 -9.398 1 89.5 68 PRO B O 1
ATOM 2721 N N . ALA B 1 69 ? 4.52 -15.375 -8.547 1 81.5 69 ALA B N 1
ATOM 2722 C CA . ALA B 1 69 ? 5.57 -14.992 -9.484 1 81.5 69 ALA B CA 1
ATOM 2723 C C . ALA B 1 69 ? 6.773 -15.922 -9.375 1 81.5 69 ALA B C 1
ATOM 2725 O O . ALA B 1 69 ? 7.152 -16.328 -8.273 1 81.5 69 ALA B O 1
ATOM 2726 N N . GLY B 1 70 ? 7.32 -16.297 -10.5 1 76.12 70 GLY B N 1
ATOM 2727 C CA . GLY B 1 70 ? 8.555 -17.078 -10.516 1 76.12 70 GLY B CA 1
ATOM 2728 C C . GLY B 1 70 ? 8.32 -18.578 -10.469 1 76.12 70 GLY B C 1
ATOM 2729 O O . GLY B 1 70 ? 9.234 -19.359 -10.711 1 76.12 70 GLY B O 1
ATOM 2730 N N . ALA B 1 71 ? 7.203 -19.031 -10.133 1 82.62 71 ALA B N 1
ATOM 2731 C CA . ALA B 1 71 ? 6.879 -20.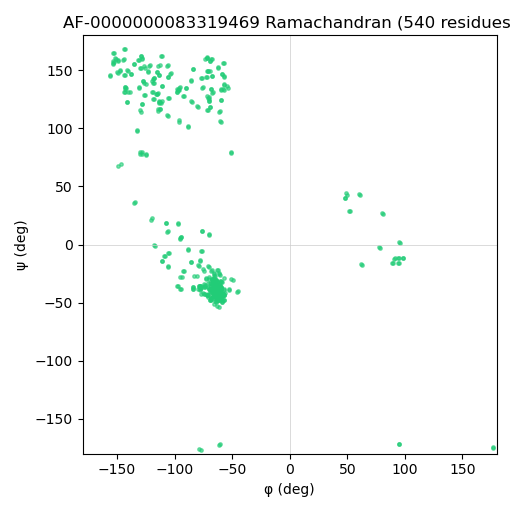453 -10.156 1 82.62 71 ALA B CA 1
ATOM 2732 C C . ALA B 1 71 ? 6.621 -20.938 -11.578 1 82.62 71 ALA B C 1
ATOM 2734 O O . ALA B 1 71 ? 6.082 -20.188 -12.406 1 82.62 71 ALA B O 1
ATOM 2735 N N . VAL B 1 72 ? 7.078 -22.188 -11.82 1 85.5 72 VAL B N 1
ATOM 2736 C CA . VAL B 1 72 ? 6.715 -22.797 -13.094 1 85.5 72 VAL B CA 1
ATOM 2737 C C . VAL B 1 72 ? 5.223 -23.125 -13.102 1 85.5 72 VAL B C 1
ATOM 2739 O O . VAL B 1 72 ? 4.738 -23.859 -12.242 1 85.5 72 VAL B O 1
ATOM 2742 N N . GLN B 1 73 ? 4.547 -22.578 -14.109 1 88.56 73 GLN B N 1
ATOM 2743 C CA . GLN B 1 73 ? 3.092 -22.672 -14.102 1 88.56 73 GLN B CA 1
ATOM 2744 C C . GLN B 1 73 ? 2.57 -23.266 -15.406 1 88.56 73 GLN B C 1
ATOM 2746 O O . GLN B 1 73 ? 3.057 -22.938 -16.484 1 88.56 73 GLN B O 1
ATOM 2751 N N . THR B 1 74 ? 1.752 -24.25 -15.32 1 89.44 74 THR B N 1
ATOM 2752 C CA . THR B 1 74 ? 0.985 -24.766 -16.438 1 89.44 74 THR B CA 1
ATOM 2753 C C . THR B 1 74 ? -0.513 -24.656 -16.172 1 89.44 74 THR B C 1
ATOM 2755 O O . THR B 1 74 ? -0.965 -24.828 -15.047 1 89.44 74 THR B O 1
ATOM 2758 N N . ARG B 1 75 ? -1.259 -24.312 -17.203 1 90 75 ARG B N 1
ATOM 2759 C CA . ARG B 1 75 ? -2.705 -24.156 -17.109 1 90 75 ARG B CA 1
ATOM 2760 C C . ARG B 1 75 ? -3.424 -25.016 -18.141 1 90 75 ARG B C 1
ATOM 2762 O O . ARG B 1 75 ? -2.953 -25.156 -19.266 1 90 75 ARG B O 1
ATOM 2769 N N . PHE B 1 76 ? -4.496 -25.594 -17.625 1 90.94 76 PHE B N 1
ATOM 2770 C CA . PHE B 1 76 ? -5.277 -26.453 -18.516 1 90.94 76 PHE B CA 1
ATOM 2771 C C . PHE B 1 76 ? -6.77 -26.297 -18.234 1 90.94 76 PHE B C 1
ATOM 2773 O O . PHE B 1 76 ? -7.184 -26.234 -17.078 1 90.94 76 PHE B O 1
ATOM 2780 N N . THR B 1 77 ? -7.582 -26.172 -19.312 1 91.38 77 THR B N 1
ATOM 2781 C CA . THR B 1 77 ? -9.031 -26.25 -19.234 1 91.38 77 THR B CA 1
ATOM 2782 C C . THR B 1 77 ? -9.586 -27.031 -20.438 1 91.38 77 THR B C 1
ATOM 2784 O O . THR B 1 77 ? -9.133 -26.859 -21.562 1 91.38 77 THR B O 1
ATOM 2787 N N . PRO B 1 78 ? -10.453 -27.984 -20.203 1 90.06 78 PRO B N 1
ATOM 2788 C CA . PRO B 1 78 ? -11.008 -28.766 -21.312 1 90.06 78 PRO B CA 1
ATOM 2789 C C . PRO B 1 78 ? -11.914 -27.922 -22.219 1 90.06 78 PRO B C 1
ATOM 2791 O O . PRO B 1 78 ? -12.648 -27.062 -21.734 1 90.06 78 PRO B O 1
ATOM 2794 N N . PRO B 1 79 ? -11.883 -28.219 -23.5 1 86.56 79 PRO B N 1
ATOM 2795 C CA . PRO B 1 79 ? -12.719 -27.469 -24.438 1 86.56 79 PRO B CA 1
ATOM 2796 C C . PRO B 1 79 ? -14.211 -27.641 -24.188 1 86.56 79 PRO B C 1
ATOM 2798 O O . PRO B 1 79 ? -15 -26.734 -24.453 1 86.56 79 PRO B O 1
ATOM 2801 N N . GLY B 1 80 ? -14.648 -28.719 -23.703 1 88.88 80 GLY B N 1
ATOM 2802 C CA . GLY B 1 80 ? -16.062 -29 -23.5 1 88.88 80 GLY B CA 1
ATOM 2803 C C . GLY B 1 80 ? -16.672 -28.234 -22.344 1 88.88 80 GLY B C 1
ATOM 2804 O O . GLY B 1 80 ? -17.875 -27.984 -22.328 1 88.88 80 GLY B O 1
ATOM 2805 N N . ASN B 1 81 ? -15.945 -27.922 -21.359 1 92.56 81 ASN B N 1
ATOM 2806 C CA . ASN B 1 81 ? -16.406 -27.188 -20.188 1 92.56 81 ASN B CA 1
ATOM 2807 C C . ASN B 1 81 ? -15.297 -26.297 -19.625 1 92.56 81 ASN B C 1
ATOM 2809 O O . ASN B 1 81 ? -14.859 -26.5 -18.484 1 92.56 81 ASN B O 1
ATOM 2813 N N . PRO B 1 82 ? -14.984 -25.281 -20.406 1 91.5 82 PRO B N 1
ATOM 2814 C CA . PRO B 1 82 ? -13.836 -24.469 -20.031 1 91.5 82 PRO B CA 1
ATOM 2815 C C . PRO B 1 82 ? -14.117 -23.562 -18.828 1 91.5 82 PRO B C 1
ATOM 2817 O O . PRO B 1 82 ? -15.273 -23.234 -18.562 1 91.5 82 PRO B O 1
ATOM 2820 N N . TYR B 1 83 ? -13.062 -23.141 -18.203 1 92.75 83 TYR B N 1
ATOM 2821 C CA . TYR B 1 83 ? -13.156 -22.234 -17.062 1 92.75 83 TYR B CA 1
ATOM 2822 C C . TYR B 1 83 ? -13.68 -20.875 -17.484 1 92.75 83 TYR B C 1
ATOM 2824 O O . TYR B 1 83 ? -13.289 -20.344 -18.531 1 92.75 83 TYR B O 1
ATOM 2832 N N . SER B 1 84 ? -14.641 -20.359 -16.812 1 95.12 84 SER B N 1
ATOM 2833 C CA . SER B 1 84 ? -14.898 -18.922 -16.719 1 95.12 84 SER B CA 1
ATOM 2834 C C . SER B 1 84 ? -14.312 -18.344 -15.43 1 95.12 84 SER B C 1
ATOM 2836 O O . SER B 1 84 ? -14.445 -18.938 -14.359 1 95.12 84 SER B O 1
ATOM 2838 N N . ARG B 1 85 ? -13.625 -17.203 -15.578 1 94.62 85 ARG B N 1
ATOM 2839 C CA . ARG B 1 85 ? -12.875 -16.797 -14.391 1 94.62 85 ARG B CA 1
ATOM 2840 C C . ARG B 1 85 ? -12.617 -15.297 -14.398 1 94.62 85 ARG B C 1
ATOM 2842 O O . ARG B 1 85 ? -12.5 -14.68 -15.461 1 94.62 85 ARG B O 1
ATOM 2849 N N . TYR B 1 86 ? -12.641 -14.719 -13.227 1 95.81 86 TYR B N 1
ATOM 2850 C CA . TYR B 1 86 ? -12.008 -13.43 -12.977 1 95.81 86 TYR B CA 1
ATOM 2851 C C . TYR B 1 86 ? -10.531 -13.609 -12.641 1 95.81 86 TYR B C 1
ATOM 2853 O O . TYR B 1 86 ? -10.148 -14.578 -11.984 1 95.81 86 TYR B O 1
ATOM 2861 N N . PHE B 1 87 ? -9.664 -12.695 -13.133 1 92.5 87 PHE B N 1
ATOM 2862 C CA . PHE B 1 87 ? -8.273 -12.773 -12.711 1 92.5 87 PHE B CA 1
ATOM 2863 C C . PHE B 1 87 ? -7.605 -11.406 -12.789 1 92.5 87 PHE B C 1
ATOM 2865 O O . PHE B 1 87 ? -8.102 -10.5 -13.461 1 92.5 87 PHE B O 1
ATOM 2872 N N . CYS B 1 88 ? -6.551 -11.234 -12.047 1 91.62 88 CYS B N 1
ATOM 2873 C CA . CYS B 1 88 ? -5.691 -10.062 -12.141 1 91.62 88 CYS B CA 1
ATOM 2874 C C . CYS B 1 88 ? -4.227 -10.438 -11.984 1 91.62 88 CYS B C 1
ATOM 2876 O O . CYS B 1 88 ? -3.91 -11.469 -11.383 1 91.62 88 CYS B O 1
ATOM 2878 N N . HIS B 1 89 ? -3.369 -9.719 -12.594 1 87.62 89 HIS B N 1
ATOM 2879 C CA . HIS B 1 89 ? -1.927 -9.766 -12.383 1 87.62 89 HIS B CA 1
ATOM 2880 C C . HIS B 1 89 ? -1.48 -8.688 -11.398 1 87.62 89 HIS B C 1
ATOM 2882 O O . HIS B 1 89 ? -1.968 -7.555 -11.453 1 87.62 89 HIS B O 1
ATOM 2888 N N . PHE B 1 90 ? -0.606 -9.117 -10.461 1 87.19 90 PHE B N 1
ATOM 2889 C CA . PHE B 1 90 ? -0.252 -8.125 -9.453 1 87.19 90 PHE B CA 1
ATOM 2890 C C . PHE B 1 90 ? 1.135 -8.398 -8.883 1 87.19 90 PHE B C 1
ATOM 2892 O O . PHE B 1 90 ? 1.696 -9.477 -9.102 1 87.19 90 PHE B O 1
ATOM 2899 N N . ASP B 1 91 ? 1.633 -7.395 -8.234 1 82.38 91 ASP B N 1
ATOM 2900 C CA . ASP B 1 91 ? 2.814 -7.492 -7.383 1 82.38 91 ASP B CA 1
ATOM 2901 C C . ASP B 1 91 ? 2.475 -7.164 -5.934 1 82.38 91 ASP B C 1
ATOM 2903 O O . ASP B 1 91 ? 1.604 -6.332 -5.668 1 82.38 91 ASP B O 1
ATOM 2907 N N . ALA B 1 92 ? 3.104 -7.859 -5.062 1 85.06 92 ALA B N 1
ATOM 2908 C CA . ALA B 1 92 ? 2.955 -7.617 -3.627 1 85.06 92 ALA B CA 1
ATOM 2909 C C . ALA B 1 92 ? 4.289 -7.777 -2.902 1 85.06 92 ALA B C 1
ATOM 2911 O O . ALA B 1 92 ? 4.902 -8.852 -2.945 1 85.06 92 ALA B O 1
ATOM 2912 N N . LYS B 1 93 ? 4.656 -6.676 -2.23 1 76.38 93 LYS B N 1
ATOM 2913 C CA . LYS B 1 93 ? 5.957 -6.711 -1.573 1 76.38 93 LYS B CA 1
ATOM 2914 C C . LYS B 1 93 ? 5.887 -6.09 -0.181 1 76.38 93 LYS B C 1
ATOM 2916 O O . LYS B 1 93 ? 5.117 -5.156 0.05 1 76.38 93 LYS B O 1
ATOM 2921 N N . ILE B 1 94 ? 6.684 -6.641 0.682 1 68.69 94 ILE B N 1
ATOM 2922 C CA . ILE B 1 94 ? 6.938 -6.051 1.994 1 68.69 94 ILE B CA 1
ATOM 2923 C C . ILE B 1 94 ? 8.383 -5.574 2.076 1 68.69 94 ILE B C 1
ATOM 2925 O O . ILE B 1 94 ? 9.312 -6.383 2.113 1 68.69 94 ILE B O 1
ATOM 2929 N N . GLY B 1 95 ? 8.555 -4.324 2.223 1 58.44 95 GLY B N 1
ATOM 2930 C CA . GLY B 1 95 ? 9.914 -3.826 2.256 1 58.44 95 GLY B CA 1
ATOM 2931 C C . GLY B 1 95 ? 10.75 -4.297 1.081 1 58.44 95 GLY B C 1
ATOM 2932 O O . GLY B 1 95 ? 11.914 -4.672 1.249 1 58.44 95 GLY B O 1
ATOM 2933 N N . GLY B 1 96 ? 10.18 -4.543 -0.014 1 61.44 96 GLY B N 1
ATOM 2934 C CA . GLY B 1 96 ? 10.891 -4.984 -1.202 1 61.44 96 GLY B CA 1
ATOM 2935 C C . GLY B 1 96 ? 10.836 -6.488 -1.408 1 61.44 96 GLY B C 1
ATOM 2936 O O . GLY B 1 96 ? 11.234 -6.988 -2.461 1 61.44 96 GLY B O 1
ATOM 2937 N N . TRP B 1 97 ? 10.391 -7.164 -0.42 1 66.5 97 TRP B N 1
ATOM 2938 C CA . TRP B 1 97 ? 10.305 -8.617 -0.502 1 66.5 97 TRP B CA 1
ATOM 2939 C C . TRP B 1 97 ? 8.945 -9.055 -1.045 1 66.5 97 TRP B C 1
ATOM 2941 O O . TRP B 1 97 ? 7.902 -8.586 -0.576 1 66.5 97 TRP B O 1
ATOM 2951 N N . PRO B 1 98 ? 9.086 -9.984 -1.963 1 75.12 98 PRO B N 1
ATOM 2952 C CA . PRO B 1 98 ? 7.797 -10.453 -2.482 1 75.12 98 PRO B CA 1
ATOM 2953 C C . PRO B 1 98 ? 6.992 -11.234 -1.447 1 75.12 98 PRO B C 1
ATOM 2955 O O . PRO B 1 98 ? 7.559 -12.031 -0.694 1 75.12 98 PRO B O 1
ATOM 2958 N N . LEU B 1 99 ? 5.758 -10.906 -1.356 1 80.06 99 LEU B N 1
ATOM 2959 C CA . LEU B 1 99 ? 4.875 -11.617 -0.437 1 80.06 99 LEU B CA 1
ATOM 2960 C C . LEU B 1 99 ? 4.699 -13.07 -0.86 1 80.06 99 LEU B C 1
ATOM 2962 O O . LEU B 1 99 ? 4.59 -13.961 -0.013 1 80.06 99 LEU B O 1
ATOM 2966 N N . PHE B 1 100 ? 4.672 -13.242 -2.182 1 83.12 100 PHE B N 1
ATOM 2967 C CA . PHE B 1 100 ? 4.555 -14.57 -2.771 1 83.12 100 PHE B CA 1
ATOM 2968 C C . PHE B 1 100 ? 5.781 -14.898 -3.619 1 83.12 100 PHE B C 1
ATOM 2970 O O . PHE B 1 100 ? 6.305 -14.031 -4.316 1 83.12 100 PHE B O 1
ATOM 2977 N N . ARG B 1 101 ? 6.234 -16.203 -3.467 1 77 101 ARG B N 1
ATOM 2978 C CA . ARG B 1 101 ? 7.398 -16.609 -4.246 1 77 101 ARG B CA 1
ATOM 2979 C C . ARG B 1 101 ? 7.273 -18.062 -4.699 1 77 101 ARG B C 1
ATOM 2981 O O . ARG B 1 101 ? 6.391 -18.781 -4.238 1 77 101 ARG B O 1
ATOM 2988 N N . ALA B 1 102 ? 8.219 -18.344 -5.613 1 75.31 102 ALA B N 1
ATOM 2989 C CA . ALA B 1 102 ? 8.289 -19.734 -6.02 1 75.31 102 ALA B CA 1
ATOM 2990 C C . ALA B 1 102 ? 8.508 -20.656 -4.812 1 75.31 102 ALA B C 1
ATOM 2992 O O . ALA B 1 102 ? 9.305 -20.328 -3.928 1 75.31 102 ALA B O 1
ATOM 2993 N N . GLY B 1 103 ? 7.73 -21.672 -4.789 1 74.19 103 GLY B N 1
ATOM 2994 C CA . GLY B 1 103 ? 7.852 -22.609 -3.684 1 74.19 103 GLY B CA 1
ATOM 2995 C C . GLY B 1 103 ? 6.883 -22.328 -2.551 1 74.19 103 GLY B C 1
ATOM 2996 O O . GLY B 1 103 ? 6.773 -23.109 -1.606 1 74.19 103 GLY B O 1
ATOM 2997 N N . SER B 1 104 ? 6.246 -21.141 -2.629 1 73.56 104 SER B N 1
ATOM 2998 C CA . SER B 1 104 ? 5.215 -20.859 -1.635 1 73.56 104 SER B CA 1
ATOM 2999 C C . SER B 1 104 ? 4.066 -21.859 -1.733 1 73.56 104 SER B C 1
ATOM 3001 O O . SER B 1 104 ? 3.828 -22.438 -2.797 1 73.56 104 SER B O 1
ATOM 3003 N N . PRO B 1 105 ? 3.467 -22.031 -0.611 1 77.38 105 PRO B N 1
ATOM 3004 C CA . PRO B 1 105 ? 2.283 -22.891 -0.683 1 77.38 105 PRO B CA 1
ATOM 3005 C C . PRO B 1 105 ? 1.227 -22.359 -1.651 1 77.38 105 PRO B C 1
ATOM 3007 O O . PRO B 1 105 ? 1.124 -21.156 -1.855 1 77.38 105 PRO B O 1
ATOM 3010 N N . PHE B 1 106 ? 0.581 -23.375 -2.225 1 85.62 106 PHE B N 1
ATOM 3011 C CA . PHE B 1 106 ? -0.537 -23.016 -3.09 1 85.62 106 PHE B CA 1
ATOM 3012 C C . PHE B 1 106 ? -1.719 -22.516 -2.27 1 85.62 106 PHE B C 1
ATOM 3014 O O . PHE B 1 106 ? -2.283 -23.266 -1.465 1 85.62 106 PHE B O 1
ATOM 3021 N N . HIS B 1 107 ? -2.08 -21.297 -2.439 1 89.56 107 HIS B N 1
ATOM 3022 C CA . HIS B 1 107 ? -3.215 -20.719 -1.725 1 89.56 107 HIS B CA 1
ATOM 3023 C C . HIS B 1 107 ? -4.516 -20.938 -2.492 1 89.56 107 HIS B C 1
ATOM 3025 O O . HIS B 1 107 ? -4.766 -20.266 -3.498 1 89.56 107 HIS B O 1
ATOM 3031 N N . LEU B 1 108 ? -5.23 -21.844 -2.068 1 93.19 108 LEU B N 1
ATOM 3032 C CA . LEU B 1 108 ? -6.547 -22.188 -2.6 1 93.19 108 LEU B CA 1
ATOM 3033 C C . LEU B 1 108 ? -7.621 -22.031 -1.527 1 93.19 108 LEU B C 1
ATOM 3035 O O . LEU B 1 108 ? -7.504 -22.609 -0.438 1 93.19 108 LEU B O 1
ATOM 3039 N N . ALA B 1 109 ? -8.672 -21.234 -1.833 1 94.44 109 ALA B N 1
ATOM 3040 C CA . ALA B 1 109 ? -9.672 -20.969 -0.804 1 94.44 109 ALA B CA 1
ATOM 3041 C C . ALA B 1 109 ? -11.078 -20.891 -1.406 1 94.44 109 ALA B C 1
ATOM 3043 O O . ALA B 1 109 ? -11.258 -20.375 -2.508 1 94.44 109 ALA B O 1
ATOM 3044 N N . ASP B 1 110 ? -12.016 -21.359 -0.613 1 95.25 110 ASP B N 1
ATOM 3045 C CA . ASP B 1 110 ? -13.414 -21.125 -0.96 1 95.25 110 ASP B CA 1
ATOM 3046 C C . ASP B 1 110 ? -13.812 -19.672 -0.672 1 95.25 110 ASP B C 1
ATOM 3048 O O . ASP B 1 110 ? -13.492 -19.141 0.389 1 95.25 110 ASP B O 1
ATOM 3052 N N . ALA B 1 111 ? -14.508 -19.109 -1.625 1 94.75 111 ALA B N 1
ATOM 3053 C CA . ALA B 1 111 ? -15.07 -17.797 -1.343 1 94.75 111 ALA B CA 1
ATOM 3054 C C . ALA B 1 111 ? -16.188 -17.891 -0.305 1 94.75 111 ALA B C 1
ATOM 3056 O O . ALA B 1 111 ? -17.203 -18.547 -0.533 1 94.75 111 ALA B O 1
ATOM 3057 N N . ALA B 1 112 ? -15.977 -17.234 0.79 1 90.44 112 ALA B N 1
ATOM 3058 C CA . ALA B 1 112 ? -17.031 -17.219 1.8 1 90.44 112 ALA B CA 1
ATOM 3059 C C . ALA B 1 112 ? -18.297 -16.578 1.255 1 90.44 112 ALA B C 1
ATOM 3061 O O . ALA B 1 112 ? -19.406 -17.016 1.552 1 90.44 112 ALA B O 1
ATOM 3062 N N . ASP B 1 113 ? -18.172 -15.539 0.485 1 93.88 113 ASP B N 1
ATOM 3063 C CA . ASP B 1 113 ? -19.25 -14.836 -0.195 1 93.88 113 ASP B CA 1
ATOM 3064 C C . ASP B 1 113 ? -18.906 -14.586 -1.661 1 93.88 113 ASP B C 1
ATOM 3066 O O . ASP B 1 113 ? -18.344 -13.539 -2.002 1 93.88 113 ASP B O 1
ATOM 3070 N N . PRO B 1 114 ? -19.422 -15.461 -2.551 1 96.06 114 PRO B N 1
ATOM 3071 C CA . PRO B 1 114 ? -19.094 -15.336 -3.973 1 96.06 114 PRO B CA 1
ATOM 3072 C C . PRO B 1 114 ? -19.531 -13.992 -4.559 1 96.06 114 PRO B C 1
ATOM 3074 O O . PRO B 1 114 ? -18.828 -13.422 -5.395 1 96.06 114 PRO B O 1
ATOM 3077 N N . GLY B 1 115 ? -20.656 -13.555 -4.09 1 95.81 115 GLY B N 1
ATOM 3078 C CA . GLY B 1 115 ? -21.141 -12.273 -4.578 1 95.81 115 GLY B CA 1
ATOM 3079 C C . GLY B 1 115 ? -20.172 -11.125 -4.297 1 95.81 115 GLY B C 1
ATOM 3080 O O . GLY B 1 115 ? -19.938 -10.289 -5.168 1 95.81 115 GLY B O 1
ATOM 3081 N N . THR B 1 116 ? -19.641 -11.102 -3.127 1 95.12 116 THR B N 1
ATOM 3082 C CA . THR B 1 116 ? -18.703 -10.055 -2.74 1 95.12 116 THR B CA 1
ATOM 3083 C C . THR B 1 116 ? -17.406 -10.164 -3.545 1 95.12 116 THR B C 1
ATOM 3085 O O . THR B 1 116 ? -16.875 -9.148 -3.996 1 95.12 116 THR B O 1
ATOM 3088 N N . VAL B 1 117 ? -16.938 -11.336 -3.734 1 97.31 117 VAL B N 1
ATOM 3089 C CA . VAL B 1 117 ? -15.711 -11.562 -4.484 1 97.31 117 VAL B CA 1
ATOM 3090 C C . VAL B 1 117 ? -15.891 -11.094 -5.926 1 97.31 117 VAL B C 1
ATOM 3092 O O . VAL B 1 117 ? -15.039 -10.383 -6.461 1 97.31 117 VAL B O 1
ATOM 3095 N N . GLU B 1 118 ? -16.984 -11.461 -6.5 1 97.5 118 GLU B N 1
ATOM 3096 C CA . GLU B 1 118 ? -17.25 -11.047 -7.875 1 97.5 118 GLU B CA 1
ATOM 3097 C C . GLU B 1 118 ? -17.391 -9.531 -7.977 1 97.5 118 GLU B C 1
ATOM 3099 O O . GLU B 1 118 ? -16.906 -8.922 -8.938 1 97.5 118 GLU B O 1
ATOM 3104 N N . ALA B 1 119 ? -18.062 -8.969 -7.012 1 96.81 119 ALA B N 1
ATOM 3105 C CA . ALA B 1 119 ? -18.234 -7.52 -7.004 1 96.81 119 ALA B CA 1
ATOM 3106 C C . ALA B 1 119 ? -16.891 -6.805 -6.93 1 96.81 119 ALA B C 1
ATOM 3108 O O . ALA B 1 119 ? -16.688 -5.777 -7.578 1 96.81 119 ALA B O 1
ATOM 3109 N N . LEU B 1 120 ? -15.992 -7.34 -6.141 1 97 120 LEU B N 1
ATOM 3110 C CA . LEU B 1 120 ? -14.664 -6.754 -6.008 1 97 120 LEU B CA 1
ATOM 3111 C C . LEU B 1 120 ? -13.914 -6.801 -7.336 1 97 120 LEU B C 1
ATOM 3113 O O . LEU B 1 120 ? -13.312 -5.809 -7.746 1 97 120 LEU B O 1
ATOM 3117 N N . PHE B 1 121 ? -14 -7.895 -8.023 1 97.31 121 PHE B N 1
ATOM 3118 C CA . PHE B 1 121 ? -13.344 -7.996 -9.32 1 97.31 121 PHE B CA 1
ATOM 3119 C C . PHE B 1 121 ? -13.992 -7.051 -10.328 1 97.31 121 PHE B C 1
ATOM 3121 O O . PHE B 1 121 ? -13.297 -6.402 -11.109 1 97.31 121 PHE B O 1
ATOM 3128 N N . ARG B 1 122 ? -15.273 -7.047 -10.32 1 96.81 122 ARG B N 1
ATOM 3129 C CA . ARG B 1 122 ? -15.969 -6.16 -11.25 1 96.81 122 ARG B CA 1
ATOM 3130 C C . ARG B 1 122 ? -15.578 -4.707 -11.008 1 96.81 122 ARG B C 1
ATOM 3132 O O . ARG B 1 122 ? -15.352 -3.955 -11.961 1 96.81 122 ARG B O 1
ATOM 3139 N N . ASP B 1 123 ? -15.531 -4.32 -9.766 1 95.12 123 ASP B N 1
ATOM 3140 C CA . ASP B 1 123 ? -15.102 -2.969 -9.43 1 95.12 123 ASP B CA 1
ATOM 3141 C C . ASP B 1 123 ? -13.664 -2.721 -9.898 1 95.12 123 ASP B C 1
ATOM 3143 O O . ASP B 1 123 ? -13.367 -1.67 -10.477 1 95.12 123 ASP B O 1
ATOM 3147 N N . MET B 1 124 ? -12.828 -3.65 -9.648 1 94.62 124 MET B N 1
ATOM 3148 C CA . MET B 1 124 ? -11.43 -3.561 -10.062 1 94.62 124 MET B CA 1
ATOM 3149 C C . MET B 1 124 ? -11.328 -3.363 -11.57 1 94.62 124 MET B C 1
ATOM 3151 O O . MET B 1 124 ? -10.602 -2.48 -12.039 1 94.62 124 MET B O 1
ATOM 3155 N N . ILE B 1 125 ? -12.062 -4.176 -12.289 1 90.56 125 ILE B N 1
ATOM 3156 C CA . ILE B 1 125 ? -12.047 -4.117 -13.742 1 90.56 125 ILE B CA 1
ATOM 3157 C C . ILE B 1 125 ? -12.602 -2.775 -14.211 1 90.56 125 ILE B C 1
ATOM 3159 O O . ILE B 1 125 ? -12.016 -2.119 -15.078 1 90.56 125 ILE B O 1
ATOM 3163 N N . GLY B 1 126 ? -13.656 -2.375 -13.664 1 91.81 126 GLY B N 1
ATOM 3164 C CA . GLY B 1 126 ? -14.25 -1.095 -14.016 1 91.81 126 GLY B CA 1
ATOM 3165 C C . GLY B 1 126 ? -13.312 0.079 -13.789 1 91.81 126 GLY B C 1
ATOM 3166 O O . GLY B 1 126 ? -13.195 0.96 -14.648 1 91.81 126 GLY B O 1
ATOM 3167 N N . GLN B 1 127 ? -12.664 0.047 -12.617 1 87.75 127 GLN B N 1
ATOM 3168 C CA . GLN B 1 127 ? -11.734 1.119 -12.273 1 87.75 127 GLN B CA 1
ATOM 3169 C C . GLN B 1 127 ? -10.508 1.091 -13.18 1 87.75 127 GLN B C 1
ATOM 3171 O O . GLN B 1 127 ? -9.891 2.129 -13.43 1 87.75 127 GLN B O 1
ATOM 317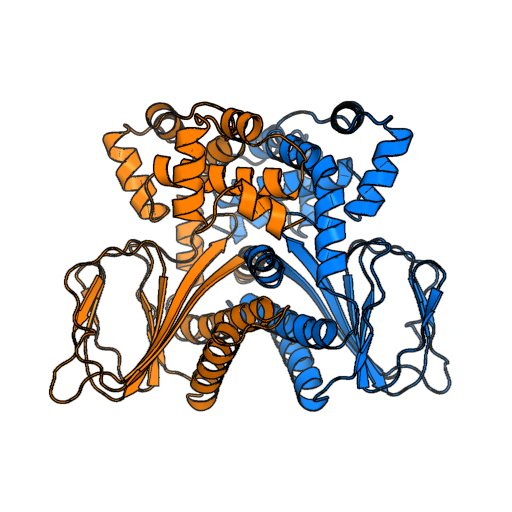6 N N . SER B 1 128 ? -10.148 -0.031 -13.633 1 79.12 128 SER B N 1
ATOM 3177 C CA . SER B 1 128 ? -8.984 -0.179 -14.5 1 79.12 128 SER B CA 1
ATOM 3178 C C . SER B 1 128 ? -9.312 0.247 -15.93 1 79.12 128 SER B C 1
ATOM 3180 O O . SER B 1 128 ? -8.453 0.796 -16.625 1 79.12 128 SER B O 1
ATOM 3182 N N . GLU B 1 129 ? -10.469 -0.01 -16.344 1 74.69 129 GLU B N 1
ATOM 3183 C CA . GLU B 1 129 ? -10.891 0.293 -17.703 1 74.69 129 GLU B CA 1
ATOM 3184 C C . GLU B 1 129 ? -11.219 1.775 -17.859 1 74.69 129 GLU B C 1
ATOM 3186 O O . GLU B 1 129 ? -10.938 2.365 -18.906 1 74.69 129 GLU B O 1
ATOM 3191 N N . HIS B 1 130 ? -11.812 2.371 -16.891 1 77.06 130 HIS B N 1
ATOM 3192 C CA . HIS B 1 130 ? -12.164 3.785 -16.875 1 77.06 130 HIS B CA 1
ATOM 3193 C C . HIS B 1 130 ? -11.586 4.484 -15.648 1 77.06 130 HIS B C 1
ATOM 3195 O O . HIS B 1 130 ? -12.328 4.891 -14.75 1 77.06 130 HIS B O 1
ATOM 3201 N N . PRO B 1 131 ? -10.328 4.715 -15.789 1 74.81 131 PRO B N 1
ATOM 3202 C CA . PRO B 1 131 ? -9.664 5.188 -14.57 1 74.81 131 PRO B CA 1
ATOM 3203 C C . PRO B 1 131 ? -9.898 6.672 -14.312 1 74.81 131 PRO B C 1
ATOM 3205 O O . PRO B 1 131 ? -9.672 7.5 -15.195 1 74.81 131 PRO B O 1
ATOM 3208 N N . GLY B 1 132 ? -10.523 6.875 -13.18 1 74 132 GLY B N 1
ATOM 3209 C CA . GLY B 1 132 ? -10.492 8.234 -12.656 1 74 132 GLY B CA 1
ATOM 3210 C C . GLY B 1 132 ? -9.172 8.586 -12 1 74 132 GLY B C 1
ATOM 3211 O O . GLY B 1 132 ? -8.25 7.77 -11.961 1 74 132 GLY B O 1
ATOM 3212 N N . PRO B 1 133 ? -9.078 9.766 -11.438 1 73.62 133 PRO B N 1
ATOM 3213 C CA . PRO B 1 133 ? -7.816 10.219 -10.844 1 73.62 133 PRO B CA 1
ATOM 3214 C C . PRO B 1 133 ? -7.398 9.391 -9.633 1 73.62 133 PRO B C 1
ATOM 3216 O O . PRO B 1 133 ? -6.207 9.273 -9.344 1 73.62 133 PRO B O 1
ATOM 3219 N N . PHE B 1 134 ? -8.375 8.781 -8.984 1 83.56 134 PHE B N 1
ATOM 3220 C CA . PHE B 1 134 ? -8.031 8.039 -7.777 1 83.56 134 PHE B CA 1
ATOM 3221 C C . PHE B 1 134 ? -8.406 6.57 -7.926 1 83.56 134 PHE B C 1
ATOM 3223 O O . PHE B 1 134 ? -8.594 5.867 -6.926 1 83.56 134 PHE B O 1
ATOM 3230 N N . ALA B 1 135 ? -8.5 6.172 -9.195 1 86.06 135 ALA B N 1
ATOM 3231 C CA . ALA B 1 135 ? -8.844 4.781 -9.492 1 86.06 135 ALA B CA 1
ATOM 3232 C C . ALA B 1 135 ? -7.82 3.826 -8.891 1 86.06 135 ALA B C 1
ATOM 3234 O O . ALA B 1 135 ? -8.172 2.729 -8.453 1 86.06 135 ALA B O 1
ATOM 3235 N N . ALA B 1 136 ? -6.605 4.262 -8.828 1 85.12 136 ALA B N 1
ATOM 3236 C CA . ALA B 1 136 ? -5.535 3.42 -8.297 1 85.12 136 ALA B CA 1
ATOM 3237 C C . ALA B 1 136 ? -5.809 3.045 -6.844 1 85.12 136 ALA B C 1
ATOM 3239 O O . ALA B 1 136 ? -5.508 1.927 -6.418 1 85.12 136 ALA B O 1
ATOM 3240 N N . LEU B 1 137 ? -6.344 3.92 -6.062 1 90.12 137 LEU B N 1
ATOM 3241 C CA . LEU B 1 137 ? -6.684 3.633 -4.672 1 90.12 137 LEU B CA 1
ATOM 3242 C C . LEU B 1 137 ? -7.734 2.533 -4.586 1 90.12 137 LEU B C 1
ATOM 3244 O O . LEU B 1 137 ? -7.609 1.611 -3.777 1 90.12 137 LEU B O 1
ATOM 3248 N N . ARG B 1 138 ? -8.656 2.627 -5.434 1 92.44 138 ARG B N 1
ATOM 3249 C CA . ARG B 1 138 ? -9.758 1.671 -5.418 1 92.44 138 ARG B CA 1
ATOM 3250 C C . ARG B 1 138 ? -9.297 0.297 -5.895 1 92.44 138 ARG B C 1
ATOM 3252 O O . ARG B 1 138 ? -9.68 -0.725 -5.32 1 92.44 138 ARG B O 1
ATOM 3259 N N . VAL B 1 139 ? -8.539 0.354 -6.934 1 93.12 139 VAL B N 1
ATOM 3260 C CA . VAL B 1 139 ? -8.016 -0.901 -7.461 1 93.12 139 VAL B CA 1
ATOM 3261 C C . VAL B 1 139 ? -7.168 -1.597 -6.398 1 93.12 139 VAL B C 1
ATOM 3263 O O . VAL B 1 139 ? -7.32 -2.799 -6.16 1 93.12 139 VAL B O 1
ATOM 3266 N N . LYS B 1 140 ? -6.328 -0.907 -5.734 1 93.75 140 LYS B N 1
ATOM 3267 C CA . LYS B 1 140 ? -5.516 -1.454 -4.652 1 93.75 140 LYS B CA 1
ATOM 3268 C C . LYS B 1 140 ? -6.391 -2.004 -3.529 1 93.75 140 LYS B C 1
ATOM 3270 O O . LYS B 1 140 ? -6.105 -3.068 -2.979 1 93.75 140 LYS B O 1
ATOM 3275 N N . ALA B 1 141 ? -7.379 -1.23 -3.191 1 95.5 141 ALA B N 1
ATOM 3276 C CA . ALA B 1 141 ? -8.289 -1.666 -2.135 1 95.5 141 ALA B CA 1
ATOM 3277 C C . ALA B 1 141 ? -8.953 -2.994 -2.492 1 95.5 141 ALA B C 1
ATOM 3279 O O . ALA B 1 141 ? -9.055 -3.889 -1.65 1 95.5 141 ALA B O 1
ATOM 3280 N N . CYS B 1 142 ? -9.359 -3.088 -3.719 1 96.62 142 CYS B N 1
ATOM 3281 C CA . CYS B 1 142 ? -9.977 -4.328 -4.176 1 96.62 142 CYS B CA 1
ATOM 3282 C C . CYS B 1 142 ? -9.008 -5.496 -4.047 1 96.62 142 CYS B C 1
ATOM 3284 O O . CYS B 1 142 ? -9.375 -6.559 -3.539 1 96.62 142 CYS B O 1
ATOM 3286 N N . LEU B 1 143 ? -7.832 -5.277 -4.484 1 96.62 143 LEU B N 1
ATOM 3287 C CA . LEU B 1 143 ? -6.844 -6.348 -4.41 1 96.62 143 LEU B CA 1
ATOM 3288 C C . LEU B 1 143 ? -6.609 -6.77 -2.965 1 96.62 143 LEU B C 1
ATOM 3290 O O . LEU B 1 143 ? -6.57 -7.965 -2.662 1 96.62 143 LEU B O 1
ATOM 3294 N N . LEU B 1 144 ? -6.469 -5.848 -2.135 1 95.19 144 LEU B N 1
ATOM 3295 C CA . LEU B 1 144 ? -6.188 -6.148 -0.735 1 95.19 144 LEU B CA 1
ATOM 3296 C C . LEU B 1 144 ? -7.32 -6.961 -0.117 1 95.19 144 LEU B C 1
ATOM 3298 O O . LEU B 1 144 ? -7.074 -7.898 0.646 1 95.19 144 LEU B O 1
ATOM 3302 N N . GLN B 1 145 ? -8.508 -6.605 -0.42 1 95.5 145 GLN B N 1
ATOM 3303 C CA . GLN B 1 145 ? -9.648 -7.363 0.07 1 95.5 145 GLN B CA 1
ATOM 3304 C C . GLN B 1 145 ? -9.648 -8.781 -0.49 1 95.5 145 GLN B C 1
ATOM 3306 O O . GLN B 1 145 ? -9.93 -9.742 0.234 1 95.5 145 GLN B O 1
ATOM 3311 N N . LEU B 1 146 ? -9.336 -8.891 -1.737 1 96.69 146 LEU B N 1
ATOM 3312 C CA . LEU B 1 146 ? -9.312 -10.203 -2.375 1 96.69 146 LEU B CA 1
ATOM 3313 C C . LEU B 1 146 ? -8.203 -11.07 -1.785 1 96.69 146 LEU B C 1
ATOM 3315 O O . LEU B 1 146 ? -8.406 -12.266 -1.557 1 96.69 146 LEU B O 1
ATOM 3319 N N . LEU B 1 147 ? -7.078 -10.477 -1.564 1 94.06 147 LEU B N 1
ATOM 3320 C CA . LEU B 1 147 ? -5.973 -11.211 -0.95 1 94.06 147 LEU B CA 1
ATOM 3321 C C . LEU B 1 147 ? -6.352 -11.695 0.446 1 94.06 147 LEU B C 1
ATOM 3323 O O . LEU B 1 147 ? -6.07 -12.836 0.81 1 94.06 147 LEU B O 1
ATOM 3327 N N . ALA B 1 148 ? -6.984 -10.859 1.196 1 91.56 148 ALA B N 1
ATOM 3328 C CA . ALA B 1 148 ? -7.426 -11.258 2.529 1 91.56 148 ALA B CA 1
ATOM 3329 C C . ALA B 1 148 ? -8.375 -12.445 2.459 1 91.56 148 ALA B C 1
ATOM 3331 O O . ALA B 1 148 ? -8.234 -13.406 3.215 1 91.56 148 ALA B O 1
ATOM 3332 N N . CYS B 1 149 ? -9.289 -12.391 1.561 1 92.44 149 CYS B N 1
ATOM 3333 C CA . CYS B 1 149 ? -10.258 -13.461 1.376 1 92.44 149 CYS B CA 1
ATOM 3334 C C . CYS B 1 149 ? -9.562 -14.781 1.071 1 92.44 149 CYS B C 1
ATOM 3336 O O . CYS B 1 149 ? -9.938 -15.828 1.605 1 92.44 149 CYS B O 1
ATOM 3338 N N . CYS B 1 150 ? -8.57 -14.719 0.242 1 92.75 150 CYS B N 1
ATOM 3339 C CA . CYS B 1 150 ? -7.867 -15.914 -0.206 1 92.75 150 CYS B CA 1
ATOM 3340 C C . CYS B 1 150 ? -6.977 -16.469 0.897 1 92.75 150 CYS B C 1
ATOM 3342 O O . CYS B 1 150 ? -7 -17.672 1.177 1 92.75 150 CYS B O 1
ATOM 3344 N N . LEU B 1 151 ? -6.297 -15.602 1.564 1 88 151 LEU B N 1
ATOM 3345 C CA . LEU B 1 151 ? -5.277 -16.031 2.516 1 88 151 LEU B CA 1
ATOM 3346 C C . LEU B 1 151 ? -5.906 -16.484 3.824 1 88 151 LEU B C 1
ATOM 3348 O O . LEU B 1 151 ? -5.383 -17.391 4.488 1 88 151 LEU B O 1
ATOM 3352 N N . GLU B 1 152 ? -6.945 -15.852 4.219 1 84.5 152 GLU B N 1
ATOM 3353 C CA . GLU B 1 152 ? -7.613 -16.188 5.469 1 84.5 152 GLU B CA 1
ATOM 3354 C C . GLU B 1 152 ? -8.133 -17.625 5.445 1 84.5 152 GLU B C 1
ATOM 3356 O O . GLU B 1 152 ? -8.219 -18.281 6.488 1 84.5 152 GLU B O 1
ATOM 3361 N N . ARG B 1 153 ? -8.391 -18.188 4.332 1 82.25 153 ARG B N 1
ATOM 3362 C CA . ARG B 1 153 ? -9.062 -19.469 4.254 1 82.25 153 ARG B CA 1
ATOM 3363 C C . ARG B 1 153 ? -8.172 -20.516 3.6 1 82.25 153 ARG B C 1
ATOM 3365 O O . ARG B 1 153 ? -8.625 -21.625 3.297 1 82.25 153 ARG B O 1
ATOM 3372 N N . SER B 1 154 ? -6.992 -20.172 3.195 1 75.06 154 SER B N 1
ATOM 3373 C CA . SER B 1 154 ? -6.109 -21.109 2.525 1 75.06 154 SER B CA 1
ATOM 3374 C C . SER B 1 154 ? -5.48 -22.078 3.521 1 75.06 154 SER B C 1
ATOM 3376 O O . SER B 1 154 ? -4.863 -23.078 3.125 1 75.06 154 SER B O 1
ATOM 3378 N N . GLY B 1 155 ? -5.914 -22.172 4.805 1 63.44 155 GLY B N 1
ATOM 3379 C CA . GLY B 1 155 ? -5.531 -23.172 5.797 1 63.44 155 GLY B CA 1
ATOM 3380 C C . GLY B 1 155 ? -4.055 -23.125 6.137 1 63.44 155 GLY B C 1
ATOM 3381 O O . GLY B 1 155 ? -3.574 -23.953 6.922 1 63.44 155 GLY B O 1
ATOM 3382 N N . HIS B 1 156 ? -3.17 -22.531 5.367 1 56.53 156 HIS B N 1
ATOM 3383 C CA . HIS B 1 156 ? -1.744 -22.656 5.648 1 56.53 156 HIS B CA 1
ATOM 3384 C C . HIS B 1 156 ? -1.355 -21.891 6.898 1 56.53 156 HIS B C 1
ATOM 3386 O O . HIS B 1 156 ? -1.956 -20.844 7.203 1 56.53 156 HIS B O 1
ATOM 3392 N N . ASP B 1 157 ? -0.703 -22.609 7.793 1 50.5 157 ASP B N 1
ATOM 3393 C CA . ASP B 1 157 ? -0.164 -21.969 8.992 1 50.5 157 ASP B CA 1
ATOM 3394 C C . ASP B 1 157 ? 0.67 -20.734 8.625 1 50.5 157 ASP B C 1
ATOM 3396 O O . ASP B 1 157 ? 1.822 -20.859 8.211 1 50.5 157 ASP B O 1
ATOM 3400 N N . GLU B 1 158 ? 0.108 -19.672 8.344 1 51.41 158 GLU B N 1
ATOM 3401 C CA . GLU B 1 158 ? 0.449 -18.344 7.824 1 51.41 158 GLU B CA 1
ATOM 3402 C C . GLU B 1 158 ? 1.688 -17.781 8.516 1 51.41 158 GLU B C 1
ATOM 3404 O O . GLU B 1 158 ? 2.572 -17.234 7.859 1 51.41 158 GLU B O 1
ATOM 3409 N N . HIS B 1 159 ? 1.596 -18.078 9.766 1 49.75 159 HIS B N 1
ATOM 3410 C CA . HIS B 1 159 ? 2.676 -17.547 10.586 1 49.75 159 HIS B CA 1
ATOM 3411 C C . HIS B 1 159 ? 4.008 -18.188 10.242 1 49.75 159 HIS B C 1
ATOM 3413 O O . HIS B 1 159 ? 5.043 -17.516 10.195 1 49.75 159 HIS B O 1
ATOM 3419 N N . SER B 1 160 ? 3.766 -19.375 9.914 1 48.78 160 SER B N 1
ATOM 3420 C CA . SER B 1 160 ? 4.988 -20.141 9.68 1 48.78 160 SER B CA 1
ATOM 3421 C C . SER B 1 160 ? 5.648 -19.734 8.359 1 48.78 160 SER B C 1
ATOM 3423 O O . SER B 1 160 ? 6.871 -19.594 8.289 1 48.78 160 SER B O 1
ATOM 3425 N N . GLU B 1 161 ? 4.879 -19.438 7.406 1 52.81 161 GLU B N 1
ATOM 3426 C CA . GLU B 1 161 ? 5.465 -19.125 6.109 1 52.81 161 GLU B CA 1
ATOM 3427 C C . GLU B 1 161 ? 6.055 -17.719 6.094 1 52.81 161 GLU B C 1
ATOM 3429 O O . GLU B 1 161 ? 7.141 -17.5 5.555 1 52.81 161 GLU B O 1
ATOM 3434 N N . LEU B 1 162 ? 5.262 -16.938 6.672 1 54.94 162 LEU B N 1
ATOM 3435 C CA . LEU B 1 162 ? 5.781 -15.578 6.746 1 54.94 162 LEU B CA 1
ATOM 3436 C C . LEU B 1 162 ? 7.043 -15.523 7.598 1 54.94 162 LEU B C 1
ATOM 3438 O O . LEU B 1 162 ? 7.984 -14.797 7.277 1 54.94 162 LEU B O 1
ATOM 3442 N N . ALA B 1 163 ? 6.969 -16.422 8.578 1 49.03 163 ALA B N 1
ATOM 3443 C CA . ALA B 1 163 ? 8.133 -16.547 9.453 1 49.03 163 ALA B CA 1
ATOM 3444 C C . ALA B 1 163 ? 9.305 -17.188 8.727 1 49.03 163 ALA B C 1
ATOM 3446 O O . ALA B 1 163 ? 10.453 -16.766 8.883 1 49.03 163 ALA B O 1
ATOM 3447 N N . ALA B 1 164 ? 9.031 -18.203 7.977 1 51.12 164 ALA B N 1
ATOM 3448 C CA . ALA B 1 164 ? 10.078 -18.875 7.207 1 51.12 164 ALA B CA 1
ATOM 3449 C C . ALA B 1 164 ? 10.734 -17.922 6.215 1 51.12 164 ALA B C 1
ATOM 3451 O O . ALA B 1 164 ? 11.953 -17.938 6.031 1 51.12 164 ALA B O 1
ATOM 3452 N N . GLN B 1 165 ? 9.969 -17.109 5.715 1 57.44 165 GLN B N 1
ATOM 3453 C CA . GLN B 1 165 ? 10.445 -16.094 4.77 1 57.44 165 GLN B CA 1
ATOM 3454 C C . GLN B 1 165 ? 11.312 -15.055 5.469 1 57.44 165 GLN B C 1
ATOM 3456 O O . GLN B 1 165 ? 12.273 -14.547 4.887 1 57.44 165 GLN B O 1
ATOM 3461 N N . ALA B 1 166 ? 10.914 -14.867 6.641 1 53.75 166 ALA B N 1
ATOM 3462 C CA . ALA B 1 166 ? 11.688 -13.906 7.422 1 53.75 166 ALA B CA 1
ATOM 3463 C C . ALA B 1 166 ? 13.109 -14.398 7.652 1 53.75 166 ALA B C 1
ATOM 3465 O O . ALA B 1 166 ? 14.055 -13.602 7.625 1 53.75 166 ALA B O 1
ATOM 3466 N N . GLY B 1 167 ? 13.195 -15.734 7.867 1 51.25 167 GLY B N 1
ATOM 3467 C CA . GLY B 1 167 ? 14.523 -16.312 8.023 1 51.25 167 GLY B CA 1
ATOM 3468 C C . GLY B 1 167 ? 15.391 -16.141 6.793 1 51.25 167 GLY B C 1
ATOM 3469 O O . GLY B 1 167 ? 16.547 -15.719 6.887 1 51.25 167 GLY B O 1
ATOM 3470 N N . GLU B 1 168 ? 14.945 -16.547 5.68 1 55.41 168 GLU B N 1
ATOM 3471 C CA . GLU B 1 168 ? 15.664 -16.422 4.414 1 55.41 168 GLU B CA 1
ATOM 3472 C C . GLU B 1 168 ? 15.898 -14.969 4.043 1 55.41 168 GLU B C 1
ATOM 3474 O O . GLU B 1 168 ? 16.891 -14.641 3.383 1 55.41 168 GLU B O 1
ATOM 3479 N N . ARG B 1 169 ? 15.109 -14.148 4.602 1 59.19 169 ARG B N 1
ATOM 3480 C CA . ARG B 1 169 ? 15.156 -12.703 4.406 1 59.19 169 ARG B CA 1
ATOM 3481 C C . ARG B 1 169 ? 16.453 -12.117 4.973 1 59.19 169 ARG B C 1
ATOM 3483 O O . ARG B 1 169 ? 17.016 -11.188 4.402 1 59.19 169 ARG B O 1
ATOM 3490 N N . GLY B 1 170 ? 16.875 -12.828 5.957 1 58.25 170 GLY B N 1
ATOM 3491 C CA . GLY B 1 170 ? 18.062 -12.297 6.59 1 58.25 170 GLY B CA 1
ATOM 3492 C C . GLY B 1 170 ? 19.266 -12.281 5.668 1 58.25 170 GLY B C 1
ATOM 3493 O O . GLY B 1 170 ? 19.969 -11.273 5.559 1 58.25 170 GLY B O 1
ATOM 3494 N N . LYS B 1 171 ? 19.484 -13.359 4.965 1 62.38 171 LYS B N 1
ATOM 3495 C CA . LYS B 1 171 ? 20.672 -13.438 4.113 1 62.38 171 LYS B CA 1
ATOM 3496 C C . LYS B 1 171 ? 20.562 -12.477 2.936 1 62.38 171 LYS B C 1
ATOM 3498 O O . LYS B 1 171 ? 21.547 -11.805 2.592 1 62.38 171 LYS B O 1
ATOM 3503 N N . LEU B 1 172 ? 19.453 -12.344 2.4 1 76.44 172 LEU B N 1
ATOM 3504 C CA . LEU B 1 172 ? 19.297 -11.523 1.205 1 76.44 172 LEU B CA 1
ATOM 3505 C C . LEU B 1 172 ? 19.078 -10.062 1.574 1 76.44 172 LEU B C 1
ATOM 3507 O O . LEU B 1 172 ? 19.281 -9.172 0.745 1 76.44 172 LEU B O 1
ATOM 3511 N N . SER B 1 173 ? 18.781 -9.922 2.789 1 72.56 173 SER B N 1
ATOM 3512 C CA . SER B 1 173 ? 18.562 -8.547 3.236 1 72.56 173 SER B CA 1
ATOM 3513 C C . SER B 1 173 ? 19.812 -7.703 3.064 1 72.56 173 SER B C 1
ATOM 3515 O O . SER B 1 173 ? 19.734 -6.551 2.631 1 72.56 173 SER B O 1
ATOM 3517 N N . ALA B 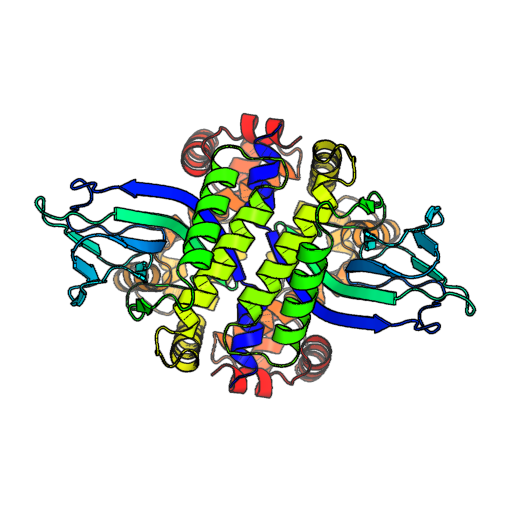1 174 ? 20.875 -8.281 3.348 1 71.38 174 ALA B N 1
ATOM 3518 C CA . ALA B 1 174 ? 22.141 -7.57 3.205 1 71.38 174 ALA B CA 1
ATOM 3519 C C . ALA B 1 174 ? 22.406 -7.211 1.745 1 71.38 174 ALA B C 1
ATOM 3521 O O . ALA B 1 174 ? 22.938 -6.133 1.45 1 71.38 174 ALA B O 1
ATOM 3522 N N . VAL B 1 175 ? 22.016 -8.109 0.9 1 82.06 175 VAL B N 1
ATOM 3523 C CA . VAL B 1 175 ? 22.203 -7.867 -0.527 1 82.06 175 VAL B CA 1
ATOM 3524 C C . VAL B 1 175 ? 21.297 -6.73 -0.983 1 82.06 175 VAL B C 1
ATOM 3526 O O . VAL B 1 175 ? 21.75 -5.809 -1.669 1 82.06 175 VAL B O 1
ATOM 3529 N N . LEU B 1 176 ? 20.078 -6.824 -0.556 1 78.62 176 LEU B N 1
ATOM 3530 C CA . LEU B 1 176 ? 19.109 -5.816 -0.964 1 78.62 176 LEU B CA 1
ATOM 3531 C C . LEU B 1 176 ? 19.5 -4.441 -0.429 1 78.62 176 LEU B C 1
ATOM 3533 O O . LEU B 1 176 ? 19.375 -3.439 -1.138 1 78.62 176 LEU B O 1
ATOM 3537 N N . GLU B 1 177 ? 19.969 -4.457 0.702 1 70.75 177 GLU B N 1
ATOM 3538 C CA . GLU B 1 177 ? 20.422 -3.207 1.299 1 70.75 177 GLU B CA 1
ATOM 3539 C C . GLU B 1 177 ? 21.641 -2.658 0.562 1 70.75 177 GLU B C 1
ATOM 3541 O O . GLU B 1 177 ? 21.766 -1.449 0.356 1 70.75 177 GLU B O 1
ATOM 3546 N N . TYR B 1 178 ? 22.484 -3.541 0.309 1 77.44 178 TYR B N 1
ATOM 3547 C CA . TYR B 1 178 ? 23.672 -3.16 -0.447 1 77.44 178 TYR B CA 1
ATOM 3548 C C . TYR B 1 178 ? 23.297 -2.545 -1.788 1 77.44 178 TYR B C 1
ATOM 3550 O O . TYR B 1 178 ? 23.844 -1.512 -2.182 1 77.44 178 TYR B O 1
ATOM 3558 N N . ILE B 1 179 ? 22.375 -3.141 -2.416 1 82.06 179 ILE B N 1
ATOM 3559 C CA . ILE B 1 179 ? 21.906 -2.662 -3.717 1 82.06 179 ILE B CA 1
ATOM 3560 C C . ILE B 1 179 ? 21.281 -1.283 -3.564 1 82.06 179 ILE B C 1
ATOM 3562 O O . ILE B 1 179 ? 21.625 -0.346 -4.285 1 82.06 179 ILE B O 1
ATOM 3566 N N . GLU B 1 180 ? 20.406 -1.165 -2.619 1 74.25 180 GLU B N 1
ATOM 35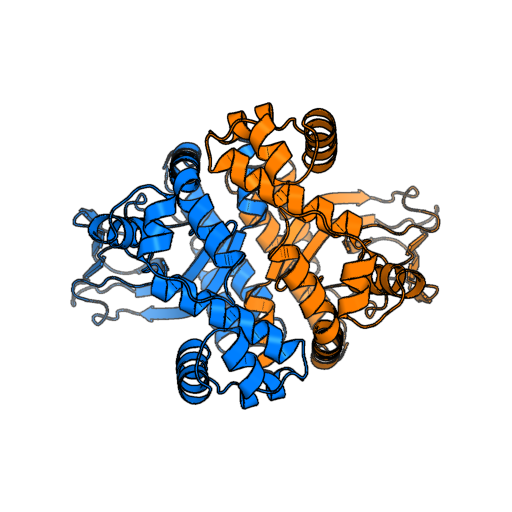67 C CA . GLU B 1 180 ? 19.688 0.089 -2.402 1 74.25 180 GLU B CA 1
ATOM 3568 C C . GLU B 1 180 ? 20.656 1.229 -2.094 1 74.25 180 GLU B C 1
ATOM 3570 O O . GLU B 1 180 ? 20.469 2.355 -2.557 1 74.25 180 GLU B O 1
ATOM 3575 N N . ALA B 1 181 ? 21.641 0.901 -1.386 1 68.56 181 ALA B N 1
ATOM 3576 C CA . ALA B 1 181 ? 22.594 1.906 -0.928 1 68.56 181 ALA B CA 1
ATOM 3577 C C . ALA B 1 181 ? 23.562 2.295 -2.045 1 68.56 181 ALA B C 1
ATOM 3579 O O . ALA B 1 181 ? 24.203 3.344 -1.98 1 68.56 181 ALA B O 1
ATOM 3580 N N . ARG B 1 182 ? 23.547 1.463 -3.098 1 77.62 182 ARG B N 1
ATOM 3581 C CA . ARG B 1 182 ? 24.609 1.663 -4.094 1 77.62 182 ARG B CA 1
ATOM 3582 C C . ARG B 1 182 ? 24.031 1.611 -5.508 1 77.62 182 ARG B C 1
ATOM 3584 O O . ARG B 1 182 ? 24.656 1.042 -6.41 1 77.62 182 ARG B O 1
ATOM 3591 N N . LEU B 1 183 ? 22.891 2.109 -5.617 1 79.88 183 LEU B N 1
ATOM 3592 C CA . LEU B 1 183 ? 22.203 2.037 -6.898 1 79.88 183 LEU B CA 1
ATOM 3593 C C . LEU B 1 183 ? 22.938 2.842 -7.961 1 79.88 183 LEU B C 1
ATOM 3595 O O . LEU B 1 183 ? 22.844 2.531 -9.148 1 79.88 183 LEU B O 1
ATOM 3599 N N . GLU B 1 184 ? 23.625 3.824 -7.516 1 80.31 184 GLU B N 1
ATOM 3600 C CA . GLU B 1 184 ? 24.281 4.734 -8.445 1 80.31 184 GLU B CA 1
ATOM 3601 C C . GLU B 1 184 ? 25.672 4.238 -8.812 1 80.31 184 GLU B C 1
ATOM 3603 O O . GLU B 1 184 ? 26.359 4.836 -9.648 1 80.31 184 GLU B O 1
ATOM 3608 N N . GLU B 1 185 ? 26.062 3.17 -8.211 1 82.56 185 GLU B N 1
ATOM 3609 C CA . GLU B 1 185 ? 27.391 2.598 -8.43 1 82.56 185 GLU B CA 1
ATOM 3610 C C . GLU B 1 185 ? 27.297 1.328 -9.273 1 82.56 185 GLU B C 1
ATOM 3612 O O . GLU B 1 185 ? 26.234 0.712 -9.375 1 82.56 185 GLU B O 1
ATOM 3617 N N . PRO B 1 186 ? 28.438 1.062 -9.984 1 85.38 186 PRO B N 1
ATOM 3618 C CA . PRO B 1 186 ? 28.438 -0.239 -10.648 1 85.38 186 PRO B CA 1
ATOM 3619 C C . PRO B 1 186 ? 28.281 -1.406 -9.68 1 85.38 186 PRO B C 1
ATOM 3621 O O . PRO B 1 186 ? 28.953 -1.44 -8.641 1 85.38 186 PRO B O 1
ATOM 3624 N N . LEU B 1 187 ? 27.312 -2.189 -9.938 1 89.75 187 LEU B N 1
ATOM 3625 C CA . LEU B 1 187 ? 27.062 -3.379 -9.125 1 89.75 187 LEU B CA 1
ATOM 3626 C C . LEU B 1 187 ? 27.312 -4.645 -9.945 1 89.75 187 LEU B C 1
ATOM 3628 O O . LEU B 1 187 ? 26.812 -4.77 -11.07 1 89.75 187 LEU B O 1
ATOM 3632 N N . GLU B 1 188 ? 28.203 -5.484 -9.445 1 92.12 188 GLU B N 1
ATOM 3633 C CA . GLU B 1 188 ? 28.5 -6.762 -10.078 1 92.12 188 GLU B CA 1
ATOM 3634 C C . GLU B 1 188 ? 27.891 -7.922 -9.297 1 92.12 188 GLU B C 1
ATOM 3636 O O . GLU B 1 188 ? 27.859 -7.902 -8.062 1 92.12 188 GLU B O 1
ATOM 3641 N N . VAL B 1 189 ? 27.469 -8.859 -10.086 1 94.06 189 VAL B N 1
ATOM 3642 C CA . VAL B 1 189 ? 26.828 -10.008 -9.477 1 94.06 189 VAL B CA 1
ATOM 3643 C C . VAL B 1 189 ? 27.781 -10.703 -8.516 1 94.06 189 VAL B C 1
ATOM 3645 O O . VAL B 1 189 ? 27.375 -11.227 -7.477 1 94.06 189 VAL B O 1
ATOM 3648 N N . GLU B 1 190 ? 29.094 -10.633 -8.828 1 93.5 190 GLU B N 1
ATOM 3649 C CA . GLU B 1 190 ? 30.125 -11.266 -8 1 93.5 190 GLU B CA 1
ATOM 3650 C C . GLU B 1 190 ? 30.156 -10.656 -6.602 1 93.5 190 GLU B C 1
ATOM 3652 O O . GLU B 1 190 ? 30.25 -11.375 -5.605 1 93.5 190 GLU B O 1
ATOM 3657 N N . ARG B 1 191 ? 30.094 -9.398 -6.578 1 91.94 191 ARG B N 1
ATOM 3658 C CA . ARG B 1 191 ? 30.109 -8.695 -5.297 1 91.94 191 ARG B CA 1
ATOM 3659 C C . ARG B 1 191 ? 28.859 -9.016 -4.484 1 91.94 191 ARG B C 1
ATOM 3661 O O . ARG B 1 191 ? 28.922 -9.203 -3.268 1 91.94 191 ARG B O 1
ATOM 3668 N N . LEU B 1 192 ? 27.75 -9 -5.148 1 92.38 192 LEU B N 1
ATOM 3669 C CA . LEU B 1 192 ? 26.5 -9.305 -4.473 1 92.38 192 LEU B CA 1
ATOM 3670 C C . LEU B 1 192 ? 26.516 -10.727 -3.912 1 92.38 192 LEU B C 1
ATOM 3672 O O . LEU B 1 192 ? 26.062 -10.961 -2.793 1 92.38 192 LEU B O 1
ATOM 3676 N N . ALA B 1 193 ? 27.062 -11.602 -4.656 1 92.12 193 ALA B N 1
ATOM 3677 C CA . ALA B 1 193 ? 27.172 -12.992 -4.238 1 92.12 193 ALA B CA 1
ATOM 3678 C C . ALA B 1 193 ? 28.062 -13.125 -3.006 1 92.12 193 ALA B C 1
ATOM 3680 O O . ALA B 1 193 ? 27.766 -13.906 -2.1 1 92.12 193 ALA B O 1
ATOM 3681 N N . GLU B 1 194 ? 29.094 -12.352 -2.986 1 89.06 194 GLU B N 1
ATOM 3682 C CA . GLU B 1 194 ? 30.047 -12.383 -1.889 1 89.06 194 GLU B CA 1
ATOM 3683 C C . GLU B 1 194 ? 29.391 -11.992 -0.568 1 89.06 194 GLU B C 1
ATOM 3685 O O . GLU B 1 194 ? 29.781 -12.492 0.493 1 89.06 194 GLU B O 1
ATOM 3690 N N . ILE B 1 195 ? 28.469 -11.172 -0.636 1 84.5 195 ILE B N 1
ATOM 3691 C CA . ILE B 1 195 ? 27.812 -10.68 0.563 1 84.5 195 ILE B CA 1
ATOM 3692 C C . ILE B 1 195 ? 27.156 -11.836 1.308 1 84.5 195 ILE B C 1
ATOM 3694 O O . ILE B 1 195 ? 27.125 -11.852 2.541 1 84.5 195 ILE B O 1
ATOM 3698 N N . VAL B 1 196 ? 26.688 -12.781 0.509 1 83.12 196 VAL B N 1
ATOM 3699 C CA . VAL B 1 196 ? 26.016 -13.914 1.135 1 83.12 196 VAL B CA 1
ATOM 3700 C C . VAL B 1 196 ? 26.922 -15.148 1.073 1 83.12 196 VAL B C 1
ATOM 3702 O O . VAL B 1 196 ? 26.453 -16.281 1.241 1 83.12 196 VAL B O 1
ATOM 3705 N N . HIS B 1 197 ? 28.125 -14.891 0.701 1 87.81 197 HIS B N 1
ATOM 3706 C CA . HIS B 1 197 ? 29.172 -15.906 0.704 1 87.81 197 HIS B CA 1
ATOM 3707 C C . HIS B 1 197 ? 28.828 -17.062 -0.232 1 87.81 197 HIS B C 1
ATOM 3709 O O . HIS B 1 197 ? 28.938 -18.234 0.143 1 87.81 197 HIS B O 1
ATOM 3715 N N . LEU B 1 198 ? 28.328 -16.75 -1.396 1 87.88 198 LEU B N 1
ATOM 3716 C CA . LEU B 1 198 ? 28.031 -17.719 -2.441 1 87.88 198 LEU B CA 1
ATOM 3717 C C . LEU B 1 198 ? 28.797 -17.391 -3.721 1 87.88 198 LEU B C 1
ATOM 3719 O O . LEU B 1 198 ? 29.188 -16.234 -3.938 1 87.88 198 LEU B O 1
ATOM 3723 N N . HIS B 1 199 ? 29.031 -18.438 -4.512 1 89.62 199 HIS B N 1
ATOM 3724 C CA . HIS B 1 199 ? 29.484 -18.234 -5.887 1 89.62 199 HIS B CA 1
ATOM 3725 C C . HIS B 1 199 ? 28.344 -17.703 -6.758 1 89.62 199 HIS B C 1
ATOM 3727 O O . HIS B 1 199 ? 27.188 -18.094 -6.574 1 89.62 199 HIS B O 1
ATOM 3733 N N . PRO B 1 200 ? 28.656 -16.828 -7.715 1 91.75 200 PRO B N 1
ATOM 3734 C CA . PRO B 1 200 ? 27.609 -16.281 -8.586 1 91.75 200 PRO B CA 1
ATOM 3735 C C . PRO B 1 200 ? 26.734 -17.359 -9.203 1 91.75 200 PRO B C 1
ATOM 3737 O O . PRO B 1 200 ? 25.531 -17.172 -9.344 1 91.75 200 PRO B O 1
ATOM 3740 N N . ASN B 1 201 ? 27.344 -18.531 -9.398 1 90.19 201 ASN B N 1
ATOM 3741 C CA . ASN B 1 201 ? 26.609 -19.641 -10.016 1 90.19 201 ASN B CA 1
ATOM 3742 C C . ASN B 1 201 ? 25.5 -20.141 -9.109 1 90.19 201 ASN B C 1
ATOM 3744 O O . ASN B 1 201 ? 24.5 -20.672 -9.586 1 90.19 201 ASN B O 1
ATOM 3748 N N . TYR B 1 202 ? 25.734 -20.016 -7.867 1 89.12 202 TYR B N 1
ATOM 3749 C CA . TYR B 1 202 ? 24.734 -20.453 -6.898 1 89.12 202 TYR B CA 1
ATOM 3750 C C . TYR B 1 202 ? 23.859 -19.281 -6.457 1 89.12 202 TYR B C 1
ATOM 3752 O O . TYR B 1 202 ? 22.688 -19.453 -6.145 1 89.12 202 TYR B O 1
ATOM 3760 N N . PHE B 1 203 ? 24.375 -18.094 -6.492 1 92.31 203 PHE B N 1
ATOM 3761 C CA . PHE B 1 203 ? 23.688 -16.891 -6.016 1 92.31 203 PHE B CA 1
ATOM 3762 C C . PHE B 1 203 ? 22.547 -16.516 -6.949 1 92.31 203 PHE B C 1
ATOM 3764 O O . PHE B 1 203 ? 21.453 -16.156 -6.496 1 92.31 203 PHE B O 1
ATOM 3771 N N . ILE B 1 204 ? 22.781 -16.547 -8.273 1 90.69 204 ILE B N 1
ATOM 3772 C CA . ILE B 1 204 ? 21.812 -16.062 -9.25 1 90.69 204 ILE B CA 1
ATOM 3773 C C . ILE B 1 204 ? 20.531 -16.875 -9.164 1 90.69 204 ILE B C 1
ATOM 3775 O O . ILE B 1 204 ? 19.438 -16.312 -8.977 1 90.69 204 ILE B O 1
ATOM 3779 N N . PRO B 1 205 ? 20.719 -18.188 -9.148 1 87.19 205 PRO B N 1
ATOM 3780 C CA . PRO B 1 205 ? 19.469 -18.953 -9.008 1 87.19 205 PRO B CA 1
ATOM 3781 C C . PRO B 1 205 ? 18.844 -18.797 -7.629 1 87.19 205 PRO B C 1
ATOM 3783 O O . PRO B 1 205 ? 17.609 -18.797 -7.512 1 87.19 205 PRO B O 1
ATOM 3786 N N . TYR B 1 206 ? 19.625 -18.703 -6.637 1 82.19 206 TYR B N 1
ATOM 3787 C CA . TYR B 1 206 ? 19.141 -18.5 -5.277 1 82.19 206 TYR B CA 1
ATOM 3788 C C . TYR B 1 206 ? 18.328 -17.203 -5.18 1 82.19 206 TYR B C 1
ATOM 3790 O O . TYR B 1 206 ? 17.219 -17.203 -4.645 1 82.19 206 TYR B O 1
ATOM 3798 N N . PHE B 1 207 ? 18.906 -16.141 -5.691 1 86.88 207 PHE B N 1
ATOM 3799 C CA . PHE B 1 207 ? 18.234 -14.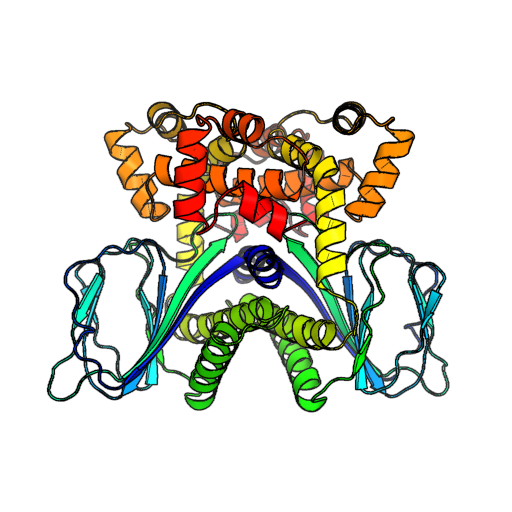844 -5.703 1 86.88 207 PHE B CA 1
ATOM 3800 C C . PHE B 1 207 ? 16.938 -14.914 -6.488 1 86.88 207 PHE B C 1
ATOM 3802 O O . PHE B 1 207 ? 15.906 -14.414 -6.031 1 86.88 207 PHE B O 1
ATOM 3809 N N . LYS B 1 208 ? 17.031 -15.492 -7.586 1 83.69 208 LYS B N 1
ATOM 3810 C CA . LYS B 1 208 ? 15.859 -15.602 -8.438 1 83.69 208 LYS B CA 1
ATOM 3811 C C . LYS B 1 208 ? 14.742 -16.375 -7.742 1 83.69 208 LYS B C 1
ATOM 3813 O O . LYS B 1 208 ? 13.57 -16.016 -7.84 1 83.69 208 LYS B O 1
ATOM 3818 N N . LYS B 1 209 ? 15.148 -17.391 -7.109 1 75.44 209 LYS B N 1
ATOM 3819 C CA . LYS B 1 209 ? 14.172 -18.188 -6.379 1 75.44 209 LYS B CA 1
ATOM 3820 C C . LYS B 1 209 ? 13.484 -17.375 -5.289 1 75.44 209 LYS B C 1
ATOM 3822 O O . LYS B 1 209 ? 12.281 -17.5 -5.074 1 75.44 209 LYS B O 1
ATOM 3827 N N . GLN B 1 210 ? 14.258 -16.531 -4.664 1 74.25 210 GLN B N 1
ATOM 3828 C CA . GLN B 1 210 ? 13.758 -15.781 -3.521 1 74.25 210 GLN B CA 1
ATOM 3829 C C . GLN B 1 210 ? 13.016 -14.523 -3.973 1 74.25 210 GLN B C 1
ATOM 3831 O O . GLN B 1 210 ? 12 -14.148 -3.381 1 74.25 210 GLN B O 1
ATOM 3836 N N . MET B 1 211 ? 13.539 -13.906 -5.07 1 75.5 211 MET B N 1
ATOM 3837 C CA . MET B 1 211 ? 13.07 -12.57 -5.434 1 75.5 211 MET B CA 1
ATOM 3838 C C . MET B 1 211 ? 12.219 -12.617 -6.695 1 75.5 211 MET B C 1
ATOM 3840 O O . MET B 1 211 ? 11.586 -11.617 -7.059 1 75.5 211 MET B O 1
ATOM 3844 N N . GLY B 1 212 ? 12.203 -13.773 -7.355 1 73.19 212 GLY B N 1
ATOM 3845 C CA . GLY B 1 212 ? 11.445 -13.922 -8.586 1 73.19 212 GLY B CA 1
ATOM 3846 C C . GLY B 1 212 ? 12.133 -13.312 -9.789 1 73.19 212 GLY B C 1
ATOM 3847 O O . GLY B 1 212 ? 11.602 -13.344 -10.906 1 73.19 212 GLY B O 1
ATOM 3848 N N . THR B 1 213 ? 13.266 -12.703 -9.633 1 80 213 THR B N 1
ATOM 3849 C CA . THR B 1 213 ? 14.062 -12.086 -10.688 1 80 213 THR B CA 1
ATOM 3850 C C . THR B 1 213 ? 15.555 -12.25 -10.414 1 80 213 THR B C 1
ATOM 3852 O O . THR B 1 213 ? 15.945 -12.625 -9.305 1 80 213 THR B O 1
ATOM 3855 N N . THR B 1 214 ? 16.281 -12.125 -11.445 1 88.19 214 THR B N 1
ATOM 3856 C CA . THR B 1 214 ? 17.719 -12.227 -11.258 1 88.19 214 THR B CA 1
ATOM 3857 C C . THR B 1 214 ? 18.266 -10.992 -10.539 1 88.19 214 THR B C 1
ATOM 3859 O O . THR B 1 214 ? 17.609 -9.945 -10.523 1 88.19 214 THR B O 1
ATOM 3862 N N . PRO B 1 215 ? 19.422 -11.094 -9.984 1 89.94 215 PRO B N 1
ATOM 3863 C CA . PRO B 1 215 ? 20 -9.961 -9.266 1 89.94 215 PRO B CA 1
ATOM 3864 C C . PRO B 1 215 ? 20.172 -8.727 -10.141 1 89.94 215 PRO B C 1
ATOM 3866 O O . PRO B 1 215 ? 19.781 -7.625 -9.742 1 89.94 215 PRO B O 1
ATOM 3869 N N . MET B 1 216 ? 20.594 -8.914 -11.297 1 89.75 216 MET B N 1
ATOM 3870 C CA . MET B 1 216 ? 20.891 -7.754 -12.133 1 89.75 216 MET B CA 1
ATOM 3871 C C . MET B 1 216 ? 19.609 -7.148 -12.695 1 89.75 216 MET B C 1
ATOM 3873 O O . MET B 1 216 ? 19.516 -5.93 -12.867 1 89.75 216 MET B O 1
ATOM 3877 N N . SER B 1 217 ? 18.703 -8.031 -13.023 1 86.75 217 SER B N 1
ATOM 3878 C CA . SER B 1 217 ? 17.406 -7.5 -13.422 1 86.75 217 SER B CA 1
ATOM 3879 C C . SER B 1 217 ? 16.766 -6.684 -12.305 1 86.75 217 SER B C 1
ATOM 3881 O O . SER B 1 217 ? 16.172 -5.641 -12.562 1 86.75 217 SER B O 1
ATOM 3883 N N . TYR B 1 218 ? 16.938 -7.195 -11.078 1 86.56 218 TYR B N 1
ATOM 3884 C CA . TYR B 1 218 ? 16.438 -6.473 -9.914 1 86.56 218 TYR B CA 1
ATOM 3885 C C . TYR B 1 218 ? 17.109 -5.105 -9.797 1 86.56 218 TYR B C 1
ATOM 3887 O O . TYR B 1 218 ? 16.422 -4.094 -9.609 1 86.56 218 TYR B O 1
ATOM 3895 N N . VAL B 1 219 ? 18.422 -5.043 -9.93 1 88.31 219 VAL B N 1
ATOM 3896 C CA . VAL B 1 219 ? 19.188 -3.807 -9.867 1 88.31 219 VAL B CA 1
ATOM 3897 C C . VAL B 1 219 ? 18.688 -2.826 -10.922 1 88.31 219 VAL B C 1
ATOM 3899 O O . VAL B 1 219 ? 18.469 -1.646 -10.641 1 88.31 219 VAL B O 1
ATOM 3902 N N . GLN B 1 220 ? 18.453 -3.359 -12.086 1 85.38 220 GLN B N 1
ATOM 3903 C CA . GLN B 1 220 ? 18 -2.516 -13.18 1 85.38 220 GLN B CA 1
ATOM 3904 C C . GLN B 1 220 ? 16.625 -1.918 -12.883 1 85.38 220 GLN B C 1
ATOM 3906 O O . GLN B 1 220 ? 16.391 -0.736 -13.141 1 85.38 220 GLN B O 1
ATOM 3911 N N . HIS B 1 221 ? 15.844 -2.74 -12.398 1 79.44 221 HIS B N 1
ATOM 3912 C CA . HIS B 1 221 ? 14.508 -2.271 -12.039 1 79.44 221 HIS B CA 1
ATOM 3913 C C . HIS B 1 221 ? 14.57 -1.175 -10.984 1 79.44 221 HIS B C 1
ATOM 3915 O O . HIS B 1 221 ? 13.875 -0.162 -11.086 1 79.44 221 HIS B O 1
ATOM 3921 N N . LYS B 1 222 ? 15.359 -1.379 -9.984 1 80.38 222 LYS B N 1
ATOM 3922 C CA . LYS B 1 222 ? 15.516 -0.395 -8.922 1 80.38 222 LYS B CA 1
ATOM 3923 C C . LYS B 1 222 ? 16.094 0.91 -9.461 1 80.38 222 LYS B C 1
ATOM 3925 O O . LYS B 1 222 ? 15.711 1.995 -9.016 1 80.38 222 LYS B O 1
ATOM 3930 N N . ARG B 1 223 ? 16.938 0.731 -10.367 1 83.94 223 ARG B N 1
ATOM 3931 C CA . ARG B 1 223 ? 17.547 1.913 -10.969 1 83.94 223 ARG B CA 1
ATOM 3932 C C . ARG B 1 223 ? 16.531 2.711 -11.766 1 83.94 223 ARG B C 1
ATOM 3934 O O . ARG B 1 223 ? 16.531 3.943 -11.734 1 83.94 223 ARG B O 1
ATOM 3941 N N . ILE B 1 224 ? 15.719 2.025 -12.461 1 80.94 224 ILE B N 1
ATOM 3942 C CA . ILE B 1 224 ? 14.68 2.701 -13.227 1 80.94 224 ILE B CA 1
ATOM 3943 C C . ILE B 1 224 ? 13.703 3.389 -12.273 1 80.94 224 ILE B C 1
ATOM 3945 O O . ILE B 1 224 ? 13.266 4.512 -12.531 1 80.94 224 ILE B O 1
ATOM 3949 N N . GLU B 1 225 ? 13.414 2.725 -11.219 1 72.25 225 GLU B N 1
ATOM 3950 C CA . GLU B 1 225 ? 12.562 3.346 -10.211 1 72.25 225 GLU B CA 1
ATOM 3951 C C . GLU B 1 225 ? 13.195 4.613 -9.648 1 72.25 225 GLU B C 1
ATOM 3953 O O . GLU B 1 225 ? 12.516 5.617 -9.438 1 72.25 225 GLU B O 1
ATOM 3958 N N . PHE B 1 226 ? 14.445 4.539 -9.453 1 74.44 226 PHE B N 1
ATOM 3959 C CA . PHE B 1 226 ? 15.211 5.684 -8.977 1 74.44 226 PHE B CA 1
ATOM 3960 C C . PHE B 1 226 ? 15.195 6.812 -10 1 74.44 226 PHE B C 1
ATOM 3962 O O . PHE B 1 226 ? 14.992 7.977 -9.648 1 74.44 226 PHE B O 1
ATOM 3969 N N . ALA B 1 227 ? 15.32 6.406 -11.164 1 78.81 227 ALA B N 1
ATOM 3970 C CA . ALA B 1 227 ? 15.281 7.383 -12.25 1 78.81 227 ALA B CA 1
ATOM 3971 C C . ALA B 1 227 ? 13.922 8.062 -12.328 1 78.81 227 ALA B C 1
ATOM 3973 O O . ALA B 1 227 ? 13.844 9.281 -12.539 1 78.81 227 ALA B O 1
ATOM 3974 N N . ARG B 1 228 ? 12.977 7.262 -12.18 1 69.69 228 ARG B N 1
ATOM 3975 C CA . ARG B 1 228 ? 11.625 7.809 -12.188 1 69.69 228 ARG B CA 1
ATOM 3976 C C . ARG B 1 228 ? 11.461 8.883 -11.117 1 69.69 228 ARG B C 1
ATOM 3978 O O . ARG B 1 228 ? 10.859 9.93 -11.359 1 69.69 228 ARG B O 1
ATOM 3985 N N . ARG B 1 229 ? 12.039 8.609 -10.078 1 63.97 229 ARG B N 1
ATOM 3986 C CA . ARG B 1 229 ? 11.969 9.555 -8.969 1 63.97 2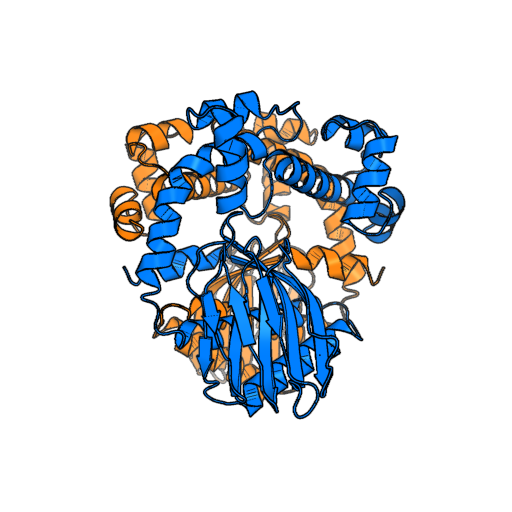29 ARG B CA 1
ATOM 3987 C C . ARG B 1 229 ? 12.742 10.828 -9.281 1 63.97 229 ARG B C 1
ATOM 3989 O O . ARG B 1 229 ? 12.266 11.93 -9.008 1 63.97 229 ARG B O 1
ATOM 3996 N N . LEU B 1 230 ? 13.844 10.633 -9.883 1 70.81 230 LEU B N 1
ATOM 3997 C CA . LEU B 1 230 ? 14.672 11.781 -10.242 1 70.81 230 LEU B CA 1
ATOM 3998 C C . LEU B 1 230 ? 13.992 12.625 -11.312 1 70.81 230 LEU B C 1
ATOM 4000 O O . LEU B 1 230 ? 14.055 13.859 -11.273 1 70.81 230 LEU B O 1
ATOM 4004 N N . LEU B 1 231 ? 13.344 11.938 -12.195 1 72.56 231 LEU B N 1
ATOM 4005 C CA . LEU B 1 231 ? 12.672 12.625 -13.297 1 72.56 231 LEU B CA 1
ATOM 4006 C C . LEU B 1 231 ? 11.508 13.469 -12.789 1 72.56 231 LEU B C 1
ATOM 4008 O O . LEU B 1 231 ? 11.227 14.531 -13.344 1 72.56 231 LEU B O 1
ATOM 4012 N N . THR B 1 232 ? 10.984 12.969 -11.781 1 59.47 232 THR B N 1
ATOM 4013 C CA . THR B 1 232 ? 9.781 13.633 -11.281 1 59.47 232 THR B CA 1
ATOM 4014 C C . THR B 1 232 ? 10.141 14.672 -10.219 1 59.47 232 THR B C 1
ATOM 4016 O O . THR B 1 232 ? 9.422 15.656 -10.047 1 59.47 232 THR B O 1
ATOM 4019 N N . SER B 1 233 ? 11.273 14.43 -9.672 1 56.41 233 SER B N 1
ATOM 4020 C CA . SER B 1 233 ? 11.547 15.227 -8.477 1 56.41 233 SER B CA 1
ATOM 4021 C C . SER B 1 233 ? 12.664 16.234 -8.727 1 56.41 233 SER B C 1
ATOM 4023 O O . SER B 1 233 ? 12.914 17.109 -7.895 1 56.41 233 SER B O 1
ATOM 4025 N N . THR B 1 234 ? 13.344 16.047 -9.781 1 64.81 234 THR B N 1
ATOM 4026 C CA . THR B 1 234 ? 14.469 16.938 -10.062 1 64.81 234 THR B CA 1
ATOM 4027 C C . THR B 1 234 ? 14.383 17.484 -11.484 1 64.81 234 THR B C 1
ATOM 4029 O O . THR B 1 234 ? 13.578 17.016 -12.289 1 64.81 234 THR B O 1
ATOM 4032 N N . ASP B 1 235 ? 15.109 18.531 -11.688 1 70.56 235 ASP B N 1
ATOM 4033 C CA . ASP B 1 235 ? 15.234 19.062 -13.039 1 70.56 235 ASP B CA 1
ATOM 4034 C C . ASP B 1 235 ? 16.516 18.562 -13.711 1 70.56 235 ASP B C 1
ATOM 4036 O O . ASP B 1 235 ? 17 19.188 -14.664 1 70.56 235 ASP B O 1
ATOM 4040 N N . MET B 1 236 ? 16.984 17.562 -13.156 1 79.44 236 MET B N 1
ATOM 4041 C CA . MET B 1 236 ? 18.203 16.984 -13.727 1 79.44 236 MET B CA 1
ATOM 4042 C C . MET B 1 236 ? 17.969 16.547 -15.172 1 79.44 236 MET B C 1
ATOM 4044 O O . MET B 1 236 ? 16.922 16 -15.5 1 79.44 236 MET B O 1
ATOM 4048 N N . GLY B 1 237 ? 18.922 16.922 -16.016 1 86.81 237 GLY B N 1
ATOM 4049 C CA . GLY B 1 237 ? 18.828 16.469 -17.391 1 86.81 237 GLY B CA 1
ATOM 4050 C C . GLY B 1 237 ? 18.781 14.953 -17.516 1 86.81 237 GLY B C 1
ATOM 4051 O O . GLY B 1 237 ? 19.281 14.234 -16.641 1 86.81 237 GLY B O 1
ATOM 4052 N N . ILE B 1 238 ? 18.266 14.508 -18.547 1 89.75 238 ILE B N 1
ATOM 4053 C CA . ILE B 1 238 ? 18.078 13.086 -18.797 1 89.75 238 ILE B CA 1
ATOM 4054 C C . ILE B 1 238 ? 19.438 12.391 -18.828 1 89.75 238 ILE B C 1
ATOM 4056 O O . ILE B 1 238 ? 19.594 11.281 -18.297 1 89.75 238 ILE B O 1
ATOM 4060 N N . SER B 1 239 ? 20.406 13.078 -19.406 1 91 239 SER B N 1
ATOM 4061 C CA . SER B 1 239 ? 21.734 12.5 -19.516 1 91 239 SER B CA 1
ATOM 4062 C C . SER B 1 239 ? 22.375 12.336 -18.141 1 91 239 SER B C 1
ATOM 4064 O O . SER B 1 239 ? 23.062 11.336 -17.875 1 91 239 SER B O 1
ATOM 4066 N N . LEU B 1 240 ? 22.141 13.266 -17.328 1 88.94 240 LEU B N 1
ATOM 4067 C CA . LEU B 1 240 ? 22.703 13.211 -15.984 1 88.94 240 LEU B CA 1
ATOM 4068 C C . LEU B 1 240 ? 22.031 12.117 -15.164 1 88.94 240 LEU B C 1
ATOM 4070 O O . LEU B 1 240 ? 22.688 11.438 -14.375 1 88.94 240 LEU B O 1
ATOM 4074 N N . ILE B 1 241 ? 20.75 11.969 -15.352 1 87.75 241 ILE B N 1
ATOM 4075 C CA . ILE B 1 241 ? 20.016 10.914 -14.664 1 87.75 241 ILE B CA 1
ATOM 4076 C C . ILE B 1 241 ? 20.516 9.547 -15.125 1 87.75 241 ILE B C 1
ATOM 4078 O O . ILE B 1 241 ? 20.703 8.641 -14.312 1 87.75 241 ILE B O 1
ATOM 4082 N N . ALA B 1 242 ? 20.75 9.469 -16.375 1 89.75 242 ALA B N 1
ATOM 4083 C CA . ALA B 1 242 ? 21.297 8.234 -16.922 1 89.75 242 ALA B CA 1
ATOM 4084 C C . ALA B 1 242 ? 22.625 7.887 -16.266 1 89.75 242 ALA B C 1
ATOM 4086 O O . ALA B 1 242 ? 22.859 6.738 -15.883 1 89.75 242 ALA B O 1
ATOM 4087 N N . ASP B 1 243 ? 23.422 8.898 -16.109 1 86.12 243 ASP B N 1
ATOM 4088 C CA . ASP B 1 243 ? 24.734 8.719 -15.492 1 86.12 243 ASP B CA 1
ATOM 4089 C C . ASP B 1 243 ? 24.609 8.305 -14.031 1 86.12 243 ASP B C 1
ATOM 4091 O O . ASP B 1 243 ? 25.375 7.461 -13.547 1 86.12 243 ASP B O 1
ATOM 4095 N N . ARG B 1 244 ? 23.703 8.812 -13.398 1 83.06 244 ARG B N 1
ATOM 4096 C CA . ARG B 1 244 ? 23.5 8.539 -11.984 1 83.06 244 ARG B CA 1
ATOM 4097 C C . ARG B 1 244 ? 23.078 7.09 -11.758 1 83.06 244 ARG B C 1
ATOM 4099 O O . ARG B 1 244 ? 23.375 6.508 -10.711 1 83.06 244 ARG B O 1
ATOM 4106 N N . VAL B 1 245 ? 22.344 6.648 -12.734 1 85.31 245 VAL B N 1
ATOM 4107 C CA . VAL B 1 245 ? 21.875 5.281 -12.555 1 85.31 245 VAL B CA 1
ATOM 4108 C C . VAL B 1 245 ? 22.828 4.309 -13.242 1 85.31 245 VAL B C 1
ATOM 4110 O O . VAL B 1 245 ? 22.547 3.115 -13.344 1 85.31 245 VAL B O 1
ATOM 4113 N N . GLY B 1 246 ? 23.891 4.82 -13.719 1 82.38 246 GLY B N 1
ATOM 4114 C CA . GLY B 1 246 ? 24.969 3.994 -14.25 1 82.38 246 GLY B CA 1
ATOM 4115 C C . GLY B 1 246 ? 24.703 3.508 -15.656 1 82.38 246 GLY B C 1
ATOM 4116 O O . GLY B 1 246 ? 25.109 2.404 -16.031 1 82.38 246 GLY B O 1
ATOM 4117 N N . MET B 1 247 ? 23.938 4.195 -16.438 1 85.88 247 MET B N 1
ATOM 4118 C CA . MET B 1 247 ? 23.625 3.801 -17.797 1 85.88 247 MET B CA 1
ATOM 4119 C C . MET B 1 247 ? 24.016 4.902 -18.781 1 85.88 247 MET B C 1
ATOM 4121 O O . MET B 1 247 ? 24.031 6.082 -18.422 1 85.88 247 MET B O 1
ATOM 4125 N N . ASP B 1 248 ? 24.375 4.473 -19.953 1 88.25 248 ASP B N 1
ATOM 4126 C CA . ASP B 1 248 ? 24.469 5.473 -21.016 1 88.25 248 ASP B CA 1
ATOM 4127 C C . ASP B 1 248 ? 23.078 5.961 -21.438 1 88.25 248 ASP B C 1
ATOM 4129 O O . ASP B 1 248 ? 22.094 5.238 -21.297 1 88.25 248 ASP B O 1
ATOM 4133 N N . PRO B 1 249 ? 23.016 7.207 -21.875 1 89.62 249 PRO B N 1
ATOM 4134 C CA . PRO B 1 249 ? 21.734 7.832 -22.156 1 89.62 249 PRO B CA 1
ATOM 4135 C C . PRO B 1 249 ? 20.859 6.996 -23.094 1 89.62 249 PRO B C 1
ATOM 4137 O O . PRO B 1 249 ? 19.656 6.895 -22.906 1 89.62 249 PRO B O 1
ATOM 4140 N N . ALA B 1 250 ? 21.5 6.375 -24.078 1 90.12 250 ALA B N 1
ATOM 4141 C CA . ALA B 1 250 ? 20.734 5.574 -25.031 1 90.12 250 ALA B CA 1
ATOM 4142 C C . ALA B 1 250 ? 20.172 4.328 -24.359 1 90.12 250 ALA B C 1
ATOM 4144 O O . ALA B 1 250 ? 18.984 4.008 -24.531 1 90.12 250 ALA B O 1
ATOM 4145 N N . HIS B 1 251 ? 21.016 3.711 -23.672 1 89.88 251 HIS B N 1
ATOM 4146 C CA . HIS B 1 251 ? 20.594 2.512 -22.969 1 89.88 251 HIS B CA 1
ATOM 4147 C C . HIS B 1 251 ? 19.547 2.84 -21.906 1 89.88 251 HIS B C 1
ATOM 4149 O O . HIS B 1 251 ? 18.578 2.096 -21.734 1 89.88 251 HIS B O 1
ATOM 4155 N N . PHE B 1 252 ? 19.688 3.916 -21.266 1 91.62 252 PHE B N 1
ATOM 4156 C CA . PHE B 1 252 ? 18.734 4.363 -20.25 1 91.62 252 PHE B CA 1
ATOM 4157 C C . PHE B 1 252 ? 17.375 4.605 -20.875 1 91.62 252 PHE B C 1
ATOM 4159 O O . PHE B 1 252 ? 16.359 4.102 -20.375 1 91.62 252 PHE B O 1
ATOM 4166 N N . SER B 1 253 ? 17.375 5.301 -21.969 1 89.56 253 SER B N 1
ATOM 4167 C CA . SER B 1 253 ? 16.109 5.645 -22.609 1 89.56 253 SER B CA 1
ATOM 4168 C C . SER B 1 253 ? 15.359 4.395 -23.062 1 89.56 253 SER B C 1
ATOM 4170 O O . SER B 1 253 ? 14.141 4.293 -22.891 1 89.56 253 SER B O 1
ATOM 4172 N N . ARG B 1 254 ? 16.062 3.441 -23.547 1 89.31 254 ARG B N 1
ATOM 4173 C CA . ARG B 1 254 ? 15.469 2.199 -24.031 1 89.31 254 ARG B CA 1
ATOM 4174 C C . ARG B 1 254 ? 14.906 1.383 -22.859 1 89.31 254 ARG B C 1
ATOM 4176 O O . ARG B 1 254 ? 13.773 0.894 -22.938 1 89.31 254 ARG B O 1
ATOM 4183 N N . THR B 1 255 ? 15.742 1.297 -21.922 1 86.38 255 THR B N 1
ATOM 4184 C CA . THR B 1 255 ? 15.352 0.492 -20.766 1 86.38 255 THR B CA 1
ATOM 4185 C C . THR B 1 255 ? 14.172 1.13 -20.031 1 86.38 255 THR B C 1
ATOM 4187 O O . THR B 1 255 ? 13.258 0.432 -19.594 1 86.38 255 THR B O 1
ATOM 4190 N N . PHE B 1 256 ? 14.25 2.402 -19.906 1 86.38 256 PHE B N 1
ATOM 4191 C CA . PHE B 1 256 ? 13.188 3.145 -19.25 1 86.38 256 PHE B CA 1
ATOM 4192 C C . PHE B 1 256 ? 11.867 2.967 -19.984 1 86.38 256 PHE B C 1
ATOM 4194 O O . PHE B 1 256 ? 10.836 2.666 -19.375 1 86.38 256 PHE B O 1
ATOM 4201 N N . LYS B 1 257 ? 11.945 3.082 -21.234 1 81.25 257 LYS B N 1
ATOM 4202 C CA . LYS B 1 257 ? 10.75 2.934 -22.047 1 81.25 257 LYS B CA 1
ATOM 4203 C C . LYS B 1 257 ? 10.195 1.512 -21.969 1 81.25 257 LYS B C 1
ATOM 4205 O O . LYS B 1 257 ? 8.984 1.312 -21.875 1 81.25 257 LYS B O 1
ATOM 4210 N N . LYS B 1 258 ? 11.078 0.623 -22.031 1 78.25 258 LYS B N 1
ATOM 4211 C CA . LYS B 1 258 ? 10.68 -0.78 -21.938 1 78.25 258 LYS B CA 1
ATOM 4212 C C . LYS B 1 258 ? 9.977 -1.069 -20.625 1 78.25 258 LYS B C 1
ATOM 4214 O O . LYS B 1 258 ? 8.992 -1.817 -20.594 1 78.25 258 LYS B O 1
ATOM 4219 N N . THR B 1 259 ? 10.484 -0.427 -19.641 1 68.88 259 THR B N 1
ATOM 4220 C CA . THR B 1 259 ? 10 -0.719 -18.297 1 68.88 259 THR B CA 1
ATOM 4221 C C . THR B 1 259 ? 8.734 0.076 -18 1 68.88 259 THR B C 1
ATOM 4223 O O . THR B 1 259 ? 7.809 -0.435 -17.359 1 68.88 259 THR B O 1
ATOM 4226 N N . THR B 1 260 ? 8.672 1.354 -18.469 1 65 260 THR B N 1
ATOM 4227 C CA . THR B 1 260 ? 7.594 2.246 -18.062 1 65 260 THR B CA 1
ATOM 4228 C C . THR B 1 260 ? 6.586 2.439 -19.188 1 65 260 THR B C 1
ATOM 4230 O O . THR B 1 260 ? 5.473 2.918 -18.953 1 65 260 THR B O 1
ATOM 4233 N N . GLY B 1 261 ? 6.984 2.145 -20.312 1 63.03 261 GLY B N 1
ATOM 4234 C CA . GLY B 1 261 ? 6.113 2.279 -21.469 1 63.03 261 GLY B CA 1
ATOM 4235 C C . GLY B 1 261 ? 6.273 3.607 -22.172 1 63.03 261 GLY B C 1
ATOM 4236 O O . GLY B 1 261 ? 5.766 3.787 -23.281 1 63.03 261 GLY B O 1
ATOM 4237 N N . VAL B 1 262 ? 6.906 4.621 -21.516 1 69.25 262 VAL B N 1
ATOM 4238 C CA . VAL B 1 262 ? 7.105 5.934 -22.125 1 69.25 262 VAL B CA 1
ATOM 4239 C C . VAL B 1 262 ? 8.562 6.367 -21.953 1 69.25 262 VAL B C 1
ATOM 4241 O O . VAL B 1 262 ? 9.281 5.828 -21.109 1 69.25 262 VAL B O 1
ATOM 4244 N N . SER B 1 263 ? 8.953 7.281 -22.812 1 82.25 263 SER B N 1
ATOM 4245 C CA . SER B 1 263 ? 10.32 7.785 -22.719 1 82.25 263 SER B CA 1
ATOM 4246 C C . SER B 1 263 ? 10.523 8.594 -21.438 1 82.25 263 SER B C 1
ATOM 4248 O O . SER B 1 263 ? 9.555 9.062 -20.844 1 82.25 263 SER B O 1
ATOM 4250 N N . PRO B 1 264 ? 11.797 8.734 -21.062 1 83.5 264 PRO B N 1
ATOM 4251 C CA . PRO B 1 264 ? 12.07 9.555 -19.875 1 83.5 264 PRO B CA 1
ATOM 4252 C C . PRO B 1 264 ? 11.539 10.984 -20.016 1 83.5 264 PRO B C 1
ATOM 4254 O O . PRO B 1 264 ? 10.961 11.523 -19.062 1 83.5 264 PRO B O 1
ATOM 4257 N N . SER B 1 265 ? 11.734 11.562 -21.172 1 82.5 265 SER B N 1
ATOM 4258 C CA . SER B 1 265 ? 11.258 12.922 -21.406 1 82.5 265 SER B CA 1
ATOM 4259 C C . SER B 1 265 ? 9.742 13.008 -21.297 1 82.5 265 SER B C 1
ATOM 4261 O O . SER B 1 265 ? 9.211 13.93 -20.672 1 82.5 265 SER B O 1
ATOM 4263 N N . THR B 1 266 ? 9.125 12.07 -21.906 1 72.25 266 THR B N 1
ATOM 4264 C CA . THR B 1 266 ? 7.664 12.016 -21.844 1 72.25 266 THR B CA 1
ATOM 4265 C C . THR B 1 266 ? 7.184 11.812 -20.422 1 72.25 266 THR B C 1
ATOM 4267 O O . THR B 1 266 ? 6.199 12.43 -20 1 72.25 266 THR B O 1
ATOM 4270 N N . TYR B 1 267 ? 7.898 10.938 -19.781 1 69.38 267 TYR B N 1
ATOM 4271 C CA . TYR B 1 267 ? 7.551 10.656 -18.391 1 69.38 267 TYR B CA 1
ATOM 4272 C C . TYR B 1 267 ? 7.629 11.922 -17.547 1 69.38 267 TYR B C 1
ATOM 4274 O O . TYR B 1 267 ? 6.719 12.219 -16.766 1 69.38 267 TYR B O 1
ATOM 4282 N N . ARG B 1 268 ? 8.664 12.664 -17.641 1 70.69 268 ARG B N 1
ATOM 4283 C CA . ARG B 1 268 ? 8.859 13.906 -16.891 1 70.69 268 ARG B CA 1
ATOM 4284 C C . ARG B 1 268 ? 7.777 14.922 -17.219 1 70.69 268 ARG B C 1
ATOM 4286 O O . ARG B 1 268 ? 7.23 15.57 -16.328 1 70.69 268 ARG B O 1
ATOM 4293 N N . ASN B 1 269 ? 7.582 15.039 -18.469 1 63.97 269 ASN B N 1
ATOM 4294 C CA . ASN B 1 269 ? 6.609 16.031 -18.922 1 63.97 269 ASN B CA 1
ATOM 4295 C C . ASN B 1 269 ? 5.203 15.695 -18.438 1 63.97 269 ASN B C 1
ATOM 4297 O O . ASN B 1 269 ? 4.383 16.594 -18.219 1 63.97 269 ASN B O 1
ATOM 4301 N N . SER B 1 270 ? 5.062 14.453 -18.328 1 50.03 270 SER B N 1
ATOM 4302 C CA . SER B 1 270 ? 3.729 14.023 -17.922 1 50.03 270 SER B CA 1
ATOM 4303 C C . SER B 1 270 ? 3.535 14.18 -16.422 1 50.03 270 SER B C 1
ATOM 4305 O O . SER B 1 270 ? 2.406 14.164 -15.922 1 50.03 270 SER B O 1
ATOM 4307 N N . THR B 1 271 ? 4.59 14.297 -15.789 1 44.38 271 THR B N 1
ATOM 4308 C CA . THR B 1 271 ? 4.516 14.352 -14.328 1 44.38 271 THR B CA 1
ATOM 4309 C C . THR B 1 271 ? 4.754 15.773 -13.828 1 44.38 271 THR B C 1
ATOM 4311 O O . THR B 1 271 ? 4.535 16.062 -12.648 1 44.38 271 THR B O 1
ATOM 4314 N N . ARG B 1 272 ? 5.141 16.734 -14.695 1 47.06 272 ARG B N 1
ATOM 4315 C CA . ARG B 1 272 ? 5.336 18.141 -14.383 1 47.06 272 ARG B CA 1
ATOM 4316 C C . ARG B 1 272 ? 4.113 18.969 -14.773 1 47.06 272 ARG B C 1
ATOM 4318 O O . ARG B 1 272 ? 3.467 18.688 -15.789 1 47.06 272 ARG B O 1
#

Radius of gyration: 23.67 Å; Cα contacts (8 Å, |Δi|>4): 1050; chains: 2; bounding box: 55×60×50 Å

Solvent-accessible surface area (backbone atoms only — not comparable to full-atom values): 27134 Å² total; per-residue (Å²): 100,72,67,36,54,41,56,52,51,45,52,41,35,54,41,73,82,46,58,48,75,44,73,55,46,48,81,59,48,36,70,84,35,62,46,78,45,26,36,43,39,35,30,69,37,51,38,43,36,38,27,54,70,84,45,77,44,62,71,44,53,49,24,29,36,50,48,39,13,40,25,43,33,32,37,42,35,48,80,90,44,20,35,17,33,40,37,34,36,31,49,47,24,39,86,82,38,51,73,53,28,38,87,51,79,76,37,50,13,65,49,90,50,58,68,59,55,50,48,38,51,51,50,31,32,49,31,67,75,60,60,54,76,49,24,48,36,43,34,47,18,32,48,29,43,51,49,33,55,29,60,75,50,29,74,60,69,57,66,53,54,56,27,52,47,25,57,60,33,15,61,50,41,58,42,53,48,51,44,66,42,36,45,54,42,94,77,51,65,61,60,50,14,49,74,63,72,38,54,48,84,56,30,41,58,51,39,20,45,62,63,33,40,43,61,63,58,46,50,49,51,53,28,47,54,49,43,51,48,43,44,39,11,35,87,66,51,69,58,56,46,16,48,45,45,62,32,55,51,68,59,34,42,51,51,38,20,71,73,69,72,43,42,62,67,56,49,26,57,34,38,93,98,74,66,37,51,40,57,52,50,46,51,40,36,53,41,75,83,45,58,51,76,44,71,56,47,48,81,60,48,36,72,84,36,63,46,79,44,25,36,42,41,35,30,68,35,50,37,43,35,39,29,52,69,85,46,78,45,63,69,44,55,50,24,28,38,50,48,40,13,40,27,45,33,34,36,42,36,48,80,91,43,19,35,16,32,41,37,34,36,30,48,44,25,39,86,81,36,52,75,53,30,38,86,52,79,77,37,51,12,66,50,90,48,57,68,60,55,51,50,38,50,49,50,32,31,49,30,67,74,60,61,53,75,50,22,48,37,44,36,49,17,33,49,29,44,51,49,32,54,29,59,74,50,28,75,62,69,56,64,54,52,58,25,53,47,23,55,61,32,15,59,50,41,57,41,53,49,51,45,65,42,37,47,54,44,94,78,51,65,59,61,50,13,48,74,62,71,38,54,48,84,56,30,41,58,51,39,21,46,61,64,36,38,41,60,66,58,47,52,50,51,51,29,45,54,50,42,53,48,42,44,41,12,36,86,64,50,68,59,56,49,16,48,45,46,62,34,54,51,68,58,33,40,52,51,39,20,72,73,68,72,43,42,62,67,57,49,27,58,36,41,94

Sequence (544 aa):
MQSFSRNELENLTVHVSHAFYRAGYFGWNAPEEKPSFNRLYYVTEGEGAVTLDGIRYEPRPGQLFIMPAGAVQTRFTPPGNPYSRYFCHFDAKIGGWPLFRAGSPFHLADAADPGTVEALFRDMIGQSEHPGPFAALRVKACLLQLLACCLERSGHDEHSELAAQAGERGKLSAVLEYIEARLEEPLEVERLAEIVHLHPNYFIPYFKKQMGTTPMSYVQHKRIEFARRLLTSTDMGISLIADRVGMDPAHFSRTFKKTTGVSPSTYRNSTRMQSFSRNELENLTVHVSHAFYRAGYFGWNAPEEKPSFNRLYYVTEGEGAVTLDGIRYEPRPGQLFIMPAGAVQTRFTPPGNPYSRYFCHFDAKIGGWPLFRAGSPFHLADAADPGTVEALFRDMIGQSEHPGPFAALRVKACLLQLLACCLERSGHDEHSELAAQAGERGKLSAVLEYIEARLEEPLEVERLAEIVHLHPNYFIPYFKKQMGTTPMSYVQHKRIEFARRLLTSTDMGISLIADRVGMDPAHFSRTFKKTTGVSPSTYRNSTR

Foldseek 3Di:
DVVVLVVQCVQKDKFWDDKDWDDLDQVVFDAWDQAQWKKKKAWQWFWWWKDWQRRIDIAHHQKIKMHGHGTTMGIGGDNVTGTTMIMTTMFMDGVLFGPDFRPDDIQMFGQPDSVVLVVLRVLLNVCVVPPDPCSRVSNVVSVVVNVCRRRVGSPPPSCVVVVVLVVVCVLCVQLVVVLLVAQQHDDDLQVSCVSSPHGSVVVQVVCCRGNSHGPVVSSLVVLLVVLLCCLQPHPDDLQVSCNRRPHGSVVSQVSNCVVPVDGSVVSSVVND/DVVVVVVQCVQKDKFWDDKDWDDLDQVVFDAWDQAQWKKKKAWQWFWWWKDWQRRIDIAHHQKIKMHGHGTTMGIGGDNVTGTTMIMTTMFMDGVLFGPGFRPDDIQMFGQPDSVVLVVLRVLLNVCVVPPDPCSRVSNVVSVVVNVCRRRVGSPPPSCVVVVVLVVVCVLCVQLVVVLLVAQQHDDDLQVSCVSSPHGSVVVQVVCCRGNVHGPVVSSLVVLLVVLLCCLQPHPDDLQVSCNRSPHGSVVSQVSNCVVVVDGSVVSSVVND

Organism: Saccharibacillus brassicae (NCBI:txid2583377)

InterPro domains:
  IPR003313 AraC-type arabinose-binding/dimerisation domain [PF02311] (17-147)
  IPR009057 Homedomain-like superfamily [SSF46689] (171-220)
  IPR009057 Homedomain-like superfamily [SSF46689] (221-269)
  IPR014710 RmlC-like jelly roll fold [G3DSA:2.60.120.10] (9-95)
  IPR018060 AraC-like, DNA binding HTH domain [PF12833] (192-269)
  IPR018060 AraC-like, DNA binding HTH domain [PS01124] (173-270)
  IPR018060 AraC-like, DNA binding HTH domain [SM00342] (186-268)
  IPR037923 Transcription regulator HTH-like [SSF51215] (33-152)

Nearest PDB structures (foldseek):
  3oio-assembly1_A  TM=9.182E-01  e=5.210E-08  Chromobacterium violaceum
  6nwo-assembly1_A  TM=7.417E-01  e=8.342E-08  Clostridium perfringens str. 13
  6nwj-assembly1_B  TM=7.439E-01  e=1.902E-07  Clostridium perfringens str. 13
  2arc-assembly1_A  TM=6.425E-01  e=6.992E-08  Escherichia coli
  7e4s-assembly1_E  TM=5.190E-01  e=2.630E-03  Lacticaseibacillus rhamnosus

pLDDT: mean 81.06, std 14.09, range [25.75, 97.88]